Protein AF-0000000071171095 (afdb_homodimer)

Organism: Bemisia tabaci (NCBI:txid7038)

Radius of gyration: 28.78 Å; Cα contacts (8 Å, |Δi|>4): 646; chains: 2; bounding box: 44×86×95 Å

Secondary structure (DSSP, 8-state):
-------------------SS-TTPEE--TTTHHHHHTT-SEEEEEEEESS--SHHHHHHHHHHHHHTT-TTEEEEEEEEB-STT-BSHHHHHHTT--GGG-SEEEEEETT-SSPEEP--SSGGG--HHHHHHHHHHTT-------TT--HHHHHHHHHHHH---HHHHHHHHHHHHHHHHT---HHHHHHHHHHHHHHHHHHHH-TTHHHHHHHHHHHHTTS---HHHHHHHHHHHHHHHTTS------/-------------------SS-TTPEE--TTTHHHHHTT-SEEEEEEEESS--SHHHHHHHHHHHHHTT-TTEEEEEEEEB-STT-BSHHHHHHTT--GGG-SEEEEEETT-SSPEEP--SSGGG--HHHHHHHHHHTT-------TT--HHHHHHHHHHHH---HHHHHHHHHHHHHHHHT---HHHHHHHHHHHHHHHHHHHH-TTHHHHHHHHHHHHTTS---HHHHHHHHHHHHHHHTTS------

Nearest PDB structures (foldseek):
  1ovn-assembly1_B  TM=6.958E-01  e=5.651E-19  Drosophila melanogaster
  2c0g-assembly2_B  TM=6.775E-01  e=1.044E-18  Drosophila melanogaster
  2qc7-assembly1_A  TM=6.649E-01  e=3.500E-17  Homo sapiens
  2c1y-assembly1_A  TM=5.689E-01  e=5.878E-18  Drosophila melanogaster
  2c1y-assembly2_B  TM=9.053E-01  e=3.544E-11  Drosophila melanogaster

Structure (mmCIF, N/CA/C/O backbone):
data_AF-0000000071171095-model_v1
#
loop_
_entity.id
_entity.type
_entity.pdbx_description
1 polymer 'Endoplasmic reticulum resident protein 29'
#
loop_
_atom_site.group_PDB
_atom_site.id
_atom_site.type_symbol
_atom_site.label_atom_id
_atom_site.label_alt_id
_atom_site.label_comp_id
_atom_site.label_asym_id
_atom_site.label_entity_id
_atom_site.label_seq_id
_atom_site.pdbx_PDB_ins_code
_atom_site.Cartn_x
_atom_site.Cartn_y
_atom_site.Cartn_z
_atom_site.occupancy
_atom_site.B_iso_or_equiv
_atom_site.auth_seq_id
_atom_site.auth_comp_id
_atom_site.auth_asym_id
_atom_site.auth_atom_id
_atom_site.pdbx_PDB_model_num
ATOM 1 N N . MET A 1 1 ? 1.053 -30.516 57.281 1 26.12 1 MET A N 1
ATOM 2 C CA . MET A 1 1 ? 0.253 -29.547 56.531 1 26.12 1 MET A CA 1
ATOM 3 C C . MET A 1 1 ? 0.954 -29.141 55.219 1 26.12 1 MET A C 1
ATOM 5 O O . MET A 1 1 ? 1.999 -28.484 55.281 1 26.12 1 MET A O 1
ATOM 9 N N . LYS A 1 2 ? 0.819 -30.109 54.156 1 30.72 2 LYS A N 1
ATOM 10 C CA . LYS A 1 2 ? 1.354 -30.188 52.812 1 30.72 2 LYS A CA 1
ATOM 11 C C . LYS A 1 2 ? 0.912 -28.984 51.969 1 30.72 2 LYS A C 1
ATOM 13 O O . LYS A 1 2 ? -0.28 -28.812 51.719 1 30.72 2 LYS A O 1
ATOM 18 N N . SER A 1 3 ? 1.479 -27.766 52.219 1 33.88 3 SER A N 1
ATOM 19 C CA . SER A 1 3 ? 1.229 -26.578 51.375 1 33.88 3 SER A CA 1
ATOM 20 C C . SER A 1 3 ? 1.391 -26.906 49.906 1 33.88 3 SER A C 1
ATOM 22 O O . SER A 1 3 ? 2.451 -27.359 49.469 1 33.88 3 SER A O 1
ATOM 24 N N . SER A 1 4 ? 0.328 -27.375 49.25 1 37 4 SER A N 1
ATOM 25 C CA . SER A 1 4 ? 0.207 -27.562 47.812 1 37 4 SER A CA 1
ATOM 26 C C . SER A 1 4 ? 0.578 -26.297 47.062 1 37 4 SER A C 1
ATOM 28 O O . SER A 1 4 ? -0.013 -25.234 47.281 1 37 4 SER A O 1
ATOM 30 N N . ALA A 1 5 ? 1.805 -26.156 46.562 1 35.09 5 ALA A N 1
ATOM 31 C CA . ALA A 1 5 ? 2.379 -25.156 45.656 1 35.09 5 ALA A CA 1
ATOM 32 C C . ALA A 1 5 ? 1.536 -25.016 44.375 1 35.09 5 ALA A C 1
ATOM 34 O O . ALA A 1 5 ? 1.436 -25.938 43.594 1 35.09 5 ALA A O 1
ATOM 35 N N . VAL A 1 6 ? 0.393 -24.359 44.406 1 34.59 6 VAL A N 1
ATOM 36 C CA . VAL A 1 6 ? -0.332 -23.953 43.188 1 34.59 6 VAL A CA 1
ATOM 37 C C . VAL A 1 6 ? 0.604 -23.188 42.25 1 34.59 6 VAL A C 1
ATOM 39 O O . VAL A 1 6 ? 1.108 -22.125 42.625 1 34.59 6 VAL A O 1
ATOM 42 N N . PHE A 1 7 ? 1.472 -23.875 41.531 1 36.19 7 PHE A N 1
ATOM 43 C CA . PHE A 1 7 ? 2.18 -23.281 40.375 1 36.19 7 PHE A CA 1
ATOM 44 C C . PHE A 1 7 ? 1.203 -22.641 39.406 1 36.19 7 PHE A C 1
ATOM 46 O O . PHE A 1 7 ? 0.376 -23.312 38.812 1 36.19 7 PHE A O 1
ATOM 53 N N . LEU A 1 8 ? 0.775 -21.422 39.688 1 33.34 8 LEU A N 1
ATOM 54 C CA . LEU A 1 8 ? 0.096 -20.609 38.688 1 33.34 8 LEU A CA 1
ATOM 55 C C . LEU A 1 8 ? 0.875 -20.578 37.375 1 33.34 8 LEU A C 1
ATOM 57 O O . LEU A 1 8 ? 1.982 -20.031 37.312 1 33.34 8 LEU A O 1
ATOM 61 N N . LEU A 1 9 ? 0.803 -21.625 36.562 1 34.25 9 LEU A N 1
ATOM 62 C CA . LEU A 1 9 ? 1.209 -21.562 35.188 1 34.25 9 LEU A CA 1
ATOM 63 C C . LEU A 1 9 ? 0.686 -20.297 34.5 1 34.25 9 LEU A C 1
ATOM 65 O O . LEU A 1 9 ? -0.521 -20.156 34.312 1 34.25 9 LEU A O 1
ATOM 69 N N . VAL A 1 10 ? 1.272 -19.188 34.781 1 36.31 10 VAL A N 1
ATOM 70 C CA . VAL A 1 10 ? 1.087 -18 33.938 1 36.31 10 VAL A CA 1
ATOM 71 C C . VAL A 1 10 ? 1.231 -18.391 32.469 1 36.31 10 VAL A C 1
ATOM 73 O O . VAL A 1 10 ? 2.314 -18.781 32.031 1 36.31 10 VAL A O 1
ATOM 76 N N . LEU A 1 11 ? 0.263 -19.078 31.859 1 36.22 11 LEU A N 1
ATOM 77 C CA . LEU A 1 11 ? 0.165 -19.188 30.422 1 36.22 11 LEU A CA 1
ATOM 78 C C . LEU A 1 11 ? 0.535 -17.859 29.75 1 36.22 11 LEU A C 1
ATOM 80 O O . LEU A 1 11 ? -0.168 -16.859 29.906 1 36.22 11 LEU A O 1
ATOM 84 N N . SER A 1 12 ? 1.832 -17.578 29.625 1 37.34 12 SER A N 1
ATOM 85 C CA . SER A 1 12 ? 2.334 -16.562 28.703 1 37.34 12 SER A CA 1
ATOM 86 C C . SER A 1 12 ? 1.633 -16.641 27.344 1 37.34 12 SER A C 1
ATOM 88 O O . SER A 1 12 ? 1.805 -17.609 26.609 1 37.34 12 SER A O 1
ATOM 90 N N . LEU A 1 13 ? 0.355 -16.344 27.359 1 35.69 13 LEU A N 1
ATOM 91 C CA . LEU A 1 13 ? -0.243 -16.078 26.062 1 35.69 13 LEU A CA 1
ATOM 92 C C . LEU A 1 13 ? 0.69 -15.234 25.203 1 35.69 13 LEU A C 1
ATOM 94 O O . LEU A 1 13 ? 0.821 -14.023 25.422 1 35.69 13 LEU A O 1
ATOM 98 N N . VAL A 1 14 ? 1.831 -15.789 24.906 1 35.06 14 VAL A N 1
ATOM 99 C CA . VAL A 1 14 ? 2.559 -15.219 23.766 1 35.06 14 VAL A CA 1
ATOM 100 C C . VAL A 1 14 ? 1.593 -14.938 22.625 1 35.06 14 VAL A C 1
ATOM 102 O O . VAL A 1 14 ? 1.049 -15.867 22.016 1 35.06 14 VAL A O 1
ATOM 105 N N . LEU A 1 15 ? 0.721 -14.008 22.812 1 35.56 15 LEU A N 1
ATOM 106 C CA . LEU A 1 15 ? 0.062 -13.445 21.641 1 35.56 15 LEU A CA 1
ATOM 107 C C . LEU A 1 15 ? 1.038 -13.336 20.469 1 35.56 15 LEU A C 1
ATOM 109 O O . LEU A 1 15 ? 1.968 -12.523 20.516 1 35.56 15 LEU A O 1
ATOM 113 N N . LEU A 1 16 ? 1.526 -14.453 19.984 1 36.88 16 LEU A N 1
ATOM 114 C CA . LEU A 1 16 ? 2.164 -14.445 18.672 1 36.88 16 LEU A CA 1
ATOM 115 C C . LEU A 1 16 ? 1.439 -13.5 17.719 1 36.88 16 LEU A C 1
ATOM 117 O O . LEU A 1 16 ? 0.438 -13.875 17.094 1 36.88 16 LEU A O 1
ATOM 121 N N . LEU A 1 17 ? 1.248 -12.336 18.156 1 39.53 17 LEU A N 1
ATOM 122 C CA . LEU A 1 17 ? 0.83 -11.383 17.125 1 39.53 17 LEU A CA 1
ATOM 123 C C . LEU A 1 17 ? 1.71 -11.5 15.883 1 39.53 17 LEU A C 1
ATOM 125 O O . LEU A 1 17 ? 2.812 -10.953 15.844 1 39.53 17 LEU A O 1
ATOM 129 N N . GLY A 1 18 ? 1.933 -12.727 15.359 1 42.03 18 GLY A N 1
ATOM 130 C CA . GLY A 1 18 ? 2.555 -12.922 14.062 1 42.03 18 GLY A CA 1
ATOM 131 C C . GLY A 1 18 ? 2.279 -11.797 13.086 1 42.03 18 GLY A C 1
ATOM 132 O O . GLY A 1 18 ? 1.357 -11 13.297 1 42.03 18 GLY A O 1
ATOM 133 N N . ASP A 1 19 ? 3.248 -11.547 12.234 1 50.47 19 ASP A N 1
ATOM 134 C CA . ASP A 1 19 ? 3.193 -10.594 11.133 1 50.47 19 ASP A CA 1
ATOM 135 C C . ASP A 1 19 ? 1.829 -10.625 10.445 1 50.47 19 ASP A C 1
ATOM 137 O O . ASP A 1 19 ? 1.441 -11.641 9.867 1 50.47 19 ASP A O 1
ATOM 141 N N . ALA A 1 20 ? 0.753 -9.969 11 1 55.09 20 ALA A N 1
ATOM 142 C CA . ALA A 1 20 ? -0.689 -10.031 10.781 1 55.09 20 ALA A CA 1
ATOM 143 C C . ALA A 1 20 ? -1.02 -9.969 9.289 1 55.09 20 ALA A C 1
ATOM 145 O O . ALA A 1 20 ? -2.025 -10.531 8.852 1 55.09 20 ALA A O 1
ATOM 146 N N . TYR A 1 21 ? 0.044 -9.453 8.414 1 69.62 21 TYR A N 1
ATOM 147 C CA . TYR A 1 21 ? -0.444 -9.398 7.043 1 69.62 21 TYR A CA 1
ATOM 148 C C . TYR A 1 21 ? 0.453 -10.211 6.113 1 69.62 21 TYR A C 1
ATOM 150 O O . TYR A 1 21 ? 1.634 -10.414 6.406 1 69.62 21 TYR A O 1
ATOM 158 N N . GLY A 1 22 ? -0.05 -10.914 5.168 1 85 22 GLY A N 1
ATOM 159 C CA . GLY A 1 22 ? 0.668 -11.727 4.199 1 85 22 GLY A CA 1
ATOM 160 C C . GLY A 1 22 ? 1.68 -10.938 3.389 1 85 22 GLY A C 1
ATOM 161 O O . GLY A 1 22 ? 1.423 -9.789 3.014 1 85 22 GLY A O 1
ATOM 162 N N . LYS A 1 23 ? 2.875 -11.539 3.24 1 89.44 23 LYS A N 1
ATOM 163 C CA . LYS A 1 23 ? 3.906 -10.922 2.412 1 89.44 23 LYS A CA 1
ATOM 164 C C . LYS A 1 23 ? 3.393 -10.656 1.001 1 89.44 23 LYS A C 1
ATOM 166 O O . LYS A 1 23 ? 2.719 -11.5 0.408 1 89.44 23 LYS A O 1
ATOM 171 N N . GLY A 1 24 ? 3.631 -9.43 0.526 1 93.88 24 GLY A N 1
ATOM 172 C CA . GLY A 1 24 ? 3.232 -9.102 -0.833 1 93.88 24 GLY A CA 1
ATOM 173 C C . GLY A 1 24 ? 1.842 -8.5 -0.917 1 93.88 24 GLY A C 1
ATOM 174 O O . GLY A 1 24 ? 1.408 -8.07 -1.988 1 93.88 24 GLY A O 1
ATOM 175 N N . ILE A 1 25 ? 1.179 -8.477 0.214 1 96.31 25 ILE A N 1
ATOM 176 C CA . ILE A 1 25 ? -0.176 -7.938 0.255 1 96.31 25 ILE A CA 1
ATOM 177 C C . ILE A 1 25 ? -0.144 -6.504 0.779 1 96.31 25 ILE A C 1
ATOM 179 O O . ILE A 1 25 ? 0.458 -6.23 1.821 1 96.31 25 ILE A O 1
ATOM 183 N N . THR A 1 26 ? -0.717 -5.605 0.061 1 96.62 26 THR A N 1
ATOM 184 C CA . THR A 1 26 ? -0.828 -4.219 0.501 1 96.62 26 THR A CA 1
ATOM 185 C C . THR A 1 26 ? -2.129 -3.998 1.268 1 96.62 26 THR A C 1
ATOM 187 O O . THR A 1 26 ? -3.215 -4.262 0.746 1 96.62 26 THR A O 1
ATOM 190 N N . GLN A 1 27 ? -1.993 -3.529 2.467 1 94.44 27 GLN A N 1
ATOM 191 C CA . GLN A 1 27 ? -3.188 -3.195 3.236 1 94.44 27 GLN A CA 1
ATOM 192 C C . GLN A 1 27 ? -3.742 -1.834 2.828 1 94.44 27 GLN A C 1
ATOM 194 O O . GLN A 1 27 ? -3.012 -0.842 2.803 1 94.44 27 GLN A O 1
ATOM 199 N N . LEU A 1 28 ? -4.988 -1.828 2.518 1 96.5 28 LEU A N 1
ATOM 200 C CA . LEU A 1 28 ? -5.648 -0.583 2.139 1 96.5 28 LEU A CA 1
ATOM 201 C C . LEU A 1 28 ? -6.629 -0.137 3.215 1 96.5 28 LEU A C 1
ATOM 203 O O . LEU A 1 28 ? -7.156 -0.965 3.963 1 96.5 28 LEU A O 1
ATOM 207 N N . ASP A 1 29 ? -6.809 1.099 3.273 1 94.69 29 ASP A N 1
ATOM 208 C CA . ASP A 1 29 ? -7.852 1.672 4.117 1 94.69 29 ASP A CA 1
ATOM 209 C C . ASP A 1 29 ? -8.625 2.762 3.377 1 94.69 29 ASP A C 1
ATOM 211 O O . ASP A 1 29 ? -8.422 2.963 2.176 1 94.69 29 ASP A O 1
ATOM 215 N N . THR A 1 30 ? -9.516 3.4 4.039 1 93.62 30 THR A N 1
ATOM 216 C CA . THR A 1 30 ? -10.438 4.348 3.416 1 93.62 30 THR A CA 1
ATOM 217 C C . THR A 1 30 ? -9.672 5.512 2.795 1 93.62 30 THR A C 1
ATOM 219 O O . THR A 1 30 ? -10.117 6.098 1.807 1 93.62 30 THR A O 1
ATOM 222 N N . LEU A 1 31 ? -8.5 5.875 3.287 1 91.94 31 LEU A N 1
ATOM 223 C CA . LEU A 1 31 ? -7.754 7.031 2.801 1 91.94 31 LEU A CA 1
ATOM 224 C C . LEU A 1 31 ? -6.855 6.645 1.63 1 91.94 31 LEU A C 1
ATOM 226 O O . LEU A 1 31 ? -6.637 7.445 0.718 1 91.94 31 LEU A O 1
ATOM 230 N N . THR A 1 32 ? -6.395 5.379 1.607 1 96.25 32 THR A N 1
ATOM 231 C CA . THR A 1 32 ? -5.395 4.992 0.618 1 96.25 32 THR A CA 1
ATOM 232 C C . THR A 1 32 ? -6.039 4.23 -0.536 1 96.25 32 THR A C 1
ATOM 234 O O . THR A 1 32 ? -5.445 4.094 -1.606 1 96.25 32 THR A O 1
ATOM 237 N N . PHE A 1 33 ? -7.285 3.781 -0.409 1 97.19 33 PHE A N 1
ATOM 238 C CA . PHE A 1 33 ? -7.93 2.852 -1.327 1 97.19 33 PHE A CA 1
ATOM 239 C C . PHE A 1 33 ? -7.938 3.406 -2.746 1 97.19 33 PHE A C 1
ATOM 241 O O . PHE A 1 33 ? -7.316 2.836 -3.645 1 97.19 33 PHE A O 1
ATOM 248 N N . ASP A 1 34 ? -8.469 4.527 -2.939 1 95.69 34 ASP A N 1
ATOM 249 C CA . ASP A 1 34 ? -8.633 5.074 -4.281 1 95.69 34 ASP A CA 1
ATOM 250 C C . ASP A 1 34 ? -7.297 5.523 -4.863 1 95.69 34 ASP A C 1
ATOM 252 O O . ASP A 1 34 ? -7.039 5.336 -6.055 1 95.69 34 ASP A O 1
ATOM 256 N N . LYS A 1 35 ? -6.504 6.09 -4.035 1 93.81 35 LYS A N 1
ATOM 257 C CA . LYS A 1 35 ? -5.195 6.559 -4.48 1 93.81 35 LYS A CA 1
ATOM 258 C C . LYS A 1 35 ? -4.359 5.406 -5.027 1 93.81 35 LYS A C 1
ATOM 260 O O . LYS A 1 35 ? -3.809 5.5 -6.129 1 93.81 35 LYS A O 1
ATOM 265 N N . LEU A 1 36 ? -4.305 4.312 -4.297 1 97.62 36 LEU A N 1
ATOM 266 C CA . LEU A 1 36 ? -3.488 3.184 -4.73 1 97.62 36 LEU A CA 1
ATOM 267 C C . LEU A 1 36 ? -4.113 2.494 -5.938 1 97.62 36 LEU A C 1
ATOM 269 O O . LEU A 1 36 ? -3.402 2.102 -6.867 1 97.62 36 LEU A O 1
ATOM 273 N N . LEU A 1 37 ? -5.422 2.389 -5.961 1 96.69 37 LEU A N 1
ATOM 274 C CA . LEU A 1 37 ? -6.082 1.762 -7.102 1 96.69 37 LEU A CA 1
ATOM 275 C C . LEU A 1 37 ? -5.781 2.52 -8.391 1 96.69 37 LEU A C 1
ATOM 277 O O . LEU A 1 37 ? -5.598 1.909 -9.445 1 96.69 37 LEU A O 1
ATOM 281 N N . SER A 1 38 ? -5.645 3.766 -8.266 1 95.69 38 SER A N 1
ATOM 282 C CA . SER A 1 38 ? -5.484 4.602 -9.445 1 95.69 38 SER A CA 1
ATOM 283 C C . SER A 1 38 ? -4.094 4.438 -10.055 1 95.69 38 SER A C 1
ATOM 285 O O . SER A 1 38 ? -3.852 4.863 -11.188 1 95.69 38 SER A O 1
ATOM 287 N N . LYS A 1 39 ? -3.221 3.816 -9.352 1 97.06 39 LYS A N 1
ATOM 288 C CA . LYS A 1 39 ? -1.836 3.699 -9.805 1 97.06 39 LYS A CA 1
ATOM 289 C C . LYS A 1 39 ? -1.607 2.383 -10.539 1 97.06 39 LYS A C 1
ATOM 291 O O . LYS A 1 39 ? -0.541 2.164 -11.117 1 97.06 39 LYS A O 1
ATOM 296 N N . PHE A 1 40 ? -2.621 1.508 -10.531 1 96.75 40 PHE A N 1
ATOM 297 C CA . PHE A 1 40 ? -2.463 0.185 -11.125 1 96.75 40 PHE A CA 1
ATOM 298 C C . PHE A 1 40 ? -3.551 -0.078 -12.156 1 96.75 40 PHE A C 1
ATOM 300 O O . PHE A 1 40 ? -4.691 0.359 -11.992 1 96.75 40 PHE A O 1
ATOM 307 N N . LYS A 1 41 ? -3.219 -0.827 -13.133 1 94.88 41 LYS A N 1
ATOM 308 C CA . LYS A 1 41 ? -4.191 -1.236 -14.141 1 94.88 41 LYS A CA 1
ATOM 309 C C . LYS A 1 41 ? -5.203 -2.219 -13.562 1 94.88 41 LYS A C 1
ATOM 311 O O . LYS A 1 41 ? -6.391 -2.162 -13.891 1 94.88 41 LYS A O 1
ATOM 316 N N . VAL A 1 42 ? -4.723 -3.102 -12.797 1 96.31 42 VAL A N 1
ATOM 317 C CA . VAL A 1 42 ? -5.555 -4.133 -12.188 1 96.31 42 VAL A CA 1
ATOM 318 C C . VAL A 1 42 ? -5.246 -4.227 -10.695 1 96.31 42 VAL A C 1
ATOM 320 O O . VAL A 1 42 ? -4.082 -4.207 -10.289 1 96.31 42 VAL A O 1
ATOM 323 N N . THR A 1 43 ? -6.254 -4.223 -9.875 1 98.06 43 THR A N 1
ATOM 324 C CA . THR A 1 43 ? -6.121 -4.441 -8.438 1 98.06 43 THR A CA 1
ATOM 325 C C . THR A 1 43 ? -7.086 -5.523 -7.961 1 98.06 43 THR A C 1
ATOM 327 O O . THR A 1 43 ? -8.289 -5.449 -8.227 1 98.06 43 THR A O 1
ATOM 330 N N . ILE A 1 44 ? -6.527 -6.578 -7.383 1 97.94 44 ILE A N 1
ATOM 331 C CA . ILE A 1 44 ? -7.355 -7.57 -6.703 1 97.94 44 ILE A CA 1
ATOM 332 C C . ILE A 1 44 ? -7.363 -7.297 -5.203 1 97.94 44 ILE A C 1
ATOM 334 O O . ILE A 1 44 ? -6.305 -7.105 -4.594 1 97.94 44 ILE A O 1
ATOM 338 N N . VAL A 1 45 ? -8.594 -7.172 -4.621 1 98.38 45 VAL A N 1
ATOM 339 C CA . VAL A 1 45 ? -8.727 -6.797 -3.219 1 98.38 45 VAL A CA 1
ATOM 340 C C . VAL A 1 45 ? -9.523 -7.867 -2.473 1 98.38 45 VAL A C 1
ATOM 342 O O . VAL A 1 45 ? -10.625 -8.234 -2.891 1 98.38 45 VAL A O 1
ATOM 345 N N . LYS A 1 46 ? -8.953 -8.352 -1.439 1 97.44 46 LYS A N 1
ATOM 346 C CA . LYS A 1 46 ? -9.664 -9.227 -0.515 1 97.44 46 LYS A CA 1
ATOM 347 C C . LYS A 1 46 ? -10.188 -8.445 0.691 1 97.44 46 LYS A C 1
ATOM 349 O O . LYS A 1 46 ? -9.406 -7.848 1.431 1 97.44 46 LYS A O 1
ATOM 354 N N . PHE A 1 47 ? -11.492 -8.391 0.849 1 97 47 PHE A N 1
ATOM 355 C CA . PHE A 1 47 ? -12.133 -7.805 2.023 1 97 47 PHE A CA 1
ATOM 356 C C . PHE A 1 47 ? -12.359 -8.867 3.096 1 97 47 PHE A C 1
ATOM 358 O O . PHE A 1 47 ? -12.914 -9.93 2.816 1 97 47 PHE A O 1
ATOM 365 N N . ASN A 1 48 ? -11.922 -8.602 4.281 1 94.44 48 ASN A N 1
ATOM 366 C CA . ASN A 1 48 ? -12.023 -9.578 5.355 1 94.44 48 ASN A CA 1
ATOM 367 C C . ASN A 1 48 ? -12.078 -8.906 6.723 1 94.44 48 ASN A C 1
ATOM 369 O O . ASN A 1 48 ? -11.852 -7.703 6.84 1 94.44 48 ASN A O 1
ATOM 373 N N . ALA A 1 49 ? -12.359 -9.734 7.648 1 91 49 ALA A N 1
ATOM 374 C CA . ALA A 1 49 ? -12.305 -9.258 9.023 1 91 49 ALA A CA 1
ATOM 375 C C . ALA A 1 49 ? -10.867 -8.992 9.461 1 91 49 ALA A C 1
ATOM 377 O O . ALA A 1 49 ? -9.922 -9.438 8.812 1 91 49 ALA A O 1
ATOM 378 N N . ALA A 1 50 ? -10.773 -8.281 10.492 1 86.62 50 ALA A N 1
ATOM 379 C CA . ALA A 1 50 ? -9.445 -8 11.031 1 86.62 50 ALA A CA 1
ATOM 380 C C . ALA A 1 50 ? -8.719 -9.289 11.406 1 86.62 50 ALA A C 1
ATOM 382 O O . ALA A 1 50 ? -9.344 -10.25 11.867 1 86.62 50 ALA A O 1
ATOM 383 N N . TYR A 1 51 ? -7.457 -9.414 11.164 1 81.81 51 TYR A N 1
ATOM 384 C CA . TYR A 1 51 ? -6.562 -10.523 11.492 1 81.81 51 TYR A CA 1
ATOM 385 C C . TYR A 1 51 ? -6.973 -11.789 10.75 1 81.81 51 TYR A C 1
ATOM 387 O O . TYR A 1 51 ? -7.289 -12.805 11.383 1 81.81 51 TYR A O 1
ATOM 395 N N . PRO A 1 52 ? -6.973 -11.688 9.477 1 84.94 52 PRO A N 1
ATOM 396 C CA . PRO A 1 52 ? -7.383 -12.852 8.695 1 84.94 52 PRO A CA 1
ATOM 397 C C . PRO A 1 52 ? -6.438 -14.039 8.867 1 84.94 52 PRO A C 1
ATOM 399 O O . PRO A 1 52 ? -5.227 -13.852 9.016 1 84.94 52 PRO A O 1
ATOM 402 N N . TYR A 1 53 ? -7.031 -15.25 8.836 1 83.62 53 TYR A N 1
ATOM 403 C CA . TYR A 1 53 ? -6.281 -16.5 8.969 1 83.62 53 TYR A CA 1
ATOM 404 C C . TYR A 1 53 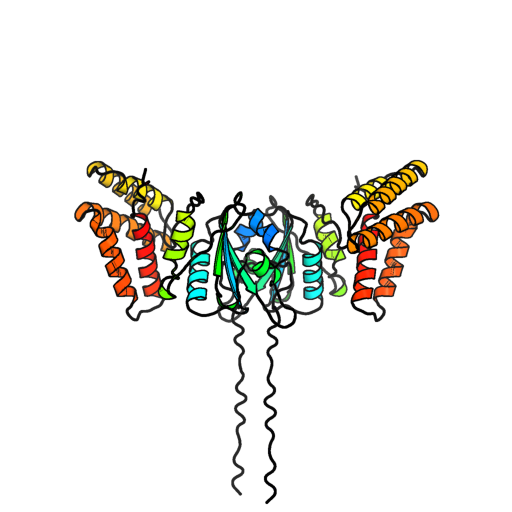? -6.977 -17.625 8.227 1 83.62 53 TYR A C 1
ATOM 406 O O . TYR A 1 53 ? -8.023 -17.422 7.613 1 83.62 53 TYR A O 1
ATOM 414 N N . GLY A 1 54 ? -6.207 -18.766 8.188 1 86.44 54 GLY A N 1
ATOM 415 C CA . GLY A 1 54 ? -6.812 -19.938 7.586 1 86.44 54 GLY A CA 1
ATOM 416 C C . GLY A 1 54 ? -6.414 -20.141 6.137 1 86.44 54 GLY A C 1
ATOM 417 O O . GLY A 1 54 ? -5.531 -19.453 5.625 1 86.44 54 GLY A O 1
ATOM 418 N N . HIS A 1 55 ? -7.074 -21.062 5.578 1 83.69 55 HIS A N 1
ATOM 419 C CA . HIS A 1 55 ? -6.719 -21.547 4.25 1 83.69 55 HIS A CA 1
ATOM 420 C C . HIS A 1 55 ? -6.836 -20.438 3.211 1 83.69 55 HIS A C 1
ATOM 422 O O . HIS A 1 55 ? -5.945 -20.266 2.377 1 83.69 55 HIS A O 1
ATOM 428 N N . LYS A 1 56 ? -7.84 -19.688 3.223 1 89.94 56 LYS A N 1
ATOM 429 C CA . LYS A 1 56 ? -8.062 -18.656 2.215 1 89.94 56 LYS A CA 1
ATOM 430 C C . LYS A 1 56 ? -7 -17.562 2.303 1 89.94 56 LYS A C 1
ATOM 432 O O . LYS A 1 56 ? -6.559 -17.031 1.278 1 89.94 56 LYS A O 1
ATOM 437 N N . GLN A 1 57 ? -6.637 -17.25 3.527 1 91.69 57 GLN A N 1
ATOM 438 C CA . GLN A 1 57 ? -5.562 -16.266 3.713 1 91.69 57 GLN A CA 1
ATOM 439 C C . GLN A 1 57 ? -4.238 -16.812 3.182 1 91.69 57 GLN A C 1
ATOM 441 O O . GLN A 1 57 ? -3.463 -16.062 2.57 1 91.69 57 GLN A O 1
ATOM 446 N N . GLU A 1 58 ? -4.012 -18.031 3.453 1 86.25 58 GLU A N 1
ATOM 447 C CA . GLU A 1 58 ? -2.785 -18.656 2.979 1 86.25 58 GLU A CA 1
ATOM 448 C C . GLU A 1 58 ? -2.709 -18.641 1.454 1 86.25 58 GLU A C 1
ATOM 450 O O . GLU A 1 58 ? -1.67 -18.297 0.882 1 86.25 58 GLU A O 1
ATOM 455 N N . VAL A 1 59 ? -3.787 -18.984 0.854 1 85.12 59 VAL A N 1
ATOM 456 C CA . VAL A 1 59 ? -3.859 -19 -0.603 1 85.12 59 VAL A CA 1
ATOM 457 C C . VAL A 1 59 ? -3.646 -17.594 -1.152 1 85.12 59 VAL A C 1
ATOM 459 O O . VAL A 1 59 ? -2.879 -17.391 -2.098 1 85.12 59 VAL A O 1
ATOM 462 N N . TYR A 1 60 ? -4.254 -16.641 -0.573 1 93.06 60 TYR A N 1
ATOM 463 C CA . TYR A 1 60 ? -4.156 -15.266 -1.029 1 93.06 60 TYR A CA 1
ATOM 464 C C . TYR A 1 60 ? -2.734 -14.734 -0.875 1 93.06 60 TYR A C 1
ATOM 466 O O . TYR A 1 60 ? -2.229 -14.031 -1.752 1 93.06 60 TYR A O 1
ATOM 474 N N . THR A 1 61 ? -2.137 -15.094 0.223 1 91.38 61 THR A N 1
ATOM 475 C CA . THR A 1 61 ? -0.751 -14.703 0.463 1 91.38 61 THR A CA 1
ATOM 476 C C . THR A 1 61 ? 0.171 -15.312 -0.588 1 91.38 61 THR A C 1
ATOM 478 O O . THR A 1 61 ? 1.032 -14.625 -1.141 1 91.38 61 THR A O 1
ATOM 481 N N . LYS A 1 62 ? -0.032 -16.531 -0.838 1 84 62 LYS A N 1
ATOM 482 C CA . LYS A 1 62 ? 0.769 -17.203 -1.857 1 84 62 LYS A CA 1
ATOM 483 C C . LYS A 1 62 ? 0.565 -16.562 -3.227 1 84 62 LYS A C 1
ATOM 485 O O . LYS A 1 62 ? 1.512 -16.453 -4.008 1 84 62 LYS A O 1
ATOM 490 N N . PHE A 1 63 ? -0.625 -16.25 -3.541 1 88.75 63 PHE A N 1
ATOM 491 C CA . PHE A 1 63 ? -0.936 -15.562 -4.789 1 88.75 63 PHE A CA 1
ATOM 492 C C . PHE A 1 63 ? -0.166 -14.25 -4.895 1 88.75 63 PHE A C 1
ATOM 494 O O . PHE A 1 63 ? 0.452 -13.969 -5.922 1 88.75 63 PHE A O 1
ATOM 501 N N . ALA A 1 64 ? -0.167 -13.5 -3.799 1 92.06 64 ALA A N 1
ATOM 502 C CA . ALA A 1 64 ? 0.552 -12.227 -3.762 1 92.06 64 ALA A CA 1
ATOM 503 C C . ALA A 1 64 ? 2.049 -12.438 -3.977 1 92.06 64 ALA A C 1
ATOM 505 O O . ALA A 1 64 ? 2.676 -11.719 -4.762 1 92.06 64 ALA A O 1
ATOM 506 N N . GLU A 1 65 ? 2.557 -13.422 -3.346 1 85.69 65 GLU A N 1
ATOM 507 C CA . GLU A 1 65 ? 3.984 -13.719 -3.432 1 85.69 65 GLU A CA 1
ATOM 508 C C . GLU A 1 65 ? 4.379 -14.141 -4.844 1 85.69 65 GLU A C 1
ATOM 510 O O . GLU A 1 65 ? 5.484 -13.844 -5.301 1 85.69 65 GLU A O 1
ATOM 515 N N . SER A 1 66 ? 3.439 -14.719 -5.5 1 79.5 66 SER A N 1
ATOM 516 C CA . SER A 1 66 ? 3.752 -15.273 -6.812 1 79.5 66 SER A CA 1
ATOM 517 C C . SER A 1 66 ? 3.561 -14.227 -7.91 1 79.5 66 SER A C 1
ATOM 519 O O . SER A 1 66 ? 4.074 -14.383 -9.023 1 79.5 66 SER A O 1
ATOM 521 N N . THR A 1 67 ? 2.865 -13.188 -7.566 1 86.31 67 THR A N 1
ATOM 522 C CA . THR A 1 67 ? 2.525 -12.234 -8.617 1 86.31 67 THR A CA 1
ATOM 523 C C . THR A 1 67 ? 3.162 -10.875 -8.344 1 86.31 67 THR A C 1
ATOM 525 O O . THR A 1 67 ? 2.873 -9.898 -9.039 1 86.31 67 THR A O 1
ATOM 528 N N . TYR A 1 68 ? 4.059 -10.766 -7.359 1 86.25 68 TYR A N 1
ATOM 529 C CA . TYR A 1 68 ? 4.586 -9.477 -6.91 1 86.25 68 TYR A CA 1
ATOM 530 C C . TYR A 1 68 ? 5.402 -8.812 -8.008 1 86.25 68 TYR A C 1
ATOM 532 O O . TYR A 1 68 ? 5.559 -7.586 -8.016 1 86.25 68 TYR A O 1
ATOM 540 N N . THR A 1 69 ? 5.855 -9.539 -9.008 1 81.06 69 THR A N 1
ATOM 541 C CA . THR A 1 69 ? 6.707 -9 -10.055 1 81.06 69 THR A CA 1
ATOM 542 C C . THR A 1 69 ? 5.871 -8.391 -11.18 1 81.06 69 THR A C 1
ATOM 544 O O . THR A 1 69 ? 6.402 -7.719 -12.062 1 81.06 69 THR A O 1
ATOM 547 N N . VAL A 1 70 ? 4.578 -8.688 -11.164 1 83 70 VAL A N 1
ATOM 548 C CA . VAL A 1 70 ? 3.695 -8.078 -12.156 1 83 70 VAL A CA 1
ATOM 549 C C . VAL A 1 70 ? 3.443 -6.613 -11.797 1 83 70 VAL A C 1
ATOM 551 O O . VAL A 1 70 ? 2.65 -6.316 -10.898 1 83 70 VAL A O 1
ATOM 554 N N . ASN A 1 71 ? 3.998 -5.719 -12.484 1 87.62 71 ASN A N 1
ATOM 555 C CA . ASN A 1 71 ? 4.078 -4.312 -12.102 1 87.62 71 ASN A CA 1
ATOM 556 C C . ASN A 1 71 ? 2.705 -3.648 -12.117 1 87.62 71 ASN A C 1
ATOM 558 O O . ASN A 1 71 ? 2.434 -2.756 -11.312 1 87.62 71 ASN A O 1
ATOM 562 N N . ASP A 1 72 ? 1.829 -4.086 -12.992 1 91.75 72 ASP A N 1
ATOM 563 C CA . ASP A 1 72 ? 0.552 -3.396 -13.156 1 91.75 72 ASP A CA 1
ATOM 564 C C . ASP A 1 72 ? -0.544 -4.07 -12.336 1 91.75 72 ASP A C 1
ATOM 566 O O . ASP A 1 72 ? -1.727 -3.76 -12.492 1 91.75 72 ASP A O 1
ATOM 570 N N . LEU A 1 73 ? -0.131 -5.016 -11.445 1 94.69 73 LEU A N 1
ATOM 571 C CA . LEU A 1 73 ? -1.08 -5.699 -10.57 1 94.69 73 LEU A CA 1
ATOM 572 C C . LEU A 1 73 ? -0.826 -5.352 -9.109 1 94.69 73 LEU A C 1
ATOM 574 O O . LEU A 1 73 ? 0.296 -5.496 -8.617 1 94.69 73 LEU A O 1
ATOM 578 N N . LEU A 1 74 ? -1.827 -4.852 -8.477 1 97.75 74 LEU A N 1
ATOM 579 C CA . LEU A 1 74 ? -1.793 -4.672 -7.027 1 97.75 74 LEU A CA 1
ATOM 580 C C . LEU A 1 74 ? -2.613 -5.75 -6.328 1 97.75 74 LEU A C 1
ATOM 582 O O . LEU A 1 74 ? -3.781 -5.961 -6.66 1 97.75 74 LEU A O 1
ATOM 586 N N . VAL A 1 75 ? -2.023 -6.512 -5.488 1 97.19 75 VAL A N 1
ATOM 587 C CA . VAL A 1 75 ? -2.721 -7.441 -4.609 1 97.19 75 VAL A CA 1
ATOM 588 C C . VAL A 1 75 ? -2.902 -6.816 -3.229 1 97.19 75 VAL A C 1
ATOM 590 O O . VAL A 1 75 ? -1.925 -6.547 -2.527 1 97.19 75 VAL A O 1
ATOM 593 N N . ALA A 1 76 ? -4.164 -6.598 -2.838 1 98.25 76 ALA A N 1
ATOM 594 C CA . ALA A 1 76 ? -4.422 -5.812 -1.633 1 98.25 76 ALA A CA 1
ATOM 595 C C . ALA A 1 76 ? -5.469 -6.484 -0.752 1 98.25 76 ALA A C 1
ATOM 597 O O . ALA A 1 76 ? -6.121 -7.441 -1.176 1 98.25 76 ALA A O 1
ATOM 598 N N . GLU A 1 77 ? -5.52 -6.004 0.436 1 96.94 77 GLU A N 1
ATOM 599 C CA . GLU A 1 77 ? -6.496 -6.445 1.425 1 96.94 77 GLU A CA 1
ATOM 600 C C . GLU A 1 77 ? -7.098 -5.262 2.176 1 96.94 77 GLU A C 1
ATOM 602 O O . GLU A 1 77 ? -6.422 -4.254 2.396 1 96.94 77 GLU A O 1
ATOM 607 N N . VAL A 1 78 ? -8.281 -5.379 2.49 1 96.25 78 VAL A N 1
ATOM 608 C CA . VAL A 1 78 ? -8.969 -4.438 3.371 1 96.25 78 VAL A CA 1
ATOM 609 C C . VAL A 1 78 ? -9.508 -5.176 4.594 1 96.25 78 VAL A C 1
ATOM 611 O O . VAL A 1 78 ? -10.383 -6.039 4.469 1 96.25 78 VAL A O 1
ATOM 614 N N . ALA A 1 79 ? -8.961 -4.887 5.672 1 92.94 79 ALA A N 1
ATOM 615 C CA . ALA A 1 79 ? -9.469 -5.414 6.934 1 92.94 79 ALA A CA 1
ATOM 616 C C . ALA A 1 79 ? -10.586 -4.531 7.488 1 92.94 79 ALA A C 1
ATOM 618 O O . ALA A 1 79 ? -10.422 -3.314 7.605 1 92.94 79 ALA A O 1
ATOM 619 N N . VAL A 1 80 ? -11.648 -5.164 7.848 1 93.44 80 VAL A N 1
ATOM 620 C CA . VAL A 1 80 ? -12.82 -4.414 8.289 1 93.44 80 VAL A CA 1
ATOM 621 C C . VAL A 1 80 ? -13.117 -4.746 9.75 1 93.44 80 VAL A C 1
ATOM 623 O O . VAL A 1 80 ? -13.055 -5.906 10.156 1 93.44 80 VAL A O 1
ATOM 626 N N . LYS A 1 81 ? -13.242 -3.723 10.461 1 87.44 81 LYS A N 1
ATOM 627 C CA . LYS A 1 81 ? -13.75 -3.848 11.828 1 87.44 81 LYS A CA 1
ATOM 628 C C . LYS A 1 81 ? -15.148 -3.256 11.953 1 87.44 81 LYS A C 1
ATOM 630 O O . LYS A 1 81 ? -15.352 -2.066 11.688 1 87.44 81 LYS A O 1
ATOM 635 N N . ASP A 1 82 ? -16.062 -4.105 12.312 1 79.56 82 ASP A N 1
ATOM 636 C CA . ASP A 1 82 ? -17.438 -3.635 12.414 1 79.56 82 ASP A CA 1
ATOM 637 C C . ASP A 1 82 ? -17.828 -3.354 13.867 1 79.56 82 ASP A C 1
ATOM 639 O O . ASP A 1 82 ? -19 -3.23 14.188 1 79.56 82 ASP A O 1
ATOM 643 N N . TYR A 1 83 ? -16.859 -3.312 14.703 1 79.25 83 TYR A N 1
ATOM 644 C CA . TYR A 1 83 ? -17.078 -2.982 16.109 1 79.25 83 TYR A CA 1
ATOM 645 C C . TYR A 1 83 ? -16.062 -1.96 16.594 1 79.25 83 TYR A C 1
ATOM 647 O O . TYR A 1 83 ? -15.07 -1.685 15.914 1 79.25 83 TYR A O 1
ATOM 655 N N . GLY A 1 84 ? -16.406 -1.325 17.703 1 76.06 84 GLY A N 1
ATOM 656 C CA . GLY A 1 84 ? -15.516 -0.297 18.219 1 76.06 84 GLY A CA 1
ATOM 657 C C . GLY A 1 84 ? -15.445 0.936 17.344 1 76.06 84 GLY A C 1
ATOM 658 O O . GLY A 1 84 ? -16.484 1.529 17.016 1 76.06 84 GLY A O 1
ATOM 659 N N . ASP A 1 85 ? -14.156 1.34 16.953 1 70.88 85 ASP A N 1
ATOM 660 C CA . ASP A 1 85 ? -13.953 2.533 16.141 1 70.88 85 ASP A CA 1
ATOM 661 C C . ASP A 1 85 ? -14.297 2.262 14.68 1 70.88 85 ASP A C 1
ATOM 663 O O . ASP A 1 85 ? -14.352 3.188 13.867 1 70.88 85 ASP A O 1
ATOM 667 N N . LYS A 1 86 ? -14.828 1.011 14.445 1 80.12 86 LYS A N 1
ATOM 668 C CA . LYS A 1 86 ? -15.211 0.603 13.094 1 80.12 86 LYS A CA 1
ATOM 669 C C . LYS A 1 86 ? -14.172 1.029 12.07 1 80.12 86 LYS A C 1
ATOM 671 O O . LYS A 1 86 ? -13.773 2.195 12.023 1 80.12 86 LYS A O 1
ATOM 676 N N . GLU A 1 87 ? -13.469 0.238 11.492 1 87.19 87 GLU A N 1
ATOM 677 C CA . GLU A 1 87 ? -12.453 0.524 10.492 1 87.19 87 GLU A CA 1
ATOM 678 C C . GLU A 1 87 ? -12.883 0.024 9.109 1 87.19 87 GLU A C 1
ATOM 680 O O . GLU A 1 87 ? -13.32 -1.117 8.969 1 87.19 87 GLU A O 1
ATOM 685 N N . ASN A 1 88 ? -12.906 0.855 8.102 1 92.25 88 ASN A N 1
ATOM 686 C CA . ASN A 1 88 ? -13.07 0.552 6.684 1 92.25 88 ASN A CA 1
ATOM 687 C C . ASN A 1 88 ? -14.484 0.063 6.371 1 92.25 88 ASN A C 1
ATOM 689 O O . ASN A 1 88 ? -14.711 -0.58 5.348 1 92.25 88 ASN A O 1
ATOM 693 N N . GLU A 1 89 ? -15.445 0.336 7.254 1 91.75 89 GLU A N 1
ATOM 694 C CA . GLU A 1 89 ? -16.828 -0.03 7.004 1 91.75 89 GLU A CA 1
ATOM 695 C C . GLU A 1 89 ? -17.375 0.669 5.758 1 91.75 89 GLU A C 1
ATOM 697 O O . GLU A 1 89 ? -18.188 0.107 5.027 1 91.75 89 GLU A O 1
ATOM 702 N N . GLU A 1 90 ? -16.906 1.836 5.613 1 92.06 90 GLU A N 1
ATOM 703 C CA . GLU A 1 90 ? -17.359 2.619 4.469 1 92.06 90 GLU A CA 1
ATOM 704 C C . GLU A 1 90 ? -17.031 1.915 3.154 1 92.06 90 GLU A C 1
ATOM 706 O O . GLU A 1 90 ? -17.781 2.021 2.182 1 92.06 90 GLU A O 1
ATOM 711 N N . LEU A 1 91 ? -15.953 1.21 3.152 1 94.81 91 LEU A N 1
ATOM 712 C CA . LEU A 1 91 ? -15.516 0.55 1.926 1 94.81 91 LEU A CA 1
ATOM 713 C C . LEU A 1 91 ? -16.422 -0.638 1.602 1 94.81 91 LEU A C 1
ATOM 715 O O . LEU A 1 91 ? -16.734 -0.888 0.435 1 94.81 91 LEU A O 1
ATOM 719 N N . ILE A 1 92 ? -16.812 -1.386 2.594 1 94.5 92 ILE A N 1
ATOM 720 C CA . ILE A 1 92 ? -17.672 -2.533 2.287 1 94.5 92 ILE A CA 1
ATOM 721 C C . ILE A 1 92 ? -19.062 -2.057 1.918 1 94.5 92 ILE A C 1
ATOM 723 O O . ILE A 1 92 ? -19.75 -2.682 1.102 1 94.5 92 ILE A O 1
ATOM 727 N N . LYS A 1 93 ? -19.531 -0.947 2.48 1 94.44 93 LYS A N 1
ATOM 728 C CA . LYS A 1 93 ? -20.797 -0.345 2.061 1 94.44 93 LYS A CA 1
ATOM 729 C C . LYS A 1 93 ? -20.719 0.126 0.61 1 94.44 93 LYS A C 1
ATOM 731 O O . LYS A 1 93 ? -21.641 -0.122 -0.174 1 94.44 93 LYS A O 1
ATOM 736 N N . ARG A 1 94 ? -19.672 0.729 0.294 1 95.75 94 ARG A N 1
ATOM 737 C CA . ARG A 1 94 ? -19.469 1.262 -1.049 1 95.75 94 ARG A CA 1
ATOM 738 C C . ARG A 1 94 ? -19.578 0.159 -2.098 1 95.75 94 ARG A C 1
ATOM 740 O O . ARG A 1 94 ? -20.078 0.389 -3.199 1 95.75 94 ARG A O 1
ATOM 747 N N . PHE A 1 95 ? -19.172 -1.019 -1.772 1 96.69 95 PHE A N 1
ATOM 748 C CA . PHE A 1 95 ? -19.109 -2.086 -2.764 1 96.69 95 PHE A CA 1
ATOM 749 C C . PHE A 1 95 ? -20.141 -3.16 -2.467 1 96.69 95 PHE A C 1
ATOM 751 O O . PHE A 1 95 ? -20.047 -4.281 -2.967 1 96.69 95 PHE A O 1
ATOM 758 N N . ASN A 1 96 ? -21.016 -2.918 -1.533 1 96 96 ASN A N 1
ATOM 759 C CA . ASN A 1 96 ? -22.156 -3.771 -1.21 1 96 96 ASN A CA 1
ATOM 760 C C . ASN A 1 96 ? -21.703 -5.148 -0.736 1 96 96 ASN A C 1
ATOM 762 O O . ASN A 1 96 ? -22.203 -6.168 -1.218 1 96 96 ASN A O 1
ATOM 766 N N . ILE A 1 97 ? -20.781 -5.133 0.153 1 96 97 ILE A N 1
ATOM 767 C CA . ILE A 1 97 ? -20.266 -6.367 0.735 1 96 97 ILE A CA 1
ATOM 768 C C . ILE A 1 97 ? -20.859 -6.566 2.129 1 96 97 ILE A C 1
ATOM 770 O O . ILE A 1 97 ? -20.844 -5.648 2.951 1 96 97 ILE A O 1
ATOM 774 N N . LYS A 1 98 ? -21.328 -7.773 2.346 1 94.25 98 LYS A N 1
ATOM 775 C CA . LYS A 1 98 ? -21.828 -8.125 3.672 1 94.25 98 LYS A CA 1
ATOM 776 C C . LYS A 1 98 ? -20.75 -8.828 4.496 1 94.25 98 LYS A C 1
ATOM 778 O O . LYS A 1 98 ? -20.016 -9.672 3.975 1 94.25 98 LYS A O 1
ATOM 783 N N . THR A 1 99 ? -20.688 -8.484 5.762 1 92.81 99 THR A N 1
ATOM 784 C CA . THR A 1 99 ? -19.656 -9.031 6.633 1 92.81 99 THR A CA 1
ATOM 785 C C . THR A 1 99 ? -19.797 -10.547 6.754 1 92.81 99 THR A C 1
ATOM 787 O O . THR A 1 99 ? -18.797 -11.25 6.977 1 92.81 99 THR A O 1
ATOM 790 N N . GLU A 1 100 ? -20.984 -11.141 6.59 1 92.38 100 GLU A N 1
ATOM 791 C CA . GLU A 1 100 ? -21.234 -12.578 6.684 1 92.38 100 GLU A CA 1
ATOM 792 C C . GLU A 1 100 ? -20.594 -13.328 5.516 1 92.38 100 GLU A C 1
ATOM 794 O O . GLU A 1 100 ? -20.406 -14.547 5.59 1 92.38 100 GLU A O 1
ATOM 799 N N . ASP A 1 101 ? -20.25 -12.562 4.52 1 92.75 101 ASP A N 1
ATOM 800 C CA . ASP A 1 101 ? -19.719 -13.188 3.309 1 92.75 101 ASP A CA 1
ATOM 801 C C . ASP A 1 101 ? -18.188 -13.156 3.293 1 92.75 101 ASP A C 1
ATOM 803 O O . ASP A 1 101 ? -17.562 -13.625 2.338 1 92.75 101 ASP A O 1
ATOM 807 N N . PHE A 1 102 ? -17.578 -12.734 4.344 1 92.94 102 PHE A N 1
ATOM 808 C CA . PHE A 1 102 ? -16.125 -12.641 4.375 1 92.94 102 PHE A CA 1
ATOM 809 C C . PHE A 1 102 ? -15.484 -14.023 4.305 1 92.94 102 PHE A C 1
ATOM 811 O O . PHE A 1 102 ? -16.016 -14.984 4.859 1 92.94 102 PHE A O 1
ATOM 818 N N . PRO A 1 103 ? -14.375 -14.023 3.613 1 95.19 103 PRO A N 1
ATOM 819 C CA . PRO A 1 103 ? -13.742 -12.977 2.812 1 95.19 103 PRO A CA 1
ATOM 820 C C . PRO A 1 103 ? -14.359 -12.844 1.421 1 95.19 103 PRO A C 1
ATOM 822 O O . PRO A 1 103 ? -14.836 -13.828 0.857 1 95.19 103 PRO A O 1
ATOM 825 N N . VAL A 1 104 ? -14.398 -11.648 0.903 1 96.44 104 VAL A N 1
ATOM 826 C CA . VAL A 1 104 ? -14.859 -11.367 -0.45 1 96.44 104 VAL A CA 1
ATOM 827 C C . VAL A 1 104 ? -13.719 -10.789 -1.281 1 96.44 104 VAL A C 1
ATOM 829 O O . VAL A 1 104 ? -13.008 -9.883 -0.834 1 96.44 104 VAL A O 1
ATOM 832 N N . VAL A 1 105 ? -13.516 -11.383 -2.438 1 97.94 105 VAL A N 1
ATOM 833 C CA . VAL A 1 105 ? -12.461 -10.906 -3.326 1 97.94 105 VAL A CA 1
ATOM 834 C C . VAL A 1 105 ? -13.078 -10.18 -4.52 1 97.94 105 VAL A C 1
ATOM 836 O O . VAL A 1 105 ? -14 -10.695 -5.16 1 97.94 105 VAL A O 1
ATOM 839 N N . LYS A 1 106 ? -12.625 -8.969 -4.77 1 97.88 106 LYS A N 1
ATOM 840 C CA . LYS A 1 106 ? -13.078 -8.18 -5.91 1 97.88 106 LYS A CA 1
ATOM 841 C C . LYS A 1 106 ? -11.914 -7.785 -6.809 1 97.88 106 LYS A C 1
ATOM 843 O O . LYS A 1 106 ? -10.797 -7.586 -6.328 1 97.88 106 LYS A O 1
ATOM 848 N N . LEU A 1 107 ? -12.188 -7.699 -8.07 1 97.44 107 LEU A N 1
ATOM 849 C CA . LEU A 1 107 ? -11.211 -7.316 -9.078 1 97.44 107 LEU A CA 1
ATOM 850 C C . LEU A 1 107 ? -11.547 -5.949 -9.664 1 97.44 107 LEU A C 1
ATOM 852 O O . LEU A 1 107 ? -12.633 -5.75 -10.211 1 97.44 107 LEU A O 1
ATOM 856 N N . PHE A 1 108 ? -10.648 -5.004 -9.492 1 97.56 108 PHE A N 1
ATOM 857 C CA . PHE A 1 108 ? -10.773 -3.652 -10.023 1 97.56 108 PHE A CA 1
ATOM 858 C C . PHE A 1 108 ? -9.898 -3.469 -11.25 1 97.56 108 PHE A C 1
ATOM 860 O O . PHE A 1 108 ? -8.695 -3.727 -11.211 1 97.56 108 PHE A O 1
ATOM 867 N N . ILE A 1 109 ? -10.492 -3.113 -12.312 1 94.75 109 ILE A N 1
ATOM 868 C CA . ILE A 1 109 ? -9.781 -2.857 -13.562 1 94.75 109 ILE A CA 1
ATOM 869 C C . ILE A 1 109 ? -9.906 -1.381 -13.93 1 94.75 109 ILE A C 1
ATOM 871 O O . ILE A 1 109 ? -11.008 -0.829 -13.953 1 94.75 109 ILE A O 1
ATOM 875 N N . ASP A 1 110 ? -8.766 -0.772 -14.094 1 92.69 110 ASP A N 1
ATOM 876 C CA . ASP A 1 110 ? -8.75 0.641 -14.461 1 92.69 110 ASP A CA 1
ATOM 877 C C . ASP A 1 110 ? -9.664 0.905 -15.664 1 92.69 110 ASP A C 1
ATOM 879 O O . ASP A 1 110 ? -9.633 0.16 -16.641 1 92.69 110 ASP A O 1
ATOM 883 N N . GLY A 1 111 ? -10.523 1.924 -15.539 1 88.06 111 GLY A N 1
ATOM 884 C CA . GLY A 1 111 ? -11.414 2.273 -16.641 1 88.06 111 GLY A CA 1
ATOM 885 C C . GLY A 1 111 ? -12.773 1.611 -16.531 1 88.06 111 GLY A C 1
ATOM 886 O O . GLY A 1 111 ? -13.68 1.901 -17.312 1 88.06 111 GLY A O 1
ATOM 887 N N . THR A 1 112 ? -12.898 0.663 -15.609 1 89.12 112 THR A N 1
ATOM 888 C CA . THR A 1 112 ? -14.188 0.017 -15.375 1 89.12 112 THR A CA 1
ATOM 889 C C . THR A 1 112 ? -14.883 0.628 -14.172 1 89.12 112 THR A C 1
ATOM 891 O O . THR A 1 112 ? -14.266 0.834 -13.125 1 89.12 112 THR A O 1
ATOM 894 N N . PRO A 1 113 ? -16.062 0.857 -14.289 1 86.75 113 PRO A N 1
ATOM 895 C CA . PRO A 1 113 ? -16.766 1.567 -13.219 1 86.75 113 PRO A CA 1
ATOM 896 C C . PRO A 1 113 ? -17 0.698 -11.984 1 86.75 113 PRO A C 1
ATOM 898 O O . PRO A 1 113 ? -17 1.202 -10.859 1 86.75 113 PRO A O 1
ATOM 901 N N . GLU A 1 114 ? -17.281 -0.588 -12.25 1 93.25 114 GLU A N 1
ATOM 902 C CA . GLU A 1 114 ? -17.578 -1.487 -11.141 1 93.25 114 GLU A CA 1
ATOM 903 C C . GLU A 1 114 ? -16.609 -2.664 -11.117 1 93.25 114 GLU A C 1
ATOM 905 O O . GLU A 1 114 ? -16.203 -3.17 -12.164 1 93.25 114 GLU A O 1
ATOM 910 N N . PRO A 1 115 ? -16.297 -3.072 -9.891 1 96.94 115 PRO A N 1
ATOM 911 C CA . PRO A 1 115 ? -15.422 -4.238 -9.797 1 96.94 115 PRO A CA 1
ATOM 912 C C . PRO A 1 115 ? -16.156 -5.555 -10.031 1 96.94 115 PRO A C 1
ATOM 914 O O . PRO A 1 115 ? -17.391 -5.605 -9.93 1 96.94 115 PRO A O 1
ATOM 917 N N . TYR A 1 116 ? -15.414 -6.617 -10.359 1 95.94 116 TYR A N 1
ATOM 918 C CA . TYR A 1 116 ? -15.922 -7.98 -10.461 1 95.94 116 TYR A CA 1
ATOM 919 C C . TYR A 1 116 ? -15.75 -8.727 -9.148 1 95.94 116 TYR A C 1
ATOM 921 O O . TYR A 1 116 ? -14.742 -8.555 -8.453 1 95.94 116 TYR A O 1
ATOM 929 N N . THR A 1 117 ? -16.703 -9.523 -8.852 1 96.19 117 THR A N 1
ATOM 930 C CA . THR A 1 117 ? -16.641 -10.289 -7.617 1 96.19 117 THR A CA 1
ATOM 931 C C . THR A 1 117 ? -16.219 -11.734 -7.898 1 96.19 117 THR A C 1
ATOM 933 O O . THR A 1 117 ? -16.734 -12.359 -8.828 1 96.19 117 THR A O 1
ATOM 936 N N . PHE A 1 118 ? -15.227 -12.164 -7.133 1 94.56 118 PHE A N 1
ATOM 937 C CA . PHE A 1 118 ? -14.82 -13.562 -7.195 1 94.56 118 PHE A CA 1
ATOM 938 C C . PHE A 1 118 ? -15.836 -14.453 -6.484 1 94.56 118 PHE A C 1
ATOM 940 O O . PHE A 1 118 ? -16.172 -14.211 -5.324 1 94.56 118 PHE A O 1
ATOM 947 N N . VAL A 1 119 ? -16.312 -15.352 -7.07 1 83.06 119 VAL A N 1
ATOM 948 C CA . VAL A 1 119 ? -17.328 -16.25 -6.523 1 83.06 119 VAL A CA 1
ATOM 949 C C . VAL A 1 119 ? -16.766 -17.656 -6.391 1 83.06 119 VAL A C 1
ATOM 951 O O . VAL A 1 119 ? -16.344 -18.266 -7.383 1 83.06 119 VAL A O 1
ATOM 954 N N . ALA A 1 120 ? -16.578 -18.047 -5.145 1 80.69 120 ALA A N 1
ATOM 955 C CA . ALA A 1 120 ? -16.266 -19.438 -4.875 1 80.69 120 ALA A CA 1
ATOM 956 C C . ALA A 1 120 ? -17.453 -20.156 -4.242 1 80.69 120 ALA A C 1
ATOM 958 O O . ALA A 1 120 ? -17.969 -19.734 -3.203 1 80.69 120 ALA A O 1
ATOM 959 N N . LYS A 1 121 ? -17.938 -21.188 -4.879 1 75.31 121 LYS A N 1
ATOM 960 C CA . LYS A 1 121 ? -19.094 -21.922 -4.367 1 75.31 121 LYS A CA 1
ATOM 961 C C . LYS A 1 121 ? -18.75 -22.703 -3.105 1 75.31 121 LYS A C 1
ATOM 963 O O . LYS A 1 121 ? -19.562 -22.812 -2.186 1 75.31 121 LYS A O 1
ATOM 968 N N . GLU A 1 122 ? -17.578 -23.234 -3.082 1 77.44 122 GLU A N 1
ATOM 969 C CA . GLU A 1 122 ? -17.062 -23.969 -1.918 1 77.44 122 GLU A CA 1
ATOM 970 C C . GLU A 1 122 ? -15.664 -23.484 -1.539 1 77.44 122 GLU A C 1
ATOM 972 O O . GLU A 1 122 ? -14.969 -22.891 -2.359 1 77.44 122 GLU A O 1
ATOM 977 N N . ASP A 1 123 ? -15.305 -23.672 -0.292 1 76.88 123 ASP A N 1
ATOM 978 C CA . ASP A 1 123 ? -14 -23.266 0.227 1 76.88 123 ASP A CA 1
ATOM 979 C C . ASP A 1 123 ? -12.867 -23.844 -0.602 1 76.88 123 ASP A C 1
ATOM 981 O O . ASP A 1 123 ? -11.836 -23.203 -0.797 1 76.88 123 ASP A O 1
ATOM 985 N N . SER A 1 124 ? -13.172 -24.984 -1.103 1 74.88 124 SER A N 1
ATOM 986 C CA . SER A 1 124 ? -12.141 -25.688 -1.852 1 74.88 124 SER A CA 1
ATOM 987 C C . SER A 1 124 ? -11.867 -25.016 -3.195 1 74.88 124 SER A C 1
ATOM 989 O O . SER A 1 124 ? -10.836 -25.266 -3.822 1 74.88 124 SER A O 1
ATOM 991 N N . GLU A 1 125 ? -12.766 -24.156 -3.539 1 81.25 125 GLU A N 1
ATOM 992 C CA . GLU A 1 125 ? -12.625 -23.484 -4.832 1 81.25 125 GLU A CA 1
ATOM 993 C C . GLU A 1 125 ? -11.766 -22.234 -4.715 1 81.25 125 GLU A C 1
ATOM 995 O O . GLU A 1 125 ? -11.328 -21.672 -5.727 1 81.25 125 GLU A O 1
ATOM 1000 N N . PHE A 1 126 ? -11.477 -21.859 -3.523 1 87.38 126 PHE A N 1
ATOM 1001 C CA . PHE A 1 126 ? -10.578 -20.734 -3.312 1 87.38 126 PHE A CA 1
ATOM 1002 C C . PHE A 1 126 ? -9.125 -21.188 -3.402 1 87.38 126 PHE A C 1
ATOM 1004 O O . PHE A 1 126 ? -8.523 -21.578 -2.398 1 87.38 126 PHE A O 1
ATOM 1011 N N . THR A 1 127 ? -8.656 -21.172 -4.59 1 79.75 127 THR A N 1
ATOM 1012 C CA . THR A 1 127 ? -7.309 -21.672 -4.855 1 79.75 127 THR A CA 1
ATOM 1013 C C . THR A 1 127 ? -6.484 -20.625 -5.609 1 79.75 127 THR A C 1
ATOM 1015 O O . THR A 1 127 ? -7.039 -19.656 -6.148 1 79.75 127 THR A O 1
ATOM 1018 N N . TYR A 1 128 ? -5.258 -20.844 -5.531 1 78.69 128 TYR A N 1
ATOM 1019 C CA . TYR A 1 128 ? -4.328 -20.031 -6.301 1 78.69 128 TYR A CA 1
ATOM 1020 C C . TYR A 1 128 ? -4.742 -19.953 -7.766 1 78.69 128 TYR A C 1
ATOM 1022 O O . TYR A 1 128 ? -4.836 -18.875 -8.344 1 78.69 128 TYR A O 1
ATOM 1030 N N . GLN A 1 129 ? -5.051 -21.078 -8.32 1 73.88 129 GLN A N 1
ATOM 1031 C CA . GLN A 1 129 ? -5.406 -21.156 -9.734 1 73.88 129 GLN A CA 1
ATOM 1032 C C . GLN A 1 129 ? -6.715 -20.438 -10.016 1 73.88 129 GLN A C 1
ATOM 1034 O O . GLN A 1 129 ? -6.859 -19.781 -11.062 1 73.88 129 GLN A O 1
ATOM 1039 N N . ALA A 1 130 ? -7.621 -20.594 -9.148 1 82.44 130 ALA A N 1
ATOM 1040 C CA . ALA A 1 130 ? -8.906 -19.922 -9.336 1 82.44 130 ALA A CA 1
ATOM 1041 C C . ALA A 1 130 ? -8.734 -18.406 -9.375 1 82.44 130 ALA A C 1
ATOM 1043 O O . ALA A 1 130 ? -9.391 -17.719 -10.172 1 82.44 130 ALA A O 1
ATOM 1044 N N . LEU A 1 131 ? -7.828 -17.859 -8.539 1 89.12 131 LEU A N 1
ATOM 1045 C CA . LEU A 1 131 ? -7.562 -16.422 -8.531 1 89.12 131 LEU A CA 1
ATOM 1046 C C . LEU A 1 131 ? -6.887 -15.992 -9.828 1 89.12 131 LEU A C 1
ATOM 1048 O O . LEU A 1 131 ? -7.227 -14.945 -10.391 1 89.12 131 LEU A O 1
ATOM 1052 N N . TYR A 1 132 ? -5.992 -16.828 -10.211 1 80.12 132 TYR A N 1
ATOM 1053 C CA . TYR A 1 132 ? -5.312 -16.578 -11.484 1 80.12 132 TYR A CA 1
ATOM 1054 C C . TYR A 1 132 ? -6.305 -16.547 -12.633 1 80.12 132 TYR A C 1
ATOM 1056 O O . TYR A 1 132 ? -6.301 -15.609 -13.438 1 80.12 132 TYR A O 1
ATOM 1064 N N . ASP A 1 133 ? -7.141 -17.469 -12.703 1 80.5 133 ASP A N 1
ATOM 1065 C CA . ASP A 1 133 ? -8.141 -17.578 -13.766 1 80.5 133 ASP A CA 1
ATOM 1066 C C . ASP A 1 133 ? -9.141 -16.422 -13.695 1 80.5 133 ASP A C 1
ATOM 1068 O O . ASP A 1 133 ? -9.609 -15.945 -14.727 1 80.5 133 ASP A O 1
ATOM 1072 N N . PHE A 1 134 ? -9.469 -16.078 -12.516 1 88.75 134 PHE A N 1
ATOM 1073 C CA . PHE A 1 134 ? -10.383 -14.969 -12.305 1 88.75 134 PHE A CA 1
ATOM 1074 C C . PHE A 1 134 ? -9.852 -13.703 -12.969 1 88.75 134 PHE A C 1
ATOM 1076 O O . PHE A 1 134 ? -10.578 -13.039 -13.711 1 88.75 134 PHE A O 1
ATOM 1083 N N . ILE A 1 135 ? -8.555 -13.406 -12.828 1 88.31 135 ILE A N 1
ATOM 1084 C CA . ILE A 1 135 ? -7.945 -12.211 -13.406 1 88.31 135 ILE A CA 1
ATOM 1085 C C . ILE A 1 135 ? -7.855 -12.359 -14.922 1 88.31 135 ILE A C 1
ATOM 1087 O O . ILE A 1 135 ? -8.219 -11.445 -15.664 1 88.31 135 ILE A O 1
ATOM 1091 N N . LYS A 1 136 ? -7.484 -13.477 -15.352 1 78.69 136 LYS A N 1
ATOM 1092 C CA . LYS A 1 136 ? -7.305 -13.734 -16.781 1 78.69 136 LYS A CA 1
ATOM 1093 C C . LYS A 1 136 ? -8.633 -13.664 -17.531 1 78.69 136 LYS A C 1
ATOM 1095 O O . LYS A 1 136 ? -8.688 -13.234 -18.672 1 78.69 136 LYS A O 1
ATOM 1100 N N . SER A 1 137 ? -9.648 -14.047 -16.906 1 82.12 137 SER A N 1
ATOM 1101 C CA . SER A 1 137 ? -10.953 -14.164 -17.531 1 82.12 137 SER A CA 1
ATOM 1102 C C . SER A 1 137 ? -11.547 -12.789 -17.844 1 82.12 137 SER A C 1
ATOM 1104 O O . SER A 1 137 ? -12.461 -12.672 -18.656 1 82.12 137 SER A O 1
ATOM 1106 N N . LYS A 1 138 ? -11.07 -11.758 -17.156 1 85.44 138 LYS A N 1
ATOM 1107 C CA . LYS A 1 138 ? -11.656 -10.43 -17.328 1 85.44 138 LYS A CA 1
ATOM 1108 C C . LYS A 1 138 ? -10.867 -9.609 -18.344 1 85.44 138 LYS A C 1
ATOM 1110 O O . LYS A 1 138 ? -11.062 -8.398 -18.453 1 85.44 138 LYS A O 1
ATOM 1115 N N . LYS A 1 139 ? -10.172 -10.172 -19.188 1 75.38 139 LYS A N 1
ATOM 1116 C CA . LYS A 1 139 ? -9.414 -9.539 -20.266 1 75.38 139 LYS A CA 1
ATOM 1117 C C . LYS A 1 139 ? -8.648 -8.32 -19.75 1 75.38 139 LYS A C 1
ATOM 1119 O O . LYS A 1 139 ? -8.75 -7.234 -20.328 1 75.38 139 LYS A O 1
ATOM 1124 N N . THR A 1 140 ? -7.953 -8.406 -18.703 1 77.25 140 THR A N 1
ATOM 1125 C CA . THR A 1 140 ? -7.176 -7.355 -18.047 1 77.25 140 THR A CA 1
ATOM 1126 C C . THR A 1 140 ? -5.965 -6.969 -18.891 1 77.25 140 THR A C 1
ATOM 1128 O O . THR A 1 140 ? -5.391 -5.895 -18.703 1 77.25 140 THR A O 1
ATOM 1131 N N . GLY A 1 141 ? -5.57 -7.836 -19.797 1 70.25 141 GLY A N 1
ATOM 1132 C CA . GLY A 1 141 ? -4.344 -7.637 -20.562 1 70.25 141 GLY A CA 1
ATOM 1133 C C . GLY A 1 141 ? -3.092 -7.879 -19.734 1 70.25 141 GLY A C 1
ATOM 1134 O O . GLY A 1 141 ? -1.977 -7.715 -20.234 1 70.25 141 GLY A O 1
ATOM 1135 N N . LEU A 1 142 ? -3.246 -8.305 -18.5 1 77 142 LEU A N 1
ATOM 1136 C CA . LEU A 1 142 ? -2.107 -8.562 -17.625 1 77 142 LEU A CA 1
ATOM 1137 C C . LEU A 1 142 ? -1.537 -9.953 -17.875 1 77 142 LEU A C 1
ATOM 1139 O O . LEU A 1 142 ? -2.291 -10.914 -18.047 1 77 142 LEU A O 1
ATOM 1143 N N . TYR A 1 143 ? -0.288 -9.969 -18.125 1 66.12 143 TYR A N 1
ATOM 1144 C CA . TYR A 1 143 ? 0.399 -11.258 -18.125 1 66.12 143 TYR A CA 1
ATOM 1145 C C . TYR A 1 143 ? 0.812 -11.641 -16.703 1 66.12 143 TYR A C 1
ATOM 1147 O O . TYR A 1 143 ? 1.674 -11 -16.109 1 66.12 143 TYR A O 1
ATOM 1155 N N . LEU A 1 144 ? 0.069 -12.461 -15.977 1 70.38 144 LEU A N 1
ATOM 1156 C CA . LEU A 1 144 ? 0.353 -12.836 -14.594 1 70.38 144 LEU A CA 1
ATOM 1157 C C . LEU A 1 144 ? 1.401 -13.938 -14.531 1 70.38 144 LEU A C 1
ATOM 1159 O O . LEU A 1 144 ? 1.977 -14.195 -13.477 1 70.38 144 LEU A O 1
ATOM 1163 N N . GLY A 1 145 ? 2.039 -14.18 -15.367 1 55.66 145 GLY A N 1
ATOM 1164 C CA . GLY A 1 145 ? 2.984 -15.281 -15.25 1 55.66 145 GLY A CA 1
ATOM 1165 C C . GLY A 1 145 ? 2.684 -16.203 -14.078 1 55.66 145 GLY A C 1
ATOM 1166 O O . GLY A 1 145 ? 1.962 -15.82 -13.156 1 55.66 145 GLY A O 1
ATOM 1167 N N . CYS A 1 146 ? 2.268 -17.297 -13.969 1 56.38 146 CYS A N 1
ATOM 1168 C CA . CYS A 1 146 ? 2.031 -18.203 -12.852 1 56.38 146 CYS A CA 1
ATOM 1169 C C . CYS A 1 146 ? 3.305 -18.406 -12.039 1 56.38 146 CYS A C 1
ATOM 1171 O O . CYS A 1 146 ? 4.41 -18.219 -12.547 1 56.38 146 CYS A O 1
ATOM 1173 N N . ALA A 1 147 ? 3.174 -18.391 -10.609 1 56.31 147 ALA A N 1
ATOM 1174 C CA . ALA A 1 147 ? 4.336 -18.766 -9.812 1 56.31 147 ALA A CA 1
ATOM 1175 C C . ALA A 1 147 ? 5.113 -19.906 -10.461 1 56.31 147 ALA A C 1
ATOM 1177 O O . ALA A 1 147 ? 4.527 -20.922 -10.852 1 56.31 147 ALA A O 1
ATOM 1178 N N . GLY A 1 148 ? 6.375 -19.828 -10.664 1 60.53 148 GLY A N 1
ATOM 1179 C CA . GLY A 1 148 ? 7.219 -20.797 -11.344 1 60.53 148 GLY A CA 1
ATOM 1180 C C . GLY A 1 148 ? 7.266 -20.594 -12.844 1 60.53 148 GLY A C 1
ATOM 1181 O O . GLY A 1 148 ? 8.086 -21.203 -13.531 1 60.53 148 GLY A O 1
ATOM 1182 N N . CYS A 1 149 ? 6.344 -19.656 -13.203 1 66.62 149 CYS A N 1
ATOM 1183 C CA . CYS A 1 149 ? 6.254 -19.469 -14.648 1 66.62 149 CYS A CA 1
ATOM 1184 C C . CYS A 1 149 ? 7.277 -18.438 -15.125 1 66.62 149 CYS A C 1
ATOM 1186 O O . CYS A 1 149 ? 7.641 -17.531 -14.383 1 66.62 149 CYS A O 1
ATOM 1188 N N . LEU A 1 150 ? 7.953 -18.828 -16.172 1 75.19 150 LEU A N 1
ATOM 1189 C CA . LEU A 1 150 ? 8.914 -17.969 -16.875 1 75.19 150 LEU A CA 1
ATOM 1190 C C . LEU A 1 150 ? 8.289 -17.359 -18.109 1 75.19 150 LEU A C 1
ATOM 1192 O O . LEU A 1 150 ? 7.836 -18.078 -19 1 75.19 150 LEU A O 1
ATOM 1196 N N . GLU A 1 151 ? 8.242 -16.094 -18.156 1 73.44 151 GLU A N 1
ATOM 1197 C CA . GLU A 1 151 ? 7.527 -15.352 -19.203 1 73.44 151 GLU A CA 1
ATOM 1198 C C . GLU A 1 151 ? 7.938 -15.82 -20.594 1 73.44 151 GLU A C 1
ATOM 1200 O O . GLU A 1 151 ? 7.082 -16.094 -21.438 1 73.44 151 GLU A O 1
ATOM 1205 N N . LYS A 1 152 ? 9.234 -15.898 -20.891 1 80 152 LYS A N 1
ATOM 1206 C CA . LYS A 1 152 ? 9.719 -16.297 -22.203 1 80 152 LYS A CA 1
ATOM 1207 C C . LYS A 1 152 ? 9.242 -17.703 -22.562 1 80 152 LYS A C 1
ATOM 1209 O O . LYS A 1 152 ? 8.914 -17.984 -23.719 1 80 152 LYS A O 1
ATOM 1214 N N . PHE A 1 153 ? 9.18 -18.531 -21.594 1 89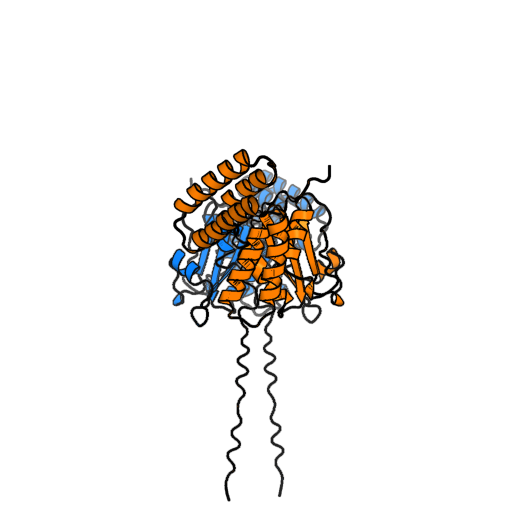.31 153 PHE A N 1
ATOM 1215 C CA . PHE A 1 153 ? 8.719 -19.906 -21.828 1 89.31 153 PHE A CA 1
ATOM 1216 C C . PHE A 1 153 ? 7.211 -19.922 -22.047 1 89.31 153 PHE A C 1
ATOM 1218 O O . PHE A 1 153 ? 6.711 -20.688 -22.875 1 89.31 153 PHE A O 1
ATOM 1225 N N . ASP A 1 154 ? 6.539 -19.094 -21.312 1 81.12 154 ASP A N 1
ATOM 1226 C CA . ASP A 1 154 ? 5.09 -19.031 -21.484 1 81.12 154 ASP A CA 1
ATOM 1227 C C . ASP A 1 154 ? 4.723 -18.625 -22.906 1 81.12 154 ASP A C 1
ATOM 1229 O O . ASP A 1 154 ? 3.818 -19.203 -23.516 1 81.12 154 ASP A O 1
ATOM 1233 N N . LYS A 1 155 ? 5.367 -17.641 -23.375 1 79 155 LYS A N 1
ATOM 1234 C CA . LYS A 1 155 ? 5.121 -17.203 -24.75 1 79 155 LYS A CA 1
ATOM 1235 C C . LYS A 1 155 ? 5.441 -18.312 -25.75 1 79 155 LYS A C 1
ATOM 1237 O O . LYS A 1 155 ? 4.691 -18.531 -26.703 1 79 155 LYS A O 1
ATOM 1242 N N . LEU A 1 156 ? 6.543 -18.969 -25.547 1 89 156 LEU A N 1
ATOM 1243 C CA . LEU A 1 156 ? 6.965 -20.062 -26.406 1 89 156 LEU A CA 1
ATOM 1244 C C . LEU A 1 156 ? 5.949 -21.203 -26.391 1 89 156 LEU A C 1
ATOM 1246 O O . LEU A 1 156 ? 5.652 -21.797 -27.422 1 89 156 LEU A O 1
ATOM 1250 N N . VAL A 1 157 ? 5.43 -21.438 -25.203 1 90.12 157 VAL A N 1
ATOM 1251 C CA . VAL A 1 157 ? 4.457 -22.516 -25.047 1 90.12 157 VAL A CA 1
ATOM 1252 C C . VAL A 1 157 ? 3.166 -22.156 -25.781 1 90.12 157 VAL A C 1
ATOM 1254 O O . VAL A 1 157 ? 2.527 -23.031 -26.391 1 90.12 157 VAL A O 1
ATOM 1257 N N . GLU A 1 158 ? 2.807 -20.938 -25.688 1 82.81 158 GLU A N 1
ATOM 1258 C CA . GLU A 1 158 ? 1.628 -20.5 -26.422 1 82.81 158 GLU A CA 1
ATOM 1259 C C . GLU A 1 158 ? 1.769 -20.781 -27.922 1 82.81 158 GLU A C 1
ATOM 1261 O O . GLU A 1 158 ? 0.858 -21.344 -28.531 1 82.81 158 GLU A O 1
ATOM 1266 N N . GLU A 1 159 ? 2.838 -20.391 -28.469 1 86.75 159 GLU A N 1
ATOM 1267 C CA . GLU A 1 159 ? 3.109 -20.656 -29.891 1 86.75 159 GLU A CA 1
ATOM 1268 C C . GLU A 1 159 ? 3.189 -22.156 -30.156 1 86.75 159 GLU A C 1
ATOM 1270 O O . GLU A 1 159 ? 2.721 -22.641 -31.203 1 86.75 159 GLU A O 1
ATOM 1275 N N . PHE A 1 160 ? 3.789 -22.844 -29.266 1 92.94 160 PHE A N 1
ATOM 1276 C CA . PHE A 1 160 ? 3.959 -24.297 -29.328 1 92.94 160 PHE A CA 1
ATOM 1277 C C . PHE A 1 160 ? 2.607 -25 -29.391 1 92.94 160 PHE A C 1
ATOM 1279 O O . PHE A 1 160 ? 2.404 -25.906 -30.203 1 92.94 160 PHE A O 1
ATOM 1286 N N . MET A 1 161 ? 1.712 -24.469 -28.625 1 89.88 161 MET A N 1
ATOM 1287 C CA . MET A 1 161 ? 0.419 -25.141 -28.531 1 89.88 161 MET A CA 1
ATOM 1288 C C . MET A 1 161 ? -0.505 -24.719 -29.672 1 89.88 161 MET A C 1
ATOM 1290 O O . MET A 1 161 ? -1.418 -25.453 -30.031 1 89.88 161 MET A O 1
ATOM 1294 N N . LEU A 1 162 ? -0.271 -23.594 -30.203 1 85.56 162 LEU A N 1
ATOM 1295 C CA . LEU A 1 162 ? -1.084 -23.109 -31.312 1 85.56 162 LEU A CA 1
ATOM 1296 C C . LEU A 1 162 ? -0.735 -23.844 -32.594 1 85.56 162 LEU A C 1
ATOM 1298 O O . LEU A 1 162 ? -1.574 -23.969 -33.5 1 85.56 162 LEU A O 1
ATOM 1302 N N . SER A 1 163 ? 0.438 -24.297 -32.688 1 83.75 163 SER A N 1
ATOM 1303 C CA . SER A 1 163 ? 0.871 -25.016 -33.875 1 83.75 163 SER A CA 1
ATOM 1304 C C . SER A 1 163 ? 0.52 -26.5 -33.781 1 83.75 163 SER A C 1
ATOM 1306 O O . SER A 1 163 ? 0.667 -27.109 -32.719 1 83.75 163 SER A O 1
ATOM 1308 N N . SER A 1 164 ? -0.124 -26.969 -34.781 1 79.31 164 SER A N 1
ATOM 1309 C CA . SER A 1 164 ? -0.398 -28.406 -34.844 1 79.31 164 SER A CA 1
ATOM 1310 C C . SER A 1 164 ? 0.698 -29.156 -35.594 1 79.31 164 SER A C 1
ATOM 1312 O O . SER A 1 164 ? 0.711 -30.391 -35.594 1 79.31 164 SER A O 1
ATOM 1314 N N . ASP A 1 165 ? 1.644 -28.469 -36.125 1 87.81 165 ASP A N 1
ATOM 1315 C CA . ASP A 1 165 ? 2.721 -29.062 -36.906 1 87.81 165 ASP A CA 1
ATOM 1316 C C . ASP A 1 165 ? 3.844 -29.562 -36 1 87.81 165 ASP A C 1
ATOM 1318 O O . ASP A 1 165 ? 4.414 -28.797 -35.219 1 87.81 165 ASP A O 1
ATOM 1322 N N . ALA A 1 166 ? 4.16 -30.844 -36.156 1 87.69 166 ALA A N 1
ATOM 1323 C CA . ALA A 1 166 ? 5.172 -31.484 -35.312 1 87.69 166 ALA A CA 1
ATOM 1324 C C . ALA A 1 166 ? 6.539 -30.828 -35.531 1 87.69 166 ALA A C 1
ATOM 1326 O O . ALA A 1 166 ? 7.305 -30.688 -34.562 1 87.69 166 ALA A O 1
ATOM 1327 N N . LYS A 1 167 ? 6.801 -30.5 -36.75 1 92.12 167 LYS A N 1
ATOM 1328 C CA . LYS A 1 167 ? 8.086 -29.875 -37.031 1 92.12 167 LYS A CA 1
ATOM 1329 C C . LYS A 1 167 ? 8.211 -28.516 -36.344 1 92.12 167 LYS A C 1
ATOM 1331 O O . LYS A 1 167 ? 9.258 -28.188 -35.781 1 92.12 167 LYS A O 1
ATOM 1336 N N . GLU A 1 168 ? 7.164 -27.828 -36.438 1 93.31 168 GLU A N 1
ATOM 1337 C CA . GLU A 1 168 ? 7.145 -26.516 -35.781 1 93.31 168 GLU A CA 1
ATOM 1338 C C . GLU A 1 168 ? 7.25 -26.656 -34.281 1 93.31 168 GLU A C 1
ATOM 1340 O O . GLU A 1 168 ? 7.922 -25.844 -33.625 1 93.31 168 GLU A O 1
ATOM 1345 N N . ARG A 1 169 ? 6.605 -27.578 -33.688 1 94.94 169 ARG A N 1
ATOM 1346 C CA . ARG A 1 169 ? 6.664 -27.797 -32.25 1 94.94 169 ARG A CA 1
ATOM 1347 C C . ARG A 1 169 ? 8.078 -28.172 -31.812 1 94.94 169 ARG A C 1
ATOM 1349 O O . ARG A 1 169 ? 8.547 -27.719 -30.766 1 94.94 169 ARG A O 1
ATOM 1356 N N . LYS A 1 170 ? 8.758 -28.969 -32.625 1 95.5 170 LYS A N 1
ATOM 1357 C CA . LYS A 1 170 ? 10.125 -29.359 -32.312 1 95.5 170 LYS A CA 1
ATOM 1358 C C . LYS A 1 170 ? 11.062 -28.156 -32.375 1 95.5 170 LYS A C 1
ATOM 1360 O O . LYS A 1 170 ? 12 -28.062 -31.562 1 95.5 170 LYS A O 1
ATOM 1365 N N . LYS A 1 171 ? 10.797 -27.312 -33.281 1 95.5 171 LYS A N 1
ATOM 1366 C CA . LYS A 1 171 ? 11.586 -26.094 -33.375 1 95.5 171 LYS A CA 1
ATOM 1367 C C . LYS A 1 171 ? 11.422 -25.25 -32.094 1 95.5 171 LYS A C 1
ATOM 1369 O O . LYS A 1 171 ? 12.398 -24.734 -31.562 1 95.5 171 LYS A O 1
ATOM 1374 N N . LYS A 1 172 ? 10.164 -25.156 -31.688 1 95.88 172 LYS A N 1
ATOM 1375 C CA . LYS A 1 172 ? 9.891 -24.375 -30.484 1 95.88 172 LYS A CA 1
ATOM 1376 C C . LYS A 1 172 ? 10.523 -25.016 -29.25 1 95.88 172 LYS A C 1
ATOM 1378 O O . LYS A 1 172 ? 10.984 -24.328 -28.344 1 95.88 172 LYS A O 1
ATOM 1383 N N . LEU A 1 173 ? 10.539 -26.297 -29.234 1 96.5 173 LEU A N 1
ATOM 1384 C CA . LEU A 1 173 ? 11.172 -27.016 -28.141 1 96.5 173 LEU A CA 1
ATOM 1385 C C . LEU A 1 173 ? 12.672 -26.719 -28.094 1 96.5 173 LEU A C 1
ATOM 1387 O O . LEU A 1 173 ? 13.234 -26.547 -27.016 1 96.5 173 LEU A O 1
ATOM 1391 N N . ARG A 1 174 ? 13.312 -26.641 -29.234 1 96.06 174 ARG A N 1
ATOM 1392 C CA . ARG A 1 174 ? 14.734 -26.328 -29.297 1 96.06 174 ARG A CA 1
ATOM 1393 C C . ARG A 1 174 ? 15.023 -24.938 -28.766 1 96.06 174 ARG A C 1
ATOM 1395 O O . ARG A 1 174 ? 16.016 -24.719 -28.062 1 96.06 174 ARG A O 1
ATOM 1402 N N . VAL A 1 175 ? 14.203 -24.109 -29.156 1 96.25 175 VAL A N 1
ATOM 1403 C CA . VAL A 1 175 ? 14.352 -22.75 -28.656 1 96.25 175 VAL A CA 1
ATOM 1404 C C . VAL A 1 175 ? 14.234 -22.75 -27.125 1 96.25 175 VAL A C 1
ATOM 1406 O O . VAL A 1 175 ? 14.992 -22.062 -26.453 1 96.25 175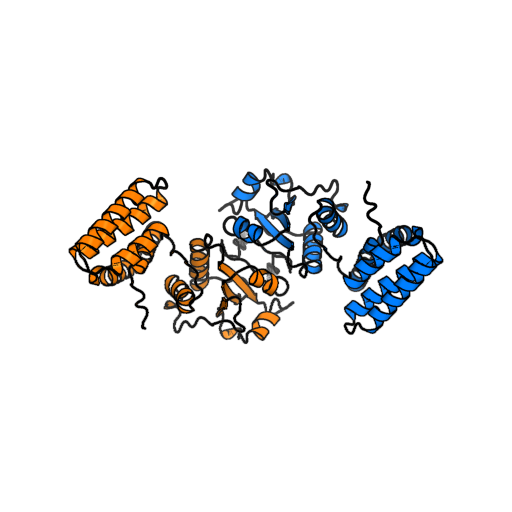 VAL A O 1
ATOM 1409 N N . ALA A 1 176 ? 13.312 -23.516 -26.594 1 96.38 176 ALA A N 1
ATOM 1410 C CA . ALA A 1 176 ? 13.117 -23.594 -25.141 1 96.38 176 ALA A CA 1
ATOM 1411 C C . ALA A 1 176 ? 14.352 -24.172 -24.453 1 96.38 176 ALA A C 1
ATOM 1413 O O . ALA A 1 176 ? 14.742 -23.719 -23.375 1 96.38 176 ALA A O 1
ATOM 1414 N N . GLU A 1 177 ? 14.93 -25.125 -25.109 1 96.19 177 GLU A N 1
ATOM 1415 C CA . GLU A 1 177 ? 16.141 -25.734 -24.562 1 96.19 177 GLU A CA 1
ATOM 1416 C C . GLU A 1 177 ? 17.297 -24.719 -24.531 1 96.19 177 GLU A C 1
ATOM 1418 O O . GLU A 1 177 ? 18.031 -24.672 -23.547 1 96.19 177 GLU A O 1
ATOM 1423 N N . ASP A 1 178 ? 17.344 -23.969 -25.531 1 95.75 178 ASP A N 1
ATOM 1424 C CA . ASP A 1 178 ? 18.375 -22.938 -25.578 1 95.75 178 ASP A CA 1
ATOM 1425 C C . ASP A 1 178 ? 18.172 -21.906 -24.469 1 95.75 178 ASP A C 1
ATOM 1427 O O . ASP A 1 178 ? 19.141 -21.469 -23.844 1 95.75 178 ASP A O 1
ATOM 1431 N N . LEU A 1 179 ? 16.938 -21.594 -24.328 1 93.75 179 LEU A N 1
ATOM 1432 C CA . LEU A 1 179 ? 16.625 -20.625 -23.281 1 93.75 179 LEU A CA 1
ATOM 1433 C C . LEU A 1 179 ? 16.969 -21.203 -21.906 1 93.75 179 LEU A C 1
ATOM 1435 O O . LEU A 1 179 ? 17.453 -20.469 -21.031 1 93.75 179 LEU A O 1
ATOM 1439 N N . TRP A 1 180 ? 16.688 -22.391 -21.734 1 94.06 180 TRP A N 1
ATOM 1440 C CA . TRP A 1 180 ? 16.984 -23.078 -20.469 1 94.06 180 TRP A CA 1
ATOM 1441 C C . TRP A 1 180 ? 18.469 -23.031 -20.156 1 94.06 180 TRP A C 1
ATOM 1443 O O . TRP A 1 180 ? 18.875 -22.797 -19.016 1 94.06 180 TRP A O 1
ATOM 1453 N N . ASP A 1 181 ? 19.266 -23.188 -21.188 1 92.81 181 ASP A N 1
ATOM 1454 C CA . ASP A 1 181 ? 20.719 -23.219 -21.031 1 92.81 181 ASP A CA 1
ATOM 1455 C C . ASP A 1 181 ? 21.25 -21.859 -20.562 1 92.81 181 ASP A C 1
ATOM 1457 O O . ASP A 1 181 ? 22.312 -21.797 -19.953 1 92.81 181 ASP A O 1
ATOM 1461 N N . LYS A 1 182 ? 20.531 -20.891 -20.781 1 90.44 182 LYS A N 1
ATOM 1462 C CA . LYS A 1 182 ? 21 -19.547 -20.469 1 90.44 182 LYS A CA 1
ATOM 1463 C C . LYS A 1 182 ? 20.547 -19.109 -19.078 1 90.44 182 LYS A C 1
ATOM 1465 O O . LYS A 1 182 ? 20.938 -18.031 -18.609 1 90.44 182 LYS A O 1
ATOM 1470 N N . ILE A 1 183 ? 19.75 -19.875 -18.5 1 85.19 183 ILE A N 1
ATOM 1471 C CA . ILE A 1 183 ? 19.25 -19.516 -17.172 1 85.19 183 ILE A CA 1
ATOM 1472 C C . ILE A 1 183 ? 20.297 -19.828 -16.109 1 85.19 183 ILE A C 1
ATOM 1474 O O . ILE A 1 183 ? 20.844 -20.938 -16.078 1 85.19 183 ILE A O 1
ATOM 1478 N N . SER A 1 184 ? 20.531 -18.875 -15.289 1 79.38 184 SER A N 1
ATOM 1479 C CA . SER A 1 184 ? 21.562 -19.031 -14.266 1 79.38 184 SER A CA 1
ATOM 1480 C C . SER A 1 184 ? 20.938 -19.281 -12.898 1 79.38 184 SER A C 1
ATOM 1482 O O . SER A 1 184 ? 21.5 -20 -12.07 1 79.38 184 SER A O 1
ATOM 1484 N N . SER A 1 185 ? 19.812 -18.844 -12.734 1 78.69 185 SER A N 1
ATOM 1485 C CA . SER A 1 185 ? 19.125 -19.031 -11.461 1 78.69 185 SER A CA 1
ATOM 1486 C C . SER A 1 185 ? 18.688 -20.469 -11.281 1 78.69 185 SER A C 1
ATOM 1488 O O . SER A 1 185 ? 18.047 -21.047 -12.164 1 78.69 185 SER A O 1
ATOM 1490 N N . LEU A 1 186 ? 19.031 -21.016 -10.141 1 79.62 186 LEU A N 1
ATOM 1491 C CA . LEU A 1 186 ? 18.641 -22.391 -9.875 1 79.62 186 LEU A CA 1
ATOM 1492 C C . LEU A 1 186 ? 17.125 -22.547 -9.867 1 79.62 186 LEU A C 1
ATOM 1494 O O . LEU A 1 186 ? 16.578 -23.5 -10.422 1 79.62 186 LEU A O 1
ATOM 1498 N N . THR A 1 187 ? 16.453 -21.609 -9.328 1 75.06 187 THR A N 1
ATOM 1499 C CA . THR A 1 187 ? 15.008 -21.656 -9.234 1 75.06 187 THR A CA 1
ATOM 1500 C C . THR A 1 187 ? 14.367 -21.578 -10.617 1 75.06 187 THR A C 1
ATOM 1502 O O . THR A 1 187 ? 13.438 -22.328 -10.93 1 75.06 187 THR A O 1
ATOM 1505 N N . GLU A 1 188 ? 14.922 -20.75 -11.406 1 81.12 188 GLU A N 1
ATOM 1506 C CA . GLU A 1 188 ? 14.375 -20.609 -12.75 1 81.12 188 GLU A CA 1
ATOM 1507 C C . GLU A 1 188 ? 14.719 -21.812 -13.617 1 81.12 188 GLU A C 1
ATOM 1509 O O . GLU A 1 188 ? 13.922 -22.219 -14.477 1 81.12 188 GLU A O 1
ATOM 1514 N N . ALA A 1 189 ? 15.922 -22.328 -13.344 1 88.81 189 ALA A N 1
ATOM 1515 C CA . ALA A 1 189 ? 16.344 -23.516 -14.094 1 88.81 189 ALA A CA 1
ATOM 1516 C C . ALA A 1 189 ? 15.398 -24.688 -13.844 1 88.81 189 ALA A C 1
ATOM 1518 O O . ALA A 1 189 ? 15.078 -25.438 -14.766 1 88.81 189 ALA A O 1
ATOM 1519 N N . LYS A 1 190 ? 14.977 -24.781 -12.664 1 87.31 190 LYS A N 1
ATOM 1520 C CA . LYS A 1 190 ? 14.031 -25.828 -12.32 1 87.31 190 LYS A CA 1
ATOM 1521 C C . LYS A 1 190 ? 12.695 -25.641 -13.031 1 87.31 190 LYS A C 1
ATOM 1523 O O . LYS A 1 190 ? 12.102 -26.594 -13.531 1 87.31 190 LYS A O 1
ATOM 1528 N N . SER A 1 191 ? 12.258 -24.438 -13.094 1 87.44 191 SER A N 1
ATOM 1529 C CA . SER A 1 191 ? 11.031 -24.141 -13.812 1 87.44 191 SER A CA 1
ATOM 1530 C C . SER A 1 191 ? 11.18 -24.406 -15.305 1 87.44 191 SER A C 1
ATOM 1532 O O . SER A 1 191 ? 10.297 -25.016 -15.922 1 87.44 191 SER A O 1
ATOM 1534 N N . ALA A 1 192 ? 12.32 -24.016 -15.82 1 92.38 192 ALA A N 1
ATOM 1535 C CA . ALA A 1 192 ? 12.594 -24.234 -17.234 1 92.38 192 ALA A CA 1
ATOM 1536 C C . ALA A 1 192 ? 12.578 -25.719 -17.578 1 92.38 192 ALA A C 1
ATOM 1538 O O . ALA A 1 192 ? 12.07 -26.125 -18.625 1 92.38 192 ALA A O 1
ATOM 1539 N N . GLU A 1 193 ? 13.148 -26.469 -16.734 1 94.38 193 GLU A N 1
ATOM 1540 C CA . GLU A 1 193 ? 13.164 -27.906 -16.922 1 94.38 193 GLU A CA 1
ATOM 1541 C C . GLU A 1 193 ? 11.75 -28.469 -17.047 1 94.38 193 GLU A C 1
ATOM 1543 O O . GLU A 1 193 ? 11.492 -29.312 -17.906 1 94.38 193 GLU A O 1
ATOM 1548 N N . ILE A 1 194 ? 10.914 -27.953 -16.234 1 92.44 194 ILE A N 1
ATOM 1549 C CA . ILE A 1 194 ? 9.531 -28.422 -16.266 1 92.44 194 ILE A CA 1
ATOM 1550 C C . ILE A 1 194 ? 8.891 -28.062 -17.609 1 92.44 194 ILE A C 1
ATOM 1552 O O . ILE A 1 194 ? 8.203 -28.875 -18.203 1 92.44 194 ILE A O 1
ATOM 1556 N N . TYR A 1 195 ? 9.117 -26.844 -18.062 1 94 195 TYR A N 1
ATOM 1557 C CA . TYR A 1 195 ? 8.609 -26.422 -19.359 1 94 195 TYR A CA 1
ATOM 1558 C C . TYR A 1 195 ? 9.078 -27.375 -20.453 1 94 195 TYR A C 1
ATOM 1560 O O . TYR A 1 195 ? 8.266 -27.906 -21.219 1 94 195 TYR A O 1
ATOM 1568 N N . VAL A 1 196 ? 10.375 -27.578 -20.547 1 95.94 196 VAL A N 1
ATOM 1569 C CA . VAL A 1 196 ? 10.992 -28.344 -21.625 1 95.94 196 VAL A CA 1
ATOM 1570 C C . VAL A 1 196 ? 10.516 -29.797 -21.562 1 95.94 196 VAL A C 1
ATOM 1572 O O . VAL A 1 196 ? 10.148 -30.375 -22.578 1 95.94 196 VAL A O 1
ATOM 1575 N N . LYS A 1 197 ? 10.492 -30.312 -20.406 1 95.88 197 LYS A N 1
ATOM 1576 C CA . LYS A 1 197 ? 10.031 -31.688 -20.25 1 95.88 197 LYS A CA 1
ATOM 1577 C C . LYS A 1 197 ? 8.57 -31.828 -20.656 1 95.88 197 LYS A C 1
ATOM 1579 O O . LYS A 1 197 ? 8.188 -32.812 -21.266 1 95.88 197 LYS A O 1
ATOM 1584 N N . SER A 1 198 ? 7.801 -30.875 -20.281 1 95.56 198 SER A N 1
ATOM 1585 C CA . SER A 1 198 ? 6.379 -30.938 -20.609 1 95.56 198 SER A CA 1
ATOM 1586 C C . SER A 1 198 ? 6.156 -30.797 -22.109 1 95.56 198 SER A C 1
ATOM 1588 O O . SER A 1 198 ? 5.32 -31.5 -22.688 1 95.56 198 SER A O 1
ATOM 1590 N N . MET A 1 199 ? 6.902 -29.922 -22.703 1 95.19 199 MET A N 1
ATOM 1591 C CA . MET A 1 199 ? 6.828 -29.812 -24.156 1 95.19 199 MET A CA 1
ATOM 1592 C C . MET A 1 199 ? 7.191 -31.125 -24.828 1 95.19 199 MET A C 1
ATOM 1594 O O . MET A 1 199 ? 6.508 -31.562 -25.766 1 95.19 199 MET A O 1
ATOM 1598 N N . ARG A 1 200 ? 8.25 -31.75 -24.391 1 95.75 200 ARG A N 1
ATOM 1599 C CA . ARG A 1 200 ? 8.664 -33.031 -24.922 1 95.75 200 ARG A CA 1
ATOM 1600 C C . ARG A 1 200 ? 7.562 -34.062 -24.766 1 95.75 200 ARG A C 1
ATOM 1602 O O . ARG A 1 200 ? 7.316 -34.875 -25.688 1 95.75 200 ARG A O 1
ATOM 1609 N N . LYS A 1 201 ? 6.934 -34.062 -23.688 1 95.81 201 LYS A N 1
ATOM 1610 C CA . LYS A 1 201 ? 5.867 -35.031 -23.438 1 95.81 201 LYS A CA 1
ATOM 1611 C C . LYS A 1 201 ? 4.664 -34.75 -24.328 1 95.81 201 LYS A C 1
ATOM 1613 O O . LYS A 1 201 ? 4 -35.719 -24.781 1 95.81 201 LYS A O 1
ATOM 1618 N N . VAL A 1 202 ? 4.387 -33.531 -24.562 1 94.81 202 VAL A N 1
ATOM 1619 C CA . VAL A 1 202 ? 3.279 -33.188 -25.453 1 94.81 202 VAL A CA 1
ATOM 1620 C C . VAL A 1 202 ? 3.564 -33.688 -26.859 1 94.81 202 VAL A C 1
ATOM 1622 O O . VAL A 1 202 ? 2.666 -34.188 -27.531 1 94.81 202 VAL A O 1
ATOM 1625 N N . ILE A 1 203 ? 4.801 -33.531 -27.281 1 94.12 203 ILE A N 1
ATOM 1626 C CA . ILE A 1 203 ? 5.188 -34.031 -28.609 1 94.12 203 ILE A CA 1
ATOM 1627 C C . ILE A 1 203 ? 5.078 -35.531 -28.641 1 94.12 203 ILE A C 1
ATOM 1629 O O . ILE A 1 203 ? 4.598 -36.125 -29.625 1 94.12 203 ILE A O 1
ATOM 1633 N N . GLU A 1 204 ? 5.395 -36.25 -27.562 1 94 204 GLU A N 1
ATOM 1634 C CA . GLU A 1 204 ? 5.453 -37.688 -27.5 1 94 204 GLU A CA 1
ATOM 1635 C C . GLU A 1 204 ? 4.062 -38.281 -27.297 1 94 204 GLU A C 1
ATOM 1637 O O . GLU A 1 204 ? 3.727 -39.312 -27.922 1 94 204 GLU A O 1
ATOM 1642 N N . LYS A 1 205 ? 3.273 -37.688 -26.469 1 94.25 205 LYS A N 1
ATOM 1643 C CA . LYS A 1 205 ? 2.037 -38.312 -26.031 1 94.25 205 LYS A CA 1
ATOM 1644 C C . LYS A 1 205 ? 0.814 -37.531 -26.516 1 94.25 205 LYS A C 1
ATOM 1646 O O . LYS A 1 205 ? -0.317 -38.031 -26.391 1 94.25 205 LYS A O 1
ATOM 1651 N N . GLY A 1 206 ? 1.065 -36.438 -27.047 1 91.44 206 GLY A N 1
ATOM 1652 C CA . GLY A 1 206 ? -0.054 -35.594 -27.484 1 91.44 206 GLY A CA 1
ATOM 1653 C C . GLY A 1 206 ? -0.476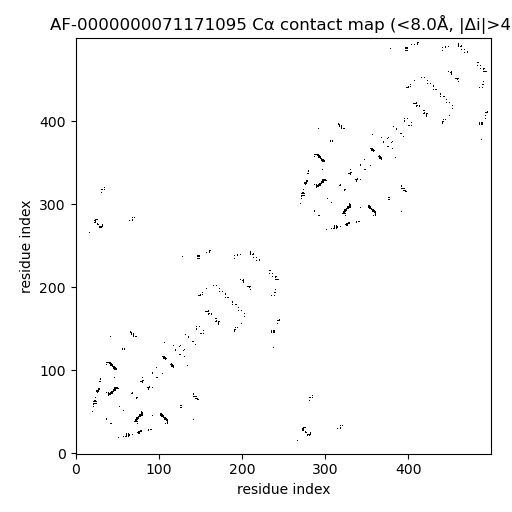 -34.562 -26.453 1 91.44 206 GLY A C 1
ATOM 1654 O O . GLY A 1 206 ? 0.033 -34.562 -25.328 1 91.44 206 GLY A O 1
ATOM 1655 N N . GLU A 1 207 ? -1.396 -33.719 -26.766 1 90.81 207 GLU A N 1
ATOM 1656 C CA . GLU A 1 207 ? -1.82 -32.562 -25.953 1 90.81 207 GLU A CA 1
ATOM 1657 C C . GLU A 1 207 ? -2.619 -33.031 -24.734 1 90.81 207 GLU A C 1
ATOM 1659 O O . GLU A 1 207 ? -2.732 -32.281 -23.75 1 90.81 207 GLU A O 1
ATOM 1664 N N . ASP A 1 208 ? -3.178 -34.25 -24.812 1 91 208 ASP A N 1
ATOM 1665 C CA . ASP A 1 208 ? -3.957 -34.781 -23.703 1 91 208 ASP A CA 1
ATOM 1666 C C . ASP A 1 208 ? -3.074 -35.031 -22.469 1 91 208 ASP A C 1
ATOM 1668 O O . ASP A 1 208 ? -3.58 -35.219 -21.359 1 91 208 ASP A O 1
ATOM 1672 N N . PHE A 1 209 ? -1.82 -35.031 -22.734 1 94.12 209 PHE A N 1
ATOM 1673 C CA . PHE A 1 209 ? -0.879 -35.188 -21.625 1 94.12 209 PHE A CA 1
ATOM 1674 C C . PHE A 1 209 ? -1.1 -34.125 -20.562 1 94.12 209 PHE A C 1
ATOM 1676 O O . PHE A 1 209 ? -1.053 -34.438 -19.359 1 94.12 209 PHE A O 1
ATOM 1683 N N . VAL A 1 210 ? -1.304 -32.906 -20.969 1 92.12 210 VAL A N 1
ATOM 1684 C CA . VAL A 1 210 ? -1.292 -31.766 -20.062 1 92.12 210 VAL A CA 1
ATOM 1685 C C . VAL A 1 210 ? -2.408 -31.906 -19.031 1 92.12 210 VAL A C 1
ATOM 1687 O O . VAL A 1 210 ? -2.146 -31.953 -17.828 1 92.12 210 VAL A O 1
ATOM 1690 N N . PRO A 1 211 ? -3.639 -32.094 -19.422 1 89.88 211 PRO A N 1
ATOM 1691 C CA . PRO A 1 211 ? -4.688 -32.219 -18.406 1 89.88 211 PRO A CA 1
ATOM 1692 C C . PRO A 1 211 ? -4.508 -33.469 -17.547 1 89.88 211 PRO A C 1
ATOM 1694 O O . PRO A 1 211 ? -4.828 -33.469 -16.359 1 89.88 211 PRO A O 1
ATOM 1697 N N . LYS A 1 212 ? -4.055 -34.562 -18.094 1 93.06 212 LYS A N 1
ATOM 1698 C CA . LYS A 1 212 ? -3.828 -35.781 -17.328 1 93.06 212 LYS A CA 1
ATOM 1699 C C . LYS A 1 212 ? -2.752 -35.562 -16.266 1 93.06 212 LYS A C 1
ATOM 1701 O O . LYS A 1 212 ? -2.893 -36.031 -15.133 1 93.06 212 LYS A O 1
ATOM 1706 N N . GLU A 1 213 ? -1.682 -34.875 -16.688 1 94.12 213 GLU A N 1
ATOM 1707 C CA . GLU A 1 213 ? -0.6 -34.594 -15.742 1 94.12 213 GLU A CA 1
ATOM 1708 C C . GLU A 1 213 ? -1.057 -33.656 -14.625 1 94.12 213 GLU A C 1
ATOM 1710 O O . GLU A 1 213 ? -0.67 -33.844 -13.469 1 94.12 213 GLU A O 1
ATOM 1715 N N . VAL A 1 214 ? -1.792 -32.719 -14.953 1 88.44 214 VAL A N 1
ATOM 1716 C CA . VAL A 1 214 ? -2.328 -31.812 -13.953 1 88.44 214 VAL A CA 1
ATOM 1717 C C . VAL A 1 214 ? -3.152 -32.594 -12.93 1 88.44 214 VAL A C 1
ATOM 1719 O O . VAL A 1 214 ? -2.986 -32.406 -11.719 1 88.44 214 VAL A O 1
ATOM 1722 N N . GLU A 1 215 ? -3.992 -33.469 -13.398 1 88.38 215 GLU A N 1
ATOM 1723 C CA . GLU A 1 215 ? -4.82 -34.281 -12.516 1 88.38 215 GLU A CA 1
ATOM 1724 C C . GLU A 1 215 ? -3.959 -35.156 -11.602 1 88.38 215 GLU A C 1
ATOM 1726 O O . GLU A 1 215 ? -4.25 -35.281 -10.414 1 88.38 215 GLU A O 1
ATOM 1731 N N . ARG A 1 216 ? -3.006 -35.75 -12.234 1 94.56 216 ARG A N 1
ATOM 1732 C CA . ARG A 1 216 ? -2.115 -36.594 -11.469 1 94.56 216 ARG A CA 1
ATOM 1733 C C . ARG A 1 216 ? -1.441 -35.812 -10.344 1 94.56 216 ARG A C 1
ATOM 1735 O O . ARG A 1 216 ? -1.433 -36.281 -9.195 1 94.56 216 ARG A O 1
ATOM 1742 N N . VAL A 1 217 ? -0.877 -34.719 -10.672 1 91.94 217 VAL A N 1
ATOM 1743 C CA . VAL A 1 217 ? -0.135 -33.938 -9.703 1 91.94 217 VAL A CA 1
ATOM 1744 C C . VAL A 1 217 ? -1.084 -33.438 -8.617 1 91.94 217 VAL A C 1
ATOM 1746 O O . VAL A 1 217 ? -0.715 -33.344 -7.445 1 91.94 217 VAL A O 1
ATOM 1749 N N . GLU A 1 218 ? -2.277 -33.062 -8.945 1 84.12 218 GLU A N 1
ATOM 1750 C CA . GLU A 1 218 ? -3.277 -32.625 -7.977 1 84.12 218 GLU A CA 1
ATOM 1751 C C . GLU A 1 218 ? -3.59 -33.719 -6.965 1 84.12 218 GLU A C 1
ATOM 1753 O O . GLU A 1 218 ? -3.801 -33.438 -5.781 1 84.12 218 GLU A O 1
ATOM 1758 N N . LYS A 1 219 ? -3.631 -34.938 -7.445 1 87.56 219 LYS A N 1
ATOM 1759 C CA . LYS A 1 219 ? -3.855 -36.094 -6.562 1 87.56 219 LYS A CA 1
ATOM 1760 C C . LYS A 1 219 ? -2.691 -36.281 -5.594 1 87.56 219 LYS A C 1
ATOM 1762 O O . LYS A 1 219 ? -2.896 -36.594 -4.422 1 87.56 219 LYS A O 1
ATOM 1767 N N . LEU A 1 220 ? -1.564 -36.031 -6.125 1 89.62 220 LEU A N 1
ATOM 1768 C CA . LEU A 1 220 ? -0.379 -36.156 -5.281 1 89.62 220 LEU A CA 1
ATOM 1769 C C . LEU A 1 220 ? -0.405 -35.094 -4.172 1 89.62 220 LEU A C 1
ATOM 1771 O O . LEU A 1 220 ? 0.067 -35.344 -3.062 1 89.62 220 LEU A O 1
ATOM 1775 N N . LEU A 1 221 ? -0.939 -34 -4.512 1 84.5 221 LEU A N 1
ATOM 1776 C CA . LEU A 1 221 ? -0.949 -32.875 -3.578 1 84.5 221 LEU A CA 1
ATOM 1777 C C . LEU A 1 221 ? -1.864 -33.156 -2.393 1 84.5 221 LEU A C 1
ATOM 1779 O O . LEU A 1 221 ? -1.762 -32.5 -1.351 1 84.5 221 LEU A O 1
ATOM 1783 N N . LYS A 1 222 ? -2.689 -34.125 -2.469 1 79.06 222 LYS A N 1
ATOM 1784 C CA . LYS A 1 222 ? -3.617 -34.5 -1.399 1 79.06 222 LYS A CA 1
ATOM 1785 C C . LYS A 1 222 ? -2.934 -35.344 -0.338 1 79.06 222 LYS A C 1
ATOM 1787 O O . LYS A 1 222 ? -3.443 -35.5 0.776 1 79.06 222 LYS A O 1
ATOM 1792 N N . ALA A 1 223 ? -1.852 -35.844 -0.74 1 82.81 223 ALA A N 1
ATOM 1793 C CA . ALA A 1 223 ? -1.09 -36.656 0.205 1 82.81 223 ALA A CA 1
ATOM 1794 C C . ALA A 1 223 ? -0.249 -35.781 1.129 1 82.81 223 ALA A C 1
ATOM 1796 O O . ALA A 1 223 ? 0.034 -34.625 0.81 1 82.81 223 ALA A O 1
ATOM 1797 N N . LYS A 1 224 ? -0.061 -36.281 2.371 1 84 224 LYS A N 1
ATOM 1798 C CA . LYS A 1 224 ? 0.801 -35.562 3.307 1 84 224 LYS A CA 1
ATOM 1799 C C . LYS A 1 224 ? 2.229 -35.469 2.775 1 84 224 LYS A C 1
ATOM 1801 O O . LYS A 1 224 ? 2.787 -36.469 2.297 1 84 224 LYS A O 1
ATOM 1806 N N . MET A 1 225 ? 2.768 -34.25 2.75 1 86.75 225 MET A N 1
ATOM 1807 C CA . MET A 1 225 ? 4.125 -34.031 2.27 1 86.75 225 MET A CA 1
ATOM 1808 C C . MET A 1 225 ? 4.711 -32.75 2.898 1 86.75 225 MET A C 1
ATOM 1810 O O . MET A 1 225 ? 4.027 -32.062 3.641 1 86.75 225 MET A O 1
ATOM 1814 N N . THR A 1 226 ? 6.086 -32.688 2.66 1 82.94 226 THR A N 1
ATOM 1815 C CA . THR A 1 226 ? 6.766 -31.5 3.176 1 82.94 226 THR A CA 1
ATOM 1816 C C . THR A 1 226 ? 6.309 -30.25 2.434 1 82.94 226 THR A C 1
ATOM 1818 O O . THR A 1 226 ? 5.777 -30.344 1.325 1 82.94 226 THR A O 1
ATOM 1821 N N . LYS A 1 227 ? 6.434 -29.141 2.99 1 73.62 227 LYS A N 1
ATOM 1822 C CA . LYS A 1 227 ? 6.082 -27.859 2.363 1 73.62 227 LYS A CA 1
ATOM 1823 C C . LYS A 1 227 ? 6.879 -27.656 1.079 1 73.62 227 LYS A C 1
ATOM 1825 O O . LYS A 1 227 ? 6.352 -27.141 0.093 1 73.62 227 LYS A O 1
ATOM 1830 N N . GLU A 1 228 ? 8.102 -28.141 1.214 1 77.94 228 GLU A N 1
ATOM 1831 C CA . GLU A 1 228 ? 8.969 -28 0.051 1 77.94 228 GLU A CA 1
ATOM 1832 C C . GLU A 1 228 ? 8.43 -28.766 -1.147 1 77.94 228 GLU A C 1
ATOM 1834 O O . GLU A 1 228 ? 8.375 -28.25 -2.26 1 77.94 228 GLU A O 1
ATOM 1839 N N . LYS A 1 229 ? 8.062 -29.953 -0.881 1 82.88 229 LYS A N 1
ATOM 1840 C CA . LYS A 1 229 ? 7.527 -30.797 -1.946 1 82.88 229 LYS A CA 1
ATOM 1841 C C . LYS A 1 229 ? 6.195 -30.25 -2.461 1 82.88 229 LYS A C 1
ATOM 1843 O O . LYS A 1 229 ? 5.934 -30.281 -3.666 1 82.88 229 LYS A O 1
ATOM 1848 N N . GLN A 1 230 ? 5.426 -29.797 -1.592 1 80.81 230 GLN A N 1
ATOM 1849 C CA . GLN A 1 230 ? 4.141 -29.219 -1.965 1 80.81 230 GLN A CA 1
ATOM 1850 C C . GLN A 1 230 ? 4.328 -28.016 -2.902 1 80.81 230 GLN A C 1
ATOM 1852 O O . GLN A 1 230 ? 3.625 -27.906 -3.908 1 80.81 230 GLN A O 1
ATOM 1857 N N . ASP A 1 231 ? 5.297 -27.25 -2.586 1 74.62 231 ASP A N 1
ATOM 1858 C CA . ASP A 1 231 ? 5.59 -26.078 -3.398 1 74.62 231 ASP A CA 1
ATOM 1859 C C . ASP A 1 231 ? 6.059 -26.484 -4.797 1 74.62 231 ASP A C 1
ATOM 1861 O O . ASP A 1 231 ? 5.684 -25.844 -5.785 1 74.62 231 ASP A O 1
ATOM 1865 N N . GLU A 1 232 ? 6.836 -27.516 -4.777 1 82.31 232 GLU A N 1
ATOM 1866 C CA . GLU A 1 232 ? 7.352 -28.016 -6.051 1 82.31 232 GLU A CA 1
ATOM 1867 C C . GLU A 1 232 ? 6.227 -28.516 -6.945 1 82.31 232 GLU A C 1
ATOM 1869 O O . GLU A 1 232 ? 6.195 -28.219 -8.141 1 82.31 232 GLU A O 1
ATOM 1874 N N . LEU A 1 233 ? 5.328 -29.219 -6.395 1 85.12 233 LEU A N 1
ATOM 1875 C CA . LEU A 1 233 ? 4.215 -29.781 -7.152 1 85.12 233 LEU A CA 1
ATOM 1876 C C . LEU A 1 233 ? 3.262 -28.672 -7.609 1 85.12 233 LEU A C 1
ATOM 1878 O O . LEU A 1 233 ? 2.748 -28.719 -8.727 1 85.12 233 LEU A O 1
ATOM 1882 N N . GLN A 1 234 ? 3.139 -27.734 -6.797 1 78 234 GLN A N 1
ATOM 1883 C CA . GLN A 1 234 ? 2.285 -26.609 -7.168 1 78 234 GLN A CA 1
ATOM 1884 C C . GLN A 1 234 ? 2.881 -25.828 -8.336 1 78 234 GLN A C 1
ATOM 1886 O O . GLN A 1 234 ? 2.16 -25.406 -9.234 1 78 234 GLN A O 1
ATOM 1891 N N . LYS A 1 235 ? 4.145 -25.688 -8.25 1 80 235 LYS A N 1
ATOM 1892 C CA . LYS A 1 235 ? 4.832 -25 -9.344 1 80 235 LYS A CA 1
ATOM 1893 C C . LYS A 1 235 ? 4.629 -25.75 -10.664 1 80 235 LYS A C 1
ATOM 1895 O O . LYS A 1 235 ? 4.414 -25.125 -11.703 1 80 235 LYS A O 1
ATOM 1900 N N . ARG A 1 236 ? 4.703 -27.047 -10.562 1 85.62 236 ARG A N 1
ATOM 1901 C CA . ARG A 1 236 ? 4.512 -27.891 -11.742 1 85.62 236 ARG A CA 1
ATOM 1902 C C . ARG A 1 236 ? 3.117 -27.688 -12.328 1 85.62 236 ARG A C 1
ATOM 1904 O O . ARG A 1 236 ? 2.961 -27.562 -13.547 1 85.62 236 ARG A O 1
ATOM 1911 N N . ILE A 1 237 ? 2.213 -27.625 -11.492 1 81.56 237 ILE A N 1
ATOM 1912 C CA . ILE A 1 237 ? 0.84 -27.422 -11.945 1 81.56 237 ILE A CA 1
ATOM 1913 C C . ILE A 1 237 ? 0.713 -26.062 -12.625 1 81.56 237 ILE A C 1
ATOM 1915 O O . ILE A 1 237 ? 0.121 -25.938 -13.703 1 81.56 237 ILE A O 1
ATOM 1919 N N . ASN A 1 238 ? 1.331 -25.141 -12.086 1 78.31 238 ASN A N 1
ATOM 1920 C CA . ASN A 1 238 ? 1.25 -23.781 -12.602 1 78.31 238 ASN A CA 1
ATOM 1921 C C . ASN A 1 238 ? 1.851 -23.688 -14 1 78.31 238 ASN A C 1
ATOM 1923 O O . ASN A 1 238 ? 1.283 -23.031 -14.883 1 78.31 238 ASN A O 1
ATOM 1927 N N . ILE A 1 239 ? 2.918 -24.312 -14.141 1 85.31 239 ILE A N 1
ATOM 1928 C CA . ILE A 1 239 ? 3.59 -24.297 -15.438 1 85.31 239 ILE A CA 1
ATOM 1929 C C . ILE A 1 239 ? 2.75 -25.047 -16.469 1 85.31 239 ILE A C 1
ATOM 1931 O O . ILE A 1 239 ? 2.578 -24.578 -17.594 1 85.31 239 ILE A O 1
ATOM 1935 N N . LEU A 1 240 ? 2.148 -26.156 -16.078 1 87.38 240 LEU A N 1
ATOM 1936 C CA . LEU A 1 240 ? 1.336 -26.953 -16.984 1 87.38 240 LEU A CA 1
ATOM 1937 C C . LEU A 1 240 ? 0.109 -26.188 -17.453 1 87.38 240 LEU A C 1
ATOM 1939 O O . LEU A 1 240 ? -0.359 -26.375 -18.578 1 87.38 240 LEU A O 1
ATOM 1943 N N . GLN A 1 241 ? -0.31 -25.312 -16.672 1 78.88 241 GLN A N 1
ATOM 1944 C CA . GLN A 1 241 ? -1.486 -24.531 -17.016 1 78.88 241 GLN A CA 1
ATOM 1945 C C . GLN A 1 241 ? -1.194 -23.594 -18.172 1 78.88 241 GLN A C 1
ATOM 1947 O O . GLN A 1 241 ? -2.105 -23.203 -18.922 1 78.88 241 GLN A O 1
ATOM 1952 N N . SER A 1 242 ? -0.034 -23.25 -18.297 1 78.38 242 SER A N 1
ATOM 1953 C CA . SER A 1 242 ? 0.343 -22.375 -19.406 1 78.38 242 SER A CA 1
ATOM 1954 C C . SER A 1 242 ? 0.166 -23.078 -20.75 1 78.38 242 SER A C 1
ATOM 1956 O O . SER A 1 242 ? 0.124 -22.438 -21.797 1 78.38 242 SER A O 1
ATOM 1958 N N . PHE A 1 243 ? 0.075 -24.344 -20.688 1 86.38 243 PHE A N 1
ATOM 1959 C CA . PHE A 1 243 ? -0.075 -25.125 -21.922 1 86.38 243 PHE A CA 1
ATOM 1960 C C . PHE A 1 243 ? -1.533 -25.156 -22.359 1 86.38 243 PHE A C 1
ATOM 1962 O O . PHE A 1 243 ? -1.846 -25.656 -23.438 1 86.38 243 PHE A O 1
ATOM 1969 N N . LYS A 1 244 ? -2.311 -24.703 -21.422 1 72.88 244 LYS A N 1
ATOM 1970 C CA . LYS A 1 244 ? -3.727 -24.719 -21.781 1 72.88 244 LYS A CA 1
ATOM 1971 C C . LYS A 1 244 ? -4.039 -23.641 -22.812 1 72.88 244 LYS A C 1
ATOM 1973 O O . LYS A 1 244 ? -3.633 -22.484 -22.656 1 72.88 244 LYS A O 1
ATOM 1978 N N . VAL A 1 245 ? -4.289 -24.016 -24.047 1 58.41 245 VAL A N 1
ATOM 1979 C CA . VAL A 1 245 ? -4.621 -23.109 -25.141 1 58.41 245 VAL A CA 1
ATOM 1980 C C . VAL A 1 245 ? -5.934 -22.391 -24.828 1 58.41 245 VAL A C 1
ATOM 1982 O O . VAL A 1 245 ? -6.926 -23.016 -24.469 1 58.41 245 VAL A O 1
ATOM 1985 N N . VAL A 1 246 ? -5.91 -21.172 -24.266 1 48.69 246 VAL A N 1
ATOM 1986 C CA . VAL A 1 246 ? -7.152 -20.406 -24.234 1 48.69 246 VAL A CA 1
ATOM 1987 C C . VAL A 1 246 ? -7.727 -20.281 -25.641 1 48.69 246 VAL A C 1
ATOM 1989 O O . VAL A 1 246 ? -7.09 -19.719 -26.531 1 48.69 246 VAL A O 1
ATOM 1992 N N . HIS A 1 247 ? -8.297 -21.234 -26.141 1 39.66 247 HIS A N 1
ATOM 1993 C CA . HIS A 1 247 ? -9.023 -21.094 -27.406 1 39.66 247 HIS A CA 1
ATOM 1994 C C . HIS A 1 247 ? -9.875 -19.828 -27.406 1 39.66 247 HIS A C 1
ATOM 1996 O O . HIS A 1 247 ? -10.656 -19.594 -26.469 1 39.66 247 HIS A O 1
ATOM 2002 N N . ASP A 1 248 ? -9.336 -18.734 -27.891 1 35.66 248 ASP A N 1
ATOM 2003 C CA . ASP A 1 248 ? -10.266 -17.688 -28.297 1 35.66 248 ASP A CA 1
ATOM 2004 C C . ASP A 1 248 ? -11.594 -18.266 -28.75 1 35.66 248 ASP A C 1
ATOM 2006 O O . ASP A 1 248 ? -11.625 -19.125 -29.641 1 35.66 248 ASP A O 1
ATOM 2010 N N . GLU A 1 249 ? -12.508 -18.766 -27.984 1 31.27 249 GLU A N 1
ATOM 2011 C CA . GLU A 1 249 ? -13.789 -18.844 -28.672 1 31.27 249 GLU A CA 1
ATOM 2012 C C . GLU A 1 249 ? -14.023 -17.625 -29.547 1 31.27 249 GLU A C 1
ATOM 2014 O O . GLU A 1 249 ? -14.047 -16.484 -29.062 1 31.27 249 GLU A O 1
ATOM 2019 N N . LEU A 1 250 ? -13.5 -17.547 -30.75 1 25.66 250 LEU A N 1
ATOM 2020 C CA . LEU A 1 250 ? -14.266 -16.766 -31.719 1 25.66 250 LEU A CA 1
ATOM 2021 C C . LEU A 1 250 ? -15.742 -17.156 -31.688 1 25.66 250 LEU A C 1
ATOM 2023 O O . LEU A 1 250 ? -16.078 -18.328 -31.469 1 25.66 250 LEU A O 1
ATOM 2027 N N . MET B 1 1 ? -13.852 -23.156 58.875 1 25.84 1 MET B N 1
ATOM 2028 C CA . MET B 1 1 ? -13.039 -23.562 57.75 1 25.84 1 MET B CA 1
ATOM 2029 C C . MET B 1 1 ? -13.375 -22.734 56.5 1 25.84 1 MET B C 1
ATOM 2031 O O . MET B 1 1 ? -14.352 -23.031 55.812 1 25.84 1 MET B O 1
ATOM 2035 N N . LYS B 1 2 ? -13.219 -21.328 56.656 1 31.47 2 LYS B N 1
ATOM 2036 C CA . LYS B 1 2 ? -13.523 -20.25 55.719 1 31.47 2 LYS B CA 1
ATOM 2037 C C . LYS B 1 2 ? -12.711 -20.391 54.438 1 31.47 2 LYS B C 1
ATOM 2039 O O . LYS B 1 2 ? -11.477 -20.406 54.469 1 31.47 2 LYS B O 1
ATOM 2044 N N . SER B 1 3 ? -13.203 -21.219 53.406 1 33.66 3 SER B N 1
ATOM 2045 C CA . SER B 1 3 ? -12.695 -21.359 52.062 1 33.66 3 SER B CA 1
ATOM 2046 C C . SER B 1 3 ? -12.477 -20 51.406 1 33.66 3 SER B C 1
ATOM 2048 O O . SER B 1 3 ? -13.406 -19.203 51.281 1 33.66 3 SER B O 1
ATOM 2050 N N . SER B 1 4 ? -11.344 -19.359 51.656 1 37.72 4 SER B N 1
ATOM 2051 C CA . SER B 1 4 ? -10.906 -18.156 50.938 1 37.72 4 SER B CA 1
ATOM 2052 C C . SER B 1 4 ? -10.945 -18.344 49.438 1 37.72 4 SER B C 1
ATOM 2054 O O . SER B 1 4 ? -10.289 -19.234 48.906 1 37.72 4 SER B O 1
ATOM 2056 N N . ALA B 1 5 ? -12.039 -17.969 48.75 1 35.72 5 ALA B N 1
ATOM 2057 C CA . ALA B 1 5 ? -12.266 -17.875 47.312 1 35.72 5 ALA B CA 1
ATOM 2058 C C . ALA B 1 5 ? -11.172 -17.047 46.656 1 35.72 5 ALA B C 1
ATOM 2060 O O . ALA B 1 5 ? -11.031 -15.844 46.938 1 35.72 5 ALA B O 1
ATOM 2061 N N . VAL B 1 6 ? -9.992 -17.547 46.375 1 35.25 6 VAL B N 1
ATOM 2062 C CA . VAL B 1 6 ? -9 -16.938 45.5 1 35.25 6 VAL B CA 1
ATOM 2063 C C . VAL B 1 6 ? -9.641 -16.609 44.156 1 35.25 6 VAL B C 1
ATOM 2065 O O . VAL B 1 6 ? -10.086 -17.516 43.438 1 35.25 6 VAL B O 1
ATOM 2068 N N . PHE B 1 7 ? -10.359 -15.492 44.062 1 36.53 7 PHE B N 1
ATOM 2069 C CA . PHE B 1 7 ? -10.758 -14.93 42.75 1 36.53 7 PHE B CA 1
ATOM 2070 C C . PHE B 1 7 ? -9.547 -14.727 41.875 1 36.53 7 PHE B C 1
ATOM 2072 O O . PHE B 1 7 ? -8.664 -13.922 42.156 1 36.53 7 PHE B O 1
ATOM 2079 N N . LEU B 1 8 ? -9.086 -15.773 41.188 1 33.94 8 LEU B N 1
ATOM 2080 C CA . LEU B 1 8 ? -8.156 -15.625 40.094 1 33.94 8 LEU B CA 1
ATOM 2081 C C . LEU B 1 8 ? -8.656 -14.57 39.094 1 33.94 8 LEU B C 1
ATOM 2083 O O . LEU B 1 8 ? -9.688 -14.758 38.438 1 33.94 8 LEU B O 1
ATOM 2087 N N . LEU B 1 9 ? -8.484 -13.305 39.406 1 34.31 9 LEU B N 1
ATOM 2088 C CA . LEU B 1 9 ? -8.609 -12.25 38.406 1 34.31 9 LEU B CA 1
ATOM 2089 C C . LEU B 1 9 ? -7.883 -12.633 37.094 1 34.31 9 LEU B C 1
ATOM 2091 O O . LEU B 1 9 ? -6.652 -12.703 37.094 1 34.31 9 LEU B O 1
ATOM 2095 N N . VAL B 1 10 ? -8.43 -13.492 36.312 1 36.22 10 VAL B N 1
ATOM 2096 C CA . VAL B 1 10 ? -8.008 -13.648 34.906 1 36.22 10 VAL B CA 1
ATOM 2097 C C . VAL B 1 10 ? -7.887 -12.281 34.25 1 36.22 10 VAL B C 1
ATOM 2099 O O . VAL B 1 10 ? -8.883 -11.578 34.062 1 36.22 10 VAL B O 1
ATOM 2102 N N . LEU B 1 11 ? -6.871 -11.5 34.562 1 36.16 11 LEU B N 1
ATOM 2103 C CA . LEU B 1 11 ? -6.5 -10.359 33.719 1 36.16 11 LEU B CA 1
ATOM 2104 C C . LEU B 1 11 ? -6.656 -10.695 32.25 1 36.16 11 LEU B C 1
ATOM 2106 O O . LEU B 1 11 ? -5.938 -11.547 31.719 1 36.16 11 LEU B O 1
ATOM 2110 N N . SER B 1 12 ? -7.891 -10.664 31.734 1 37.44 12 SER B N 1
ATOM 2111 C CA . SER B 1 12 ? -8.148 -10.602 30.297 1 37.44 12 SER B CA 1
ATOM 2112 C C . SER B 1 12 ? -7.211 -9.609 29.609 1 37.44 12 SER B C 1
ATOM 2114 O O . SER B 1 12 ? -7.305 -8.398 29.844 1 37.44 12 SER B O 1
ATOM 2116 N N . LEU B 1 13 ? -5.941 -9.93 29.625 1 35.47 13 LEU B N 1
ATOM 2117 C CA . LEU B 1 13 ? -5.09 -9.195 28.688 1 35.47 13 LEU B CA 1
ATOM 2118 C C . LEU B 1 13 ? -5.785 -9.023 27.344 1 35.47 13 LEU B C 1
ATOM 2120 O O . LEU B 1 13 ? -5.875 -9.969 26.562 1 35.47 13 LEU B O 1
ATOM 2124 N N . VAL B 1 14 ? -6.879 -8.312 27.359 1 35 14 VAL B N 1
ATOM 2125 C CA . VAL B 1 14 ? -7.348 -7.785 26.078 1 35 14 VAL B CA 1
ATOM 2126 C C . VAL B 1 14 ? -6.172 -7.215 25.297 1 35 14 VAL B C 1
ATOM 2128 O O . VAL B 1 14 ? -5.582 -6.203 25.703 1 35 14 VAL B O 1
ATOM 2131 N N . LEU B 1 15 ? -5.285 -8.062 24.875 1 35.59 15 LEU B N 1
ATOM 2132 C CA . LEU B 1 15 ? -4.387 -7.625 23.812 1 35.59 15 LEU B CA 1
ATOM 2133 C C . LEU B 1 15 ? -5.121 -6.742 22.812 1 35.59 15 LEU B C 1
ATOM 2135 O O . LEU B 1 15 ? -5.988 -7.219 22.078 1 35.59 15 LEU B O 1
ATOM 2139 N N . LEU B 1 16 ? -5.574 -5.582 23.25 1 37.03 16 LEU B N 1
ATOM 2140 C CA . LEU B 1 16 ? -5.961 -4.555 22.297 1 37.03 16 LEU B CA 1
ATOM 2141 C C . LEU B 1 16 ? -5.02 -4.551 21.094 1 37.03 16 LEU B C 1
ATOM 2143 O O . LEU B 1 16 ? -3.945 -3.945 21.141 1 37.03 16 LEU B O 1
ATOM 2147 N N . LEU B 1 17 ? -4.82 -5.668 20.547 1 39.34 17 LEU B N 1
ATOM 2148 C CA . LEU B 1 17 ? -4.164 -5.578 19.25 1 39.34 17 LEU B CA 1
ATOM 2149 C C . LEU B 1 17 ? -4.82 -4.512 18.375 1 39.34 17 LEU B C 1
ATOM 2151 O O . LEU B 1 17 ? -5.855 -4.762 17.75 1 39.34 17 LEU B O 1
ATOM 2155 N N . GLY B 1 18 ? -5.027 -3.285 18.906 1 41.91 18 GLY B N 1
ATOM 2156 C CA . GLY B 1 18 ? -5.43 -2.139 18.109 1 41.91 18 GLY B CA 1
ATOM 2157 C C . GLY B 1 18 ? -4.902 -2.191 16.688 1 41.91 18 GLY B C 1
ATOM 2158 O O . GLY B 1 18 ? -3.975 -2.949 16.391 1 41.91 18 GLY B O 1
ATOM 2159 N N . ASP B 1 19 ? -5.691 -1.647 15.789 1 50.28 19 ASP B N 1
ATOM 2160 C CA . ASP B 1 19 ? -5.371 -1.46 14.375 1 50.28 19 ASP B CA 1
ATOM 2161 C C . ASP B 1 19 ? -3.916 -1.033 14.195 1 50.28 19 ASP B C 1
ATOM 2163 O O . ASP B 1 19 ? -3.518 0.04 14.648 1 50.28 19 ASP B O 1
ATOM 2167 N N . ALA B 1 20 ? -2.895 -1.95 14.234 1 55.25 20 ALA B N 1
ATOM 2168 C CA . ALA B 1 20 ? -1.444 -1.843 14.383 1 55.25 20 ALA B CA 1
ATOM 2169 C C . ALA B 1 20 ? -0.873 -0.798 13.43 1 55.25 20 ALA B C 1
ATOM 2171 O O . ALA B 1 20 ? 0.142 -0.165 13.727 1 55.25 20 ALA B O 1
ATOM 2172 N N . TYR B 1 21 ? -1.75 -0.422 12.305 1 69.38 21 TYR B N 1
ATOM 2173 C CA . TYR B 1 21 ? -1.039 0.529 11.461 1 69.38 21 TYR B CA 1
ATOM 2174 C C . TYR B 1 21 ? -1.829 1.824 11.312 1 69.38 21 TYR B C 1
ATOM 2176 O O . TYR B 1 21 ? -3.055 1.831 11.453 1 69.38 21 TYR B O 1
ATOM 2184 N N . GLY B 1 22 ? -1.231 2.959 11.305 1 84.88 22 GLY B N 1
ATOM 2185 C CA . GLY B 1 22 ? -1.838 4.273 11.164 1 84.88 22 GLY B CA 1
ATOM 2186 C C . GLY B 1 22 ? -2.645 4.426 9.891 1 84.88 22 GLY B C 1
ATOM 2187 O O . GLY B 1 22 ? -2.246 3.93 8.836 1 84.88 22 GLY B O 1
ATOM 2188 N N . LYS B 1 23 ? -3.84 5.035 10.039 1 89.38 23 LYS B N 1
ATOM 2189 C CA . LYS B 1 23 ? -4.676 5.316 8.875 1 89.38 23 LYS B CA 1
ATOM 2190 C C . LYS B 1 23 ? -3.92 6.148 7.84 1 89.38 23 LYS B C 1
ATOM 2192 O O . LYS B 1 23 ? -3.221 7.102 8.195 1 89.38 23 LYS B O 1
ATOM 2197 N N . GLY B 1 24 ? -3.992 5.711 6.59 1 93.88 24 GLY B N 1
ATOM 2198 C CA . GLY B 1 24 ? -3.352 6.469 5.527 1 93.88 24 GLY B CA 1
ATOM 2199 C C . GLY B 1 24 ? -1.924 6.031 5.258 1 93.88 24 GLY B C 1
ATOM 2200 O O . GLY B 1 24 ? -1.286 6.512 4.32 1 93.88 24 GLY B O 1
ATOM 2201 N N . ILE B 1 25 ? -1.454 5.129 6.078 1 96.31 25 ILE B N 1
ATOM 2202 C CA . ILE B 1 25 ? -0.088 4.641 5.926 1 96.31 25 ILE B CA 1
ATOM 2203 C C . ILE B 1 25 ? -0.097 3.299 5.199 1 96.31 25 ILE B C 1
ATOM 2205 O O . ILE B 1 25 ? -0.839 2.387 5.57 1 96.31 25 ILE B O 1
ATOM 2209 N N . THR B 1 26 ? 0.65 3.197 4.156 1 96.62 26 THR B N 1
ATOM 2210 C CA . THR B 1 26 ? 0.791 1.941 3.43 1 96.62 26 THR B CA 1
ATOM 2211 C C . THR B 1 26 ? 1.961 1.128 3.977 1 96.62 26 THR B C 1
ATOM 2213 O O . THR B 1 26 ? 3.096 1.608 4.012 1 96.62 26 THR B O 1
ATOM 2216 N N . GLN B 1 27 ? 1.668 -0.066 4.391 1 94.44 27 GLN B N 1
ATOM 2217 C CA . GLN B 1 27 ? 2.74 -0.95 4.84 1 94.44 27 GLN B CA 1
ATOM 2218 C C . GLN B 1 27 ? 3.455 -1.593 3.652 1 94.44 27 GLN B C 1
ATOM 2220 O O . GLN B 1 27 ? 2.812 -2.174 2.775 1 94.44 27 GLN B O 1
ATOM 2225 N N . LEU B 1 28 ? 4.727 -1.465 3.656 1 96.5 28 LEU B N 1
ATOM 2226 C CA . LEU B 1 28 ? 5.527 -2.057 2.592 1 96.5 28 LEU B CA 1
ATOM 2227 C C . LEU B 1 28 ? 6.355 -3.227 3.119 1 96.5 28 LEU B C 1
ATOM 2229 O O . LEU B 1 28 ? 6.688 -3.271 4.305 1 96.5 28 LEU B O 1
ATOM 2233 N N . ASP B 1 29 ? 6.613 -4.105 2.264 1 94.69 29 ASP B N 1
ATOM 2234 C CA . ASP B 1 29 ? 7.543 -5.191 2.557 1 94.69 29 ASP B CA 1
ATOM 2235 C C . ASP B 1 29 ? 8.508 -5.418 1.393 1 94.69 29 ASP B C 1
ATOM 2237 O O . ASP B 1 29 ? 8.523 -4.645 0.435 1 94.69 29 ASP B O 1
ATOM 2241 N N . THR B 1 30 ? 9.32 -6.406 1.491 1 93.62 30 THR B N 1
ATOM 2242 C CA . THR B 1 30 ? 10.398 -6.637 0.534 1 93.62 30 THR B CA 1
ATOM 2243 C C . THR B 1 30 ? 9.836 -6.895 -0.861 1 93.62 30 THR B C 1
ATOM 2245 O O . THR B 1 30 ? 10.484 -6.586 -1.864 1 93.62 30 THR B O 1
ATOM 2248 N N . LEU B 1 31 ? 8.625 -7.41 -1 1 91.94 31 LEU B N 1
ATOM 2249 C CA . LEU B 1 31 ? 8.062 -7.758 -2.297 1 91.94 31 LEU B CA 1
ATOM 2250 C C . LEU B 1 31 ? 7.336 -6.566 -2.914 1 91.94 31 LEU B C 1
ATOM 2252 O O . LEU B 1 31 ? 7.328 -6.402 -4.137 1 91.94 31 LEU B O 1
ATOM 2256 N N . THR B 1 32 ? 6.785 -5.676 -2.072 1 96.25 32 THR B N 1
ATOM 2257 C CA . THR B 1 32 ? 5.934 -4.609 -2.59 1 96.25 32 THR B CA 1
ATOM 2258 C C . THR B 1 32 ? 6.699 -3.293 -2.666 1 96.25 32 THR B C 1
ATOM 2260 O O . THR B 1 32 ? 6.281 -2.363 -3.359 1 96.25 32 THR B O 1
ATOM 2263 N N . PHE B 1 33 ? 7.871 -3.188 -2.045 1 97.19 33 PHE B N 1
ATOM 2264 C CA . PHE B 1 33 ? 8.586 -1.935 -1.841 1 97.19 33 PHE B CA 1
ATOM 2265 C C . PHE B 1 33 ? 8.859 -1.247 -3.174 1 97.19 33 PHE B C 1
ATOM 2267 O O . PHE B 1 33 ? 8.352 -0.154 -3.432 1 97.19 33 PHE B O 1
ATOM 2274 N N . ASP B 1 34 ? 9.5 -1.888 -4.051 1 95.75 34 ASP B N 1
ATOM 2275 C CA . ASP B 1 34 ? 9.93 -1.264 -5.301 1 95.75 34 ASP B CA 1
ATOM 2276 C C . ASP B 1 34 ? 8.734 -1.027 -6.23 1 95.75 34 ASP B C 1
ATOM 2278 O O . ASP B 1 34 ? 8.664 0.001 -6.906 1 95.75 34 ASP B O 1
ATOM 2282 N N . LYS B 1 35 ? 7.867 -1.962 -6.242 1 93.88 35 LYS B N 1
ATOM 2283 C CA . LYS B 1 35 ? 6.684 -1.847 -7.094 1 93.88 35 LYS B CA 1
ATOM 2284 C C . LYS B 1 35 ? 5.863 -0.613 -6.73 1 93.88 35 LYS B C 1
ATOM 2286 O O . LYS B 1 35 ? 5.508 0.182 -7.602 1 93.88 35 LYS B O 1
ATOM 2291 N N . LEU B 1 36 ? 5.613 -0.429 -5.453 1 97.62 36 LEU B N 1
ATOM 2292 C CA . LEU B 1 36 ? 4.797 0.702 -5.023 1 97.62 36 LEU B CA 1
ATOM 2293 C C . LEU B 1 36 ? 5.555 2.014 -5.195 1 97.62 36 LEU B C 1
ATOM 2295 O O . LEU B 1 36 ? 4.977 3.018 -5.625 1 97.62 36 LEU B O 1
ATOM 2299 N N . LEU B 1 37 ? 6.84 2.006 -4.914 1 96.69 37 LEU B N 1
ATOM 2300 C CA . LEU B 1 37 ? 7.625 3.223 -5.078 1 96.69 37 LEU B CA 1
ATOM 2301 C C . LEU B 1 37 ? 7.594 3.697 -6.527 1 96.69 37 LEU B C 1
ATOM 2303 O O . LEU B 1 37 ? 7.543 4.902 -6.789 1 96.69 37 LEU B O 1
ATOM 2307 N N . SER B 1 38 ? 7.539 2.795 -7.395 1 95.69 38 SER B N 1
ATOM 2308 C CA . SER B 1 38 ? 7.637 3.131 -8.812 1 95.69 38 SER B CA 1
ATOM 2309 C C . SER B 1 38 ? 6.355 3.795 -9.312 1 95.69 38 SER B C 1
ATOM 2311 O O . SER B 1 38 ? 6.332 4.371 -10.398 1 95.69 38 SER B O 1
ATOM 2313 N N . LYS B 1 39 ? 5.332 3.74 -8.531 1 97.06 39 LYS B N 1
ATOM 2314 C CA . LYS B 1 39 ? 4.039 4.258 -8.961 1 97.06 39 LYS B CA 1
ATOM 2315 C C . LYS B 1 39 ? 3.838 5.699 -8.5 1 97.06 39 LYS B C 1
ATOM 2317 O O . LYS B 1 39 ? 2.869 6.352 -8.891 1 97.06 39 LYS B O 1
ATOM 2322 N N . PHE B 1 40 ? 4.766 6.195 -7.684 1 96.75 40 PHE B N 1
ATOM 2323 C CA . PHE B 1 40 ? 4.613 7.527 -7.109 1 96.75 40 PHE B CA 1
ATOM 2324 C C . PHE B 1 40 ? 5.832 8.391 -7.41 1 96.75 40 PHE B C 1
ATOM 2326 O O . PHE B 1 40 ? 6.957 7.895 -7.441 1 96.75 40 PHE B O 1
ATOM 2333 N N . LYS B 1 41 ? 5.613 9.641 -7.543 1 94.81 41 LYS B N 1
ATOM 2334 C CA . LYS B 1 41 ? 6.707 10.594 -7.73 1 94.81 41 LYS B CA 1
ATOM 2335 C C . LYS B 1 41 ? 7.535 10.742 -6.457 1 94.81 4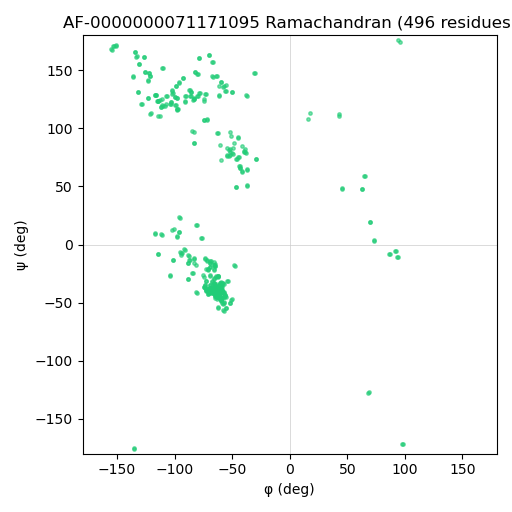1 LYS B C 1
ATOM 2337 O O . LYS B 1 41 ? 8.758 10.859 -6.52 1 94.81 41 LYS B O 1
ATOM 2342 N N . VAL B 1 42 ? 6.875 10.797 -5.387 1 96.19 42 VAL B N 1
ATOM 2343 C CA . VAL B 1 42 ? 7.52 10.961 -4.09 1 96.19 42 VAL B CA 1
ATOM 2344 C C . VAL B 1 42 ? 6.961 9.938 -3.102 1 96.19 42 VAL B C 1
ATOM 2346 O O . VAL B 1 42 ? 5.75 9.711 -3.049 1 96.19 42 VAL B O 1
ATOM 2349 N N . THR B 1 43 ? 7.816 9.242 -2.404 1 98.06 43 THR B N 1
ATOM 2350 C CA . THR B 1 43 ? 7.43 8.336 -1.329 1 98.06 43 THR B CA 1
ATOM 2351 C C . THR B 1 43 ? 8.227 8.633 -0.06 1 98.06 43 THR B C 1
ATOM 2353 O O . THR B 1 43 ? 9.453 8.695 -0.092 1 98.06 43 THR B O 1
ATOM 2356 N N . ILE B 1 44 ? 7.5 8.953 1.006 1 97.88 44 ILE B N 1
ATOM 2357 C CA . ILE B 1 44 ? 8.133 9.047 2.318 1 97.88 44 ILE B CA 1
ATOM 2358 C C . ILE B 1 44 ? 7.914 7.746 3.092 1 97.88 44 ILE B C 1
ATOM 2360 O O . ILE B 1 44 ? 6.789 7.246 3.172 1 97.88 44 ILE B O 1
ATOM 2364 N N . VAL B 1 45 ? 9.047 7.145 3.576 1 98.38 45 VAL B N 1
ATOM 2365 C CA . VAL B 1 45 ? 8.977 5.84 4.227 1 98.38 45 VAL B CA 1
ATOM 2366 C C . VAL B 1 45 ? 9.555 5.934 5.637 1 98.38 45 VAL B C 1
ATOM 2368 O O . VAL B 1 45 ? 10.68 6.41 5.82 1 98.38 45 VAL B O 1
ATOM 2371 N N . LYS B 1 46 ? 8.789 5.523 6.566 1 97.44 46 LYS B N 1
ATOM 2372 C CA . LYS B 1 46 ? 9.273 5.367 7.938 1 97.44 46 LYS B CA 1
ATOM 2373 C C . LYS B 1 46 ? 9.641 3.918 8.227 1 97.44 46 LYS B C 1
ATOM 2375 O O . LYS B 1 46 ? 8.805 3.023 8.125 1 97.44 46 LYS B O 1
ATOM 2380 N N . PHE B 1 47 ? 10.906 3.66 8.5 1 97 47 PHE B N 1
ATOM 2381 C CA . PHE B 1 47 ? 11.383 2.355 8.938 1 97 47 PHE B CA 1
ATOM 2382 C C . PHE B 1 47 ? 11.359 2.244 10.453 1 97 47 PHE B C 1
ATOM 2384 O O . PHE B 1 47 ? 11.867 3.119 11.156 1 97 47 PHE B O 1
ATOM 2391 N N . ASN B 1 48 ? 10.75 1.214 10.961 1 94.44 48 ASN B N 1
ATOM 2392 C CA . ASN B 1 48 ? 10.594 1.062 12.398 1 94.44 48 ASN B CA 1
ATOM 2393 C C . ASN B 1 48 ? 10.484 -0.406 12.805 1 94.44 48 ASN B C 1
ATOM 2395 O O . ASN B 1 48 ? 10.328 -1.277 11.945 1 94.44 48 ASN B O 1
ATOM 2399 N N . ALA B 1 49 ? 10.539 -0.559 14.062 1 91.06 49 ALA B N 1
ATOM 2400 C CA . ALA B 1 49 ? 10.305 -1.897 14.602 1 91.06 49 ALA B CA 1
ATOM 2401 C C . ALA B 1 49 ? 8.836 -2.295 14.445 1 91.06 49 ALA B C 1
ATOM 2403 O O . ALA B 1 49 ? 7.977 -1.444 14.195 1 91.06 49 ALA B O 1
ATOM 2404 N N . ALA B 1 50 ? 8.633 -3.535 14.57 1 86.75 50 ALA B N 1
ATOM 2405 C CA . ALA B 1 50 ? 7.254 -4.02 14.492 1 86.75 50 ALA B CA 1
ATOM 2406 C C . ALA B 1 50 ? 6.387 -3.391 15.578 1 86.75 50 ALA B C 1
ATOM 2408 O O . ALA B 1 50 ? 6.859 -3.139 16.688 1 86.75 50 ALA B O 1
ATOM 2409 N N . TYR B 1 51 ? 5.176 -3.018 15.312 1 81.81 51 TYR B N 1
ATOM 2410 C CA . TYR B 1 51 ? 4.16 -2.461 16.203 1 81.81 51 TYR B CA 1
ATOM 2411 C C . TYR B 1 51 ? 4.59 -1.1 16.734 1 81.81 51 TYR B C 1
ATOM 2413 O O . TYR B 1 51 ? 4.719 -0.912 17.938 1 81.81 51 TYR B O 1
ATOM 2421 N N . PRO B 1 52 ? 4.816 -0.215 15.828 1 84.94 52 PRO B N 1
ATOM 2422 C CA . PRO B 1 52 ? 5.262 1.112 16.25 1 84.94 52 PRO B CA 1
ATOM 2423 C C . PRO B 1 52 ? 4.215 1.845 17.094 1 84.94 52 PRO B C 1
ATOM 2425 O O . PRO B 1 52 ? 3.012 1.697 16.844 1 84.94 52 PRO B O 1
ATOM 2428 N N . TYR B 1 53 ? 4.695 2.619 18.062 1 83.62 53 TYR B N 1
ATOM 2429 C CA . TYR B 1 53 ? 3.846 3.402 18.953 1 83.62 53 TYR B CA 1
ATOM 2430 C C . TYR B 1 53 ? 4.566 4.66 19.438 1 83.62 53 TYR B C 1
ATOM 2432 O O . TYR B 1 53 ? 5.715 4.906 19.047 1 83.62 53 TYR B O 1
ATOM 2440 N N . GLY B 1 54 ? 3.74 5.512 20.109 1 86.31 54 GLY B N 1
ATOM 2441 C CA . GLY B 1 54 ? 4.344 6.695 20.703 1 86.31 54 GLY B CA 1
ATOM 2442 C C . GLY B 1 54 ? 4.184 7.938 19.844 1 86.31 54 GLY B C 1
ATOM 2443 O O . GLY B 1 54 ? 3.457 7.918 18.844 1 86.31 54 GLY B O 1
ATOM 2444 N N . HIS B 1 55 ? 4.852 8.914 20.281 1 83.56 55 HIS B N 1
ATOM 2445 C CA . HIS B 1 55 ? 4.688 10.25 19.703 1 83.56 55 HIS B CA 1
ATOM 2446 C C . HIS B 1 55 ? 5.051 10.273 18.234 1 83.56 55 HIS B C 1
ATOM 2448 O O . HIS B 1 55 ? 4.324 10.844 17.406 1 83.56 55 HIS B O 1
ATOM 2454 N N . LYS B 1 56 ? 6.086 9.688 17.828 1 89.94 56 LYS B N 1
ATOM 2455 C CA . LYS B 1 56 ? 6.547 9.727 16.453 1 89.94 56 LYS B CA 1
ATOM 2456 C C . LYS B 1 56 ? 5.566 9.016 15.523 1 89.94 56 LYS B C 1
ATOM 2458 O O . LYS B 1 56 ? 5.34 9.453 14.391 1 89.94 56 LYS B O 1
ATOM 2463 N N . GLN B 1 57 ? 5.031 7.918 16.031 1 91.69 57 GLN B N 1
ATOM 2464 C CA . GLN B 1 57 ? 4.02 7.211 15.25 1 91.69 57 GLN B CA 1
ATOM 2465 C C . GLN B 1 57 ? 2.762 8.062 15.086 1 91.69 57 GLN B C 1
ATOM 2467 O O . GLN B 1 57 ? 2.154 8.078 14.016 1 91.69 57 GLN B O 1
ATOM 2472 N N . GLU B 1 58 ? 2.41 8.695 16.141 1 86.12 58 GLU B N 1
ATOM 2473 C CA . GLU B 1 58 ? 1.231 9.555 16.094 1 86.12 58 GLU B CA 1
ATOM 2474 C C . GLU B 1 58 ? 1.408 10.68 15.078 1 86.12 58 GLU B C 1
ATOM 2476 O O . GLU B 1 58 ? 0.503 10.961 14.289 1 86.12 58 GLU B O 1
ATOM 2481 N N . VAL B 1 59 ? 2.541 11.273 15.109 1 85.06 59 VAL B N 1
ATOM 2482 C CA . VAL B 1 59 ? 2.85 12.367 14.188 1 85.06 59 VAL B CA 1
ATOM 2483 C C . VAL B 1 59 ? 2.832 11.852 12.75 1 85.06 59 VAL B C 1
ATOM 2485 O O . VAL B 1 59 ? 2.246 12.484 11.867 1 85.06 59 VAL B O 1
ATOM 2488 N N . TYR B 1 60 ? 3.402 10.75 12.531 1 93 60 TYR B N 1
ATOM 2489 C CA . TYR B 1 60 ? 3.484 10.172 11.188 1 93 60 TYR B CA 1
ATOM 2490 C C . TYR B 1 60 ? 2.1 9.812 10.664 1 93 60 TYR B C 1
ATOM 2492 O O . TYR B 1 60 ? 1.797 10.031 9.492 1 93 60 TYR B O 1
ATOM 2500 N N . THR B 1 61 ? 1.305 9.281 11.547 1 91.38 61 THR B N 1
ATOM 2501 C CA . THR B 1 61 ? -0.069 8.953 11.188 1 91.38 61 THR B CA 1
ATOM 2502 C C . THR B 1 61 ? -0.85 10.203 10.812 1 91.38 61 THR B C 1
ATOM 2504 O O . THR B 1 61 ? -1.557 10.219 9.797 1 91.38 61 THR B O 1
ATOM 2507 N N . LYS B 1 62 ? -0.695 11.18 11.586 1 83.94 62 LYS B N 1
ATOM 2508 C CA . LYS B 1 62 ? -1.365 12.445 11.297 1 83.94 62 LYS B CA 1
ATOM 2509 C C . LYS B 1 62 ? -0.893 13.023 9.961 1 83.94 62 LYS B C 1
ATOM 2511 O O . LYS B 1 62 ? -1.688 13.594 9.211 1 83.94 62 LYS B O 1
ATOM 2516 N N . PHE B 1 63 ? 0.354 12.953 9.719 1 88.88 63 PHE B N 1
ATOM 2517 C CA . PHE B 1 63 ? 0.916 13.406 8.453 1 88.88 63 PHE B CA 1
ATOM 2518 C C . PHE B 1 63 ? 0.272 12.672 7.285 1 88.88 63 PHE B C 1
ATOM 2520 O O . PHE B 1 63 ? -0.145 13.289 6.305 1 88.88 63 PHE B O 1
ATOM 2527 N N . ALA B 1 64 ? 0.148 11.344 7.434 1 92.19 64 ALA B N 1
ATOM 2528 C CA . ALA B 1 64 ? -0.47 10.531 6.395 1 92.19 64 ALA B CA 1
ATOM 2529 C C . ALA B 1 64 ? -1.923 10.938 6.164 1 92.19 64 ALA B C 1
ATOM 2531 O O . ALA B 1 64 ? -2.357 11.094 5.02 1 92.19 64 ALA B O 1
ATOM 2532 N N . GLU B 1 65 ? -2.604 11.164 7.223 1 85.56 65 GLU B N 1
ATOM 2533 C CA . GLU B 1 65 ? -4.016 11.531 7.152 1 85.56 65 GLU B CA 1
ATOM 2534 C C . GLU B 1 65 ? -4.195 12.891 6.477 1 85.56 65 GLU B C 1
ATOM 2536 O O . GLU B 1 65 ? -5.188 13.117 5.781 1 85.56 65 GLU B O 1
ATOM 2541 N N . SER B 1 66 ? -3.207 13.695 6.645 1 79.56 66 SER B N 1
ATOM 2542 C CA . SER B 1 66 ? -3.336 15.062 6.148 1 79.56 66 SER B CA 1
ATOM 2543 C C . SER B 1 66 ? -2.891 15.172 4.695 1 79.56 66 SER B C 1
ATOM 2545 O O . SER B 1 66 ? -3.225 16.141 4.008 1 79.56 66 SER B O 1
ATOM 2547 N N . THR B 1 67 ? -2.191 14.172 4.258 1 86.25 67 THR B N 1
ATOM 2548 C CA . THR B 1 67 ? -1.613 14.297 2.924 1 86.25 67 THR B CA 1
ATOM 2549 C C . THR B 1 67 ? -2.182 13.234 1.988 1 86.25 67 THR B C 1
ATOM 2551 O O . THR B 1 67 ? -1.707 13.07 0.862 1 86.25 67 THR B O 1
ATOM 2554 N N . TYR B 1 68 ? -3.223 12.5 2.408 1 86.31 68 TYR B N 1
ATOM 2555 C CA . TYR B 1 68 ? -3.717 11.344 1.659 1 86.31 68 TYR B CA 1
ATOM 2556 C C . TYR B 1 68 ? -4.289 11.773 0.313 1 86.31 68 TYR B C 1
ATOM 2558 O O . TYR B 1 68 ? -4.344 10.977 -0.627 1 86.31 68 TYR B O 1
ATOM 2566 N N . THR B 1 69 ? -4.621 13.031 0.129 1 81.06 69 THR B N 1
ATOM 2567 C CA . THR B 1 69 ? -5.25 13.508 -1.095 1 81.06 69 THR B CA 1
ATOM 2568 C C . THR B 1 69 ? -4.199 13.883 -2.137 1 81.06 69 THR B C 1
ATOM 2570 O O . THR B 1 69 ? -4.527 14.125 -3.299 1 81.06 69 THR B O 1
ATOM 2573 N N . VAL B 1 70 ? -2.955 13.984 -1.702 1 82.88 70 VAL B N 1
ATOM 2574 C CA . VAL B 1 70 ? -1.88 14.25 -2.652 1 82.88 70 VAL B CA 1
ATOM 2575 C C . VAL B 1 70 ? -1.583 12.992 -3.465 1 82.88 70 VAL B C 1
ATOM 2577 O O . VAL B 1 70 ? -0.934 12.062 -2.973 1 82.88 70 VAL B O 1
ATOM 2580 N N . ASN B 1 71 ? -1.95 12.953 -4.668 1 87.5 71 ASN B N 1
ATOM 2581 C CA . ASN B 1 71 ? -1.987 11.742 -5.48 1 87.5 71 ASN B CA 1
ATOM 2582 C C . ASN B 1 71 ? -0.584 11.203 -5.754 1 87.5 71 ASN B C 1
ATOM 2584 O O . ASN B 1 71 ? -0.385 9.992 -5.844 1 87.5 71 ASN B O 1
ATOM 2588 N N . ASP B 1 72 ? 0.385 12.078 -5.855 1 91.5 72 ASP B N 1
ATOM 2589 C CA . ASP B 1 72 ? 1.719 11.648 -6.266 1 91.5 72 ASP B CA 1
ATOM 2590 C C . ASP B 1 72 ? 2.611 11.406 -5.051 1 91.5 72 ASP B C 1
ATOM 2592 O O . ASP B 1 72 ? 3.824 11.227 -5.191 1 91.5 72 ASP B O 1
ATOM 2596 N N . LEU B 1 73 ? 1.992 11.406 -3.836 1 94.62 73 LEU B N 1
ATOM 2597 C CA . LEU B 1 73 ? 2.732 11.141 -2.607 1 94.62 73 LEU B CA 1
ATOM 2598 C C . LEU B 1 73 ? 2.268 9.844 -1.959 1 94.62 73 LEU B C 1
ATOM 2600 O O . LEU B 1 73 ? 1.072 9.656 -1.715 1 94.62 73 LEU B O 1
ATOM 2604 N N . LEU B 1 74 ? 3.182 8.969 -1.752 1 97.75 74 LEU B N 1
ATOM 2605 C CA . LEU B 1 74 ? 2.924 7.773 -0.952 1 97.75 74 LEU B CA 1
ATOM 2606 C C . LEU B 1 74 ? 3.539 7.906 0.437 1 97.75 74 LEU B C 1
ATOM 2608 O O . LEU B 1 74 ? 4.727 8.211 0.567 1 97.75 74 LEU B O 1
ATOM 2612 N N . VAL B 1 75 ? 2.766 7.832 1.453 1 97.12 75 VAL B N 1
ATOM 2613 C CA . VAL B 1 75 ? 3.24 7.746 2.83 1 97.12 75 VAL B CA 1
ATOM 2614 C C . VAL B 1 75 ? 3.24 6.289 3.285 1 97.12 75 VAL B C 1
ATOM 2616 O O . VAL B 1 75 ? 2.184 5.66 3.381 1 97.12 75 VAL B O 1
ATOM 2619 N N . ALA B 1 76 ? 4.441 5.762 3.58 1 98.25 76 ALA B N 1
ATOM 2620 C CA . ALA B 1 76 ? 4.555 4.324 3.818 1 98.25 76 ALA B CA 1
ATOM 2621 C C . ALA B 1 76 ? 5.391 4.039 5.062 1 98.25 76 ALA B C 1
ATOM 2623 O O . ALA B 1 76 ? 6.027 4.941 5.613 1 98.25 76 ALA B O 1
ATOM 2624 N N . GLU B 1 77 ? 5.281 2.824 5.484 1 96.94 77 GLU B N 1
ATOM 2625 C CA . GLU B 1 77 ? 6.043 2.312 6.617 1 96.94 77 GLU B CA 1
ATOM 2626 C C . GLU B 1 77 ? 6.598 0.921 6.328 1 96.94 77 GLU B C 1
ATOM 2628 O O . GLU B 1 77 ? 5.973 0.135 5.613 1 96.94 77 GLU B O 1
ATOM 2633 N N . VAL B 1 78 ? 7.711 0.681 6.809 1 96.31 78 VAL B N 1
ATOM 2634 C CA . VAL B 1 78 ? 8.305 -0.65 6.797 1 96.31 78 VAL B CA 1
ATOM 2635 C C . VAL B 1 78 ? 8.586 -1.107 8.227 1 96.31 78 VAL B C 1
ATOM 2637 O O . VAL B 1 78 ? 9.398 -0.503 8.93 1 96.31 78 VAL B O 1
ATOM 2640 N N . ALA B 1 79 ? 7.895 -2.068 8.625 1 92.94 79 ALA B N 1
ATOM 2641 C CA . ALA B 1 79 ? 8.156 -2.691 9.914 1 92.94 79 ALA B CA 1
ATOM 2642 C C . ALA B 1 79 ? 9.227 -3.771 9.805 1 92.94 79 ALA B C 1
ATOM 2644 O O . ALA B 1 79 ? 9.133 -4.66 8.953 1 92.94 79 ALA B O 1
ATOM 2645 N N . VAL B 1 80 ? 10.164 -3.689 10.68 1 93.56 80 VAL B N 1
ATOM 2646 C CA . VAL B 1 80 ? 11.305 -4.602 10.602 1 93.56 80 VAL B CA 1
ATOM 2647 C C . VAL B 1 80 ? 11.328 -5.496 11.844 1 93.56 80 VAL B C 1
ATOM 2649 O O . VAL B 1 80 ? 11.117 -5.023 12.961 1 93.56 80 VAL B O 1
ATOM 2652 N N . LYS B 1 81 ? 11.422 -6.703 11.562 1 87.62 81 LYS B N 1
ATOM 2653 C CA . LYS B 1 81 ? 11.68 -7.676 12.625 1 87.62 81 LYS B CA 1
ATOM 2654 C C . LYS B 1 81 ? 13.086 -8.266 12.492 1 87.62 81 LYS B C 1
ATOM 2656 O O . LYS B 1 81 ? 13.414 -8.875 11.477 1 87.62 81 LYS B O 1
ATOM 2661 N N . ASP B 1 82 ? 13.852 -8.07 13.508 1 79.75 82 ASP B N 1
ATOM 2662 C CA . ASP B 1 82 ? 15.227 -8.555 13.445 1 79.75 82 ASP B CA 1
ATOM 2663 C C . ASP B 1 82 ? 15.383 -9.852 14.242 1 79.75 82 ASP B C 1
ATOM 2665 O O . ASP B 1 82 ? 16.5 -10.258 14.555 1 79.75 82 ASP B O 1
ATOM 2669 N N . TYR B 1 83 ? 14.297 -10.422 14.609 1 79.44 83 TYR B N 1
ATOM 2670 C CA . TYR B 1 83 ? 14.305 -11.703 15.312 1 79.44 83 TYR B CA 1
ATOM 2671 C C . TYR B 1 83 ? 13.297 -12.664 14.695 1 79.44 83 TYR B C 1
ATOM 2673 O O . TYR B 1 83 ? 12.469 -12.273 13.883 1 79.44 83 TYR B O 1
ATOM 2681 N N . GLY B 1 84 ? 13.492 -13.938 15.016 1 76.56 84 GLY B N 1
ATOM 2682 C CA . GLY B 1 84 ? 12.602 -14.945 14.438 1 76.56 84 GLY B CA 1
ATOM 2683 C C . GLY B 1 84 ? 12.781 -15.102 12.938 1 76.56 84 GLY B C 1
ATOM 2684 O O . GLY B 1 84 ? 13.891 -15.336 12.461 1 76.56 84 GLY B O 1
ATOM 2685 N N . ASP B 1 85 ? 11.602 -15 12.18 1 71.19 85 ASP B N 1
ATOM 2686 C CA . ASP B 1 85 ? 11.625 -15.172 10.727 1 71.19 85 ASP B CA 1
ATOM 2687 C C . ASP B 1 85 ? 12.18 -13.93 10.039 1 71.19 85 ASP B C 1
ATOM 2689 O O . ASP B 1 85 ? 12.422 -13.938 8.828 1 71.19 85 ASP B O 1
ATOM 2693 N N . LYS B 1 86 ? 12.656 -12.961 10.883 1 80.31 86 LYS B N 1
ATOM 2694 C CA . LYS B 1 86 ? 13.227 -11.719 10.375 1 80.31 86 LYS B CA 1
ATOM 2695 C C . LYS B 1 86 ? 12.391 -11.164 9.227 1 80.31 86 LYS B C 1
ATOM 2697 O O . LYS B 1 86 ? 12.078 -11.875 8.273 1 80.31 86 LYS B O 1
ATOM 2702 N N . GLU B 1 87 ? 11.758 -10.141 9.328 1 87.31 87 GLU B N 1
ATOM 2703 C CA . GLU B 1 87 ? 10.945 -9.508 8.297 1 87.31 87 GLU B CA 1
ATOM 2704 C C . GLU B 1 87 ? 11.547 -8.18 7.848 1 87.31 87 GLU B C 1
ATOM 2706 O O . GLU B 1 87 ? 11.914 -7.344 8.68 1 87.31 87 GLU B O 1
ATOM 2711 N N . ASN B 1 88 ? 11.812 -7.988 6.578 1 92.31 88 ASN B N 1
ATOM 2712 C CA . ASN B 1 88 ? 12.18 -6.746 5.906 1 92.31 88 ASN B CA 1
ATOM 2713 C C . ASN B 1 88 ? 13.586 -6.293 6.305 1 92.31 88 ASN B C 1
ATOM 2715 O O . ASN B 1 88 ? 13.922 -5.117 6.152 1 92.31 88 ASN B O 1
ATOM 2719 N N . GLU B 1 89 ? 14.406 -7.184 6.828 1 91.81 89 GLU B N 1
ATOM 2720 C CA . GLU B 1 89 ? 15.789 -6.855 7.168 1 91.81 89 GLU B CA 1
ATOM 2721 C C . GLU B 1 89 ? 16.578 -6.434 5.93 1 91.81 89 GLU B C 1
ATOM 2723 O O . GLU B 1 89 ? 17.453 -5.578 6.012 1 91.81 89 GLU B O 1
ATOM 2728 N N . GLU B 1 90 ? 16.234 -7.07 4.891 1 92 90 GLU B N 1
ATOM 2729 C CA . GLU B 1 90 ? 16.922 -6.77 3.639 1 92 90 GLU B CA 1
ATOM 2730 C C . GLU B 1 90 ? 16.766 -5.301 3.258 1 92 90 GLU B C 1
ATOM 2732 O O . GLU B 1 90 ? 17.672 -4.703 2.672 1 92 90 GLU B O 1
ATOM 2737 N N . LEU B 1 91 ? 15.648 -4.754 3.592 1 94.81 91 LEU B N 1
ATOM 2738 C CA . LEU B 1 91 ? 15.375 -3.373 3.217 1 94.81 91 LEU B CA 1
ATOM 2739 C C . LEU B 1 91 ? 16.219 -2.408 4.039 1 94.81 91 LEU B C 1
ATOM 2741 O O . LEU B 1 91 ? 16.703 -1.397 3.516 1 94.81 91 LEU B O 1
ATOM 2745 N N . ILE B 1 92 ? 16.391 -2.67 5.305 1 94.5 92 ILE B N 1
ATOM 2746 C CA . ILE B 1 92 ? 17.188 -1.74 6.098 1 94.5 92 ILE B CA 1
ATOM 2747 C C . ILE B 1 92 ? 18.656 -1.885 5.73 1 94.5 92 ILE B C 1
ATOM 2749 O O . ILE B 1 92 ? 19.422 -0.91 5.773 1 94.5 92 ILE B O 1
ATOM 2753 N N . LYS B 1 93 ? 19.109 -3.074 5.352 1 94.5 93 LYS B N 1
ATOM 2754 C CA . LYS B 1 93 ? 20.469 -3.254 4.84 1 94.5 93 LYS B CA 1
ATOM 2755 C C . LYS B 1 93 ? 20.672 -2.486 3.537 1 94.5 93 LYS B C 1
ATOM 2757 O O . LYS B 1 93 ? 21.688 -1.806 3.361 1 94.5 93 LYS B O 1
ATOM 2762 N N . ARG B 1 94 ? 19.734 -2.576 2.711 1 95.75 94 ARG B N 1
ATOM 2763 C CA . ARG B 1 94 ? 19.781 -1.919 1.41 1 95.75 94 ARG B CA 1
ATOM 2764 C C . ARG B 1 94 ? 19.984 -0.414 1.563 1 95.75 94 ARG B C 1
ATOM 2766 O O . ARG B 1 94 ? 20.672 0.215 0.759 1 95.75 94 ARG B O 1
ATOM 2773 N N . PHE B 1 95 ? 19.438 0.16 2.582 1 96.69 95 PHE B N 1
ATOM 2774 C CA . PHE B 1 95 ? 19.453 1.611 2.721 1 96.69 95 PHE B CA 1
ATOM 2775 C C . PHE B 1 95 ? 20.359 2.029 3.881 1 96.69 95 PHE B C 1
ATOM 2777 O O . PHE B 1 95 ? 20.25 3.156 4.371 1 96.69 95 PHE B O 1
ATOM 2784 N N . ASN B 1 96 ? 21.078 1.114 4.449 1 95.94 96 ASN B N 1
ATOM 2785 C CA . ASN B 1 96 ? 22.078 1.36 5.477 1 95.94 96 ASN B CA 1
ATOM 2786 C C . ASN B 1 96 ? 21.469 1.959 6.734 1 95.94 96 ASN B C 1
ATOM 2788 O O . ASN B 1 96 ? 21.953 2.961 7.258 1 95.94 96 ASN B O 1
ATOM 2792 N N . ILE B 1 97 ? 20.406 1.351 7.145 1 96.06 97 ILE B N 1
ATOM 2793 C CA . ILE B 1 97 ? 19.703 1.775 8.359 1 96.06 97 ILE B CA 1
ATOM 2794 C C . ILE B 1 97 ? 20.047 0.83 9.508 1 96.06 97 ILE B C 1
ATOM 2796 O O . ILE B 1 97 ? 19.984 -0.392 9.352 1 96.06 97 ILE B O 1
ATOM 2800 N N . LYS B 1 98 ? 20.375 1.438 10.625 1 94.31 98 LYS B N 1
ATOM 2801 C CA . LYS B 1 98 ? 20.625 0.65 11.836 1 94.31 98 LYS B CA 1
ATOM 2802 C C . LYS B 1 98 ? 19.391 0.584 12.711 1 94.31 98 LYS B C 1
ATOM 2804 O O . LYS B 1 98 ? 18.688 1.584 12.883 1 94.31 98 LYS B O 1
ATOM 2809 N N . THR B 1 99 ? 19.156 -0.595 13.266 1 92.88 99 THR B N 1
ATOM 2810 C CA . THR B 1 99 ? 17.953 -0.805 14.062 1 92.88 99 THR B CA 1
ATOM 2811 C C . THR B 1 99 ? 17.953 0.103 15.289 1 92.88 99 THR B C 1
ATOM 2813 O O . THR B 1 99 ? 16.891 0.479 15.797 1 92.88 99 THR B O 1
ATOM 2816 N N . GLU B 1 100 ? 19.109 0.537 15.828 1 92.44 100 GLU B N 1
ATOM 2817 C CA . GLU B 1 100 ? 19.234 1.4 17 1 92.44 100 GLU B CA 1
ATOM 2818 C C . GLU B 1 100 ? 18.734 2.812 16.703 1 92.44 100 GLU B C 1
ATOM 2820 O O . GLU B 1 100 ? 18.438 3.58 17.609 1 92.44 100 GLU B O 1
ATOM 2825 N N . ASP B 1 101 ? 18.609 3.064 15.414 1 92.75 101 ASP B N 1
ATOM 2826 C CA . ASP B 1 101 ? 18.25 4.418 15.008 1 92.75 101 ASP B CA 1
ATOM 2827 C C . ASP B 1 101 ? 16.75 4.523 14.727 1 92.75 101 ASP B C 1
ATOM 2829 O O . ASP B 1 101 ? 16.25 5.59 14.352 1 92.75 101 ASP B O 1
ATOM 2833 N N . PHE B 1 102 ? 16 3.512 15 1 92.94 102 PHE B N 1
ATOM 2834 C CA . PHE B 1 102 ? 14.57 3.525 14.703 1 92.94 102 PHE B CA 1
ATOM 2835 C C . PHE B 1 102 ? 13.852 4.543 15.586 1 92.94 102 PHE B C 1
ATOM 2837 O O . PHE B 1 102 ? 14.211 4.73 16.75 1 92.94 102 PHE B O 1
ATOM 2844 N N . PRO B 1 103 ? 12.867 5.133 14.969 1 95.19 103 PRO B N 1
ATOM 2845 C CA . PRO B 1 103 ? 12.453 5.078 13.562 1 95.19 103 PRO B CA 1
ATOM 2846 C C . PRO B 1 103 ? 13.297 5.98 12.664 1 95.19 103 PRO B C 1
ATOM 2848 O O . PRO B 1 103 ? 13.789 7.02 13.109 1 95.19 103 PRO B O 1
ATOM 2851 N N . VAL B 1 104 ? 13.516 5.578 11.438 1 96.44 104 VAL B N 1
ATOM 2852 C CA . VAL B 1 104 ? 14.211 6.363 10.422 1 96.44 104 VAL B CA 1
ATOM 2853 C C . VAL B 1 104 ? 13.266 6.684 9.273 1 96.44 104 VAL B C 1
ATOM 2855 O O . VAL B 1 104 ? 12.562 5.801 8.773 1 96.44 104 VAL B O 1
ATOM 2858 N N . VAL B 1 105 ? 13.211 7.949 8.93 1 97.88 105 VAL B N 1
ATOM 2859 C CA . VAL B 1 105 ? 12.359 8.375 7.824 1 97.88 105 VAL B CA 1
ATOM 2860 C C . VAL B 1 105 ? 13.211 8.727 6.613 1 97.88 105 VAL B C 1
ATOM 2862 O O . VAL B 1 105 ? 14.188 9.484 6.73 1 97.88 105 VAL B O 1
ATOM 2865 N N . LYS B 1 106 ? 12.898 8.148 5.477 1 97.81 106 LYS B N 1
ATOM 2866 C CA . LYS B 1 106 ? 13.594 8.438 4.223 1 97.81 106 LYS B CA 1
ATOM 2867 C C . LYS B 1 106 ? 12.617 8.93 3.156 1 97.81 106 LYS B C 1
ATOM 2869 O O . LYS B 1 106 ? 11.453 8.523 3.139 1 97.81 106 LYS B O 1
ATOM 2874 N N . LEU B 1 107 ? 13.102 9.781 2.316 1 97.44 107 LEU B N 1
ATOM 2875 C CA . LEU B 1 107 ? 12.336 10.352 1.215 1 97.44 107 LEU B CA 1
ATOM 2876 C C . LEU B 1 107 ? 12.859 9.852 -0.128 1 97.44 107 LEU B C 1
ATOM 2878 O O . LEU B 1 107 ? 14.031 10.047 -0.454 1 97.44 107 LEU B O 1
ATOM 2882 N N . PHE B 1 108 ? 12.016 9.172 -0.856 1 97.56 108 PHE B N 1
ATOM 2883 C CA . PHE B 1 108 ? 12.328 8.656 -2.184 1 97.56 108 PHE B CA 1
ATOM 2884 C C . PHE B 1 108 ? 11.68 9.516 -3.264 1 97.56 108 PHE B C 1
ATOM 2886 O O . PHE B 1 108 ? 10.469 9.742 -3.244 1 97.56 108 PHE B O 1
ATOM 2893 N N . ILE B 1 109 ? 12.469 10.016 -4.125 1 94.75 109 ILE B N 1
ATOM 2894 C CA . ILE B 1 109 ? 11.992 10.82 -5.242 1 94.75 109 ILE B CA 1
ATOM 2895 C C . ILE B 1 109 ? 12.281 10.109 -6.559 1 94.75 109 ILE B C 1
ATOM 2897 O O . ILE B 1 109 ? 13.406 9.672 -6.801 1 94.75 109 ILE B O 1
ATOM 2901 N N . ASP B 1 110 ? 11.234 9.906 -7.301 1 92.69 110 ASP B N 1
ATOM 2902 C CA . ASP B 1 110 ? 11.391 9.234 -8.594 1 92.69 110 ASP B CA 1
ATOM 2903 C C . ASP B 1 110 ? 12.5 9.883 -9.414 1 92.69 110 ASP B C 1
ATOM 2905 O O . ASP B 1 110 ? 12.578 11.117 -9.508 1 92.69 110 ASP B O 1
ATOM 2909 N N . GLY B 1 111 ? 13.391 9.062 -9.953 1 88.06 111 GLY B N 1
ATOM 2910 C CA . GLY B 1 111 ? 14.477 9.57 -10.773 1 88.06 111 GLY B CA 1
ATOM 2911 C C . GLY B 1 111 ? 15.75 9.836 -9.992 1 88.06 111 GLY B C 1
ATOM 2912 O O . GLY B 1 111 ? 16.781 10.156 -10.57 1 88.06 111 GLY B O 1
ATOM 2913 N N . THR B 1 112 ? 15.641 9.781 -8.68 1 89.12 112 THR B N 1
ATOM 2914 C CA . THR B 1 112 ? 16.828 9.945 -7.836 1 89.12 112 THR B CA 1
ATOM 2915 C C . THR B 1 112 ? 17.359 8.594 -7.391 1 89.12 112 THR B C 1
ATOM 2917 O O . THR B 1 112 ? 16.609 7.723 -6.961 1 89.12 112 THR B O 1
ATOM 2920 N N . PRO B 1 113 ? 18.562 8.445 -7.438 1 86.69 113 PRO B N 1
ATOM 2921 C CA . PRO B 1 113 ? 19.125 7.129 -7.156 1 86.69 113 PRO B CA 1
ATOM 2922 C C . PRO B 1 113 ? 19.094 6.77 -5.672 1 86.69 113 PRO B C 1
ATOM 2924 O O . PRO B 1 113 ? 18.938 5.598 -5.32 1 86.69 113 PRO B O 1
ATOM 2927 N N . GLU B 1 114 ? 19.328 7.801 -4.844 1 93.19 114 GLU B N 1
ATOM 2928 C CA . GLU B 1 114 ? 19.359 7.547 -3.406 1 93.19 114 GLU B CA 1
ATOM 2929 C C . GLU B 1 114 ? 18.312 8.391 -2.674 1 93.19 114 GLU B C 1
ATOM 2931 O O . GLU B 1 114 ? 18.062 9.539 -3.041 1 93.19 114 GLU B O 1
ATOM 2936 N N . PRO B 1 115 ? 17.781 7.766 -1.637 1 96.88 115 PRO B N 1
ATOM 2937 C CA . PRO B 1 115 ? 16.812 8.539 -0.854 1 96.88 115 PRO B CA 1
ATOM 2938 C C . PRO B 1 115 ? 17.484 9.531 0.094 1 96.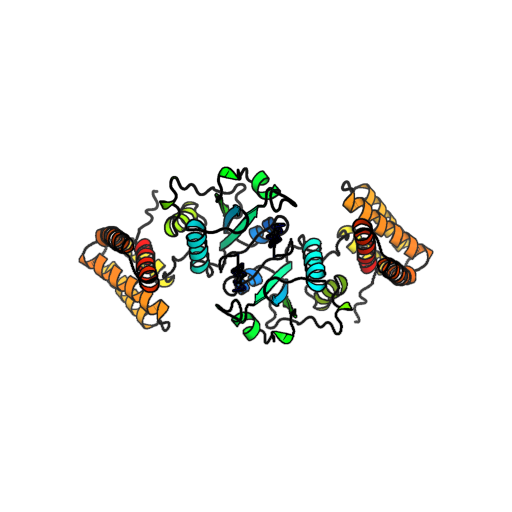88 115 PRO B C 1
ATOM 2940 O O . PRO B 1 115 ? 18.672 9.391 0.405 1 96.88 115 PRO B O 1
ATOM 2943 N N . TYR B 1 116 ? 16.719 10.539 0.545 1 95.88 116 TYR B N 1
ATOM 2944 C CA . TYR B 1 116 ? 17.141 11.484 1.575 1 95.88 116 TYR B CA 1
ATOM 2945 C C . TYR B 1 116 ? 16.703 11.008 2.957 1 95.88 116 TYR B C 1
ATOM 2947 O O . TYR B 1 116 ? 15.609 10.461 3.113 1 95.88 116 TYR B O 1
ATOM 2955 N N . THR B 1 117 ? 17.531 11.25 3.898 1 96.19 117 THR B N 1
ATOM 2956 C CA . THR B 1 117 ? 17.219 10.852 5.266 1 96.19 117 THR B CA 1
ATOM 2957 C C . THR B 1 117 ? 16.75 12.047 6.082 1 96.19 117 THR B C 1
ATOM 2959 O O . THR B 1 117 ? 17.344 13.117 6.031 1 96.19 117 THR B O 1
ATOM 2962 N N . PHE B 1 118 ? 15.602 11.836 6.738 1 94.5 118 PHE B N 1
ATOM 2963 C CA . PHE B 1 118 ? 15.109 12.844 7.672 1 94.5 118 PHE B CA 1
ATOM 2964 C C . PHE B 1 118 ? 15.93 12.836 8.961 1 94.5 118 PHE B C 1
ATOM 2966 O O . PHE B 1 118 ? 16.094 11.789 9.586 1 94.5 118 PHE B O 1
ATOM 2973 N N . VAL B 1 119 ? 16.453 13.828 9.32 1 83.19 119 VAL B N 1
ATOM 2974 C CA . VAL B 1 119 ? 17.297 13.945 10.5 1 83.19 119 VAL B CA 1
ATOM 2975 C C . VAL B 1 119 ? 16.609 14.828 11.539 1 83.19 119 VAL B C 1
ATOM 2977 O O . VAL B 1 119 ? 16.312 16 11.273 1 83.19 119 VAL B O 1
ATOM 2980 N N . ALA B 1 120 ? 16.203 14.172 12.609 1 80.5 120 ALA B N 1
ATOM 2981 C CA . ALA B 1 120 ? 15.727 14.93 13.773 1 80.5 120 ALA B CA 1
ATOM 2982 C C . ALA B 1 120 ? 16.734 14.859 14.914 1 80.5 120 ALA B C 1
ATOM 2984 O O . ALA B 1 120 ? 17.109 13.766 15.359 1 80.5 120 ALA B O 1
ATOM 2985 N N . LYS B 1 121 ? 17.25 15.984 15.336 1 75.19 121 LYS B N 1
ATOM 2986 C CA . LYS B 1 121 ? 18.25 16 16.406 1 75.19 121 LYS B CA 1
ATOM 2987 C C . LYS B 1 121 ? 17.641 15.609 17.75 1 75.19 121 LYS B C 1
ATOM 2989 O O . LYS B 1 121 ? 18.281 14.945 18.562 1 75.19 121 LYS B O 1
ATOM 2994 N N . GLU B 1 122 ? 16.438 16.031 17.984 1 77.06 122 GLU B N 1
ATOM 2995 C CA . GLU B 1 122 ? 15.695 15.688 19.188 1 77.06 122 GLU B CA 1
ATOM 2996 C C . GLU B 1 122 ? 14.289 15.188 18.844 1 77.06 122 GLU B C 1
ATOM 2998 O O . GLU B 1 122 ? 13.781 15.453 17.75 1 77.06 122 GLU B O 1
ATOM 3003 N N . ASP B 1 123 ? 13.711 14.406 19.734 1 76.75 123 ASP B N 1
ATOM 3004 C CA . ASP B 1 123 ? 12.383 13.836 19.547 1 76.75 123 ASP B CA 1
ATOM 3005 C C . ASP B 1 123 ? 11.352 14.922 19.25 1 76.75 123 ASP B C 1
ATOM 3007 O O . ASP B 1 123 ? 10.414 14.719 18.484 1 76.75 123 ASP B O 1
ATOM 3011 N N . SER B 1 124 ? 11.633 16.031 19.828 1 74.69 124 SER B N 1
ATOM 3012 C CA . SER B 1 124 ? 10.688 17.125 19.703 1 74.69 124 SER B CA 1
ATOM 3013 C C . SER B 1 124 ? 10.695 17.703 18.281 1 74.69 124 SER B C 1
ATOM 3015 O O . SER B 1 124 ? 9.758 18.406 17.891 1 74.69 124 SER B O 1
ATOM 3017 N N . GLU B 1 125 ? 11.703 17.312 17.562 1 80.94 125 GLU B N 1
ATOM 3018 C CA . GLU B 1 125 ? 11.82 17.844 16.203 1 80.94 125 GLU B CA 1
ATOM 3019 C C . GLU B 1 125 ? 11.055 16.984 15.203 1 80.94 125 GLU B C 1
ATOM 3021 O O . GLU B 1 125 ? 10.828 17.391 14.07 1 80.94 125 GLU B O 1
ATOM 3026 N N . PHE B 1 126 ? 10.602 15.867 15.664 1 87.38 126 PHE B N 1
ATOM 3027 C CA . PHE B 1 126 ? 9.766 15.031 14.82 1 87.38 126 PHE B CA 1
ATOM 3028 C C . PHE B 1 126 ? 8.312 15.5 14.859 1 87.38 126 PHE B C 1
ATOM 3030 O O . PHE B 1 126 ? 7.535 15.055 15.695 1 87.38 126 PHE B O 1
ATOM 3037 N N . THR B 1 127 ? 8.055 16.406 14 1 79.69 127 THR B N 1
ATOM 3038 C CA . THR B 1 127 ? 6.734 17.047 13.969 1 79.69 127 THR B CA 1
ATOM 3039 C C . THR B 1 127 ? 6.129 16.969 12.57 1 79.69 127 THR B C 1
ATOM 3041 O O . THR B 1 127 ? 6.832 16.688 11.602 1 79.69 127 THR B O 1
ATOM 3044 N N . TYR B 1 128 ? 4.891 17.156 12.578 1 78.81 128 TYR B N 1
ATOM 3045 C CA . TYR B 1 128 ? 4.164 17.25 11.32 1 78.81 128 TYR B CA 1
ATOM 3046 C C . TYR B 1 128 ? 4.828 18.266 10.391 1 78.81 128 TYR B C 1
ATOM 3048 O O . TYR B 1 128 ? 5.094 17.969 9.219 1 78.81 128 TYR B O 1
ATOM 3056 N N . GLN B 1 129 ? 5.133 19.391 10.906 1 73.94 129 GLN B N 1
ATOM 3057 C CA . GLN B 1 129 ? 5.711 20.469 10.117 1 73.94 129 GLN B CA 1
ATOM 3058 C C . GLN B 1 129 ? 7.102 20.109 9.609 1 73.94 129 GLN B C 1
ATOM 3060 O O . GLN B 1 129 ? 7.465 20.438 8.477 1 73.94 129 GLN B O 1
ATOM 3065 N N . ALA B 1 130 ? 7.84 19.484 10.438 1 82.44 130 ALA B N 1
ATOM 3066 C CA . ALA B 1 130 ? 9.188 19.094 10.031 1 82.44 130 ALA B CA 1
ATOM 3067 C C . ALA B 1 130 ? 9.141 18.125 8.852 1 82.44 130 ALA B C 1
ATOM 3069 O O . ALA B 1 130 ? 9.961 18.219 7.941 1 82.44 130 ALA B O 1
ATOM 3070 N N . LEU B 1 131 ? 8.148 17.203 8.844 1 89.12 131 LEU B N 1
ATOM 3071 C CA . LEU B 1 131 ? 7.988 16.266 7.742 1 89.12 131 LEU B CA 1
ATOM 3072 C C . LEU B 1 131 ? 7.566 16.984 6.469 1 89.12 131 LEU B C 1
ATOM 3074 O O . LEU B 1 131 ? 8.07 16.688 5.383 1 89.12 131 LEU B O 1
ATOM 3078 N N . TYR B 1 132 ? 6.688 17.891 6.699 1 80.19 132 TYR B N 1
ATOM 3079 C CA . TYR B 1 132 ? 6.238 18.719 5.586 1 80.19 132 TYR B CA 1
ATOM 3080 C C . TYR B 1 132 ? 7.406 19.484 4.969 1 80.19 132 TYR B C 1
ATOM 3082 O O . TYR B 1 132 ? 7.602 19.453 3.752 1 80.19 132 TYR B O 1
ATOM 3090 N N . ASP B 1 133 ? 8.172 20.094 5.75 1 80.12 133 ASP B N 1
ATOM 3091 C CA . ASP B 1 133 ? 9.32 20.891 5.301 1 80.12 133 ASP B CA 1
ATOM 3092 C C . ASP B 1 133 ? 10.375 20 4.652 1 80.12 133 ASP B C 1
ATOM 3094 O O . ASP B 1 133 ? 11.047 20.406 3.701 1 80.12 133 ASP B O 1
ATOM 3098 N N . PHE B 1 134 ? 10.539 18.875 5.219 1 88.5 134 PHE B N 1
ATOM 3099 C CA . PHE B 1 134 ? 11.484 17.906 4.68 1 88.5 134 PHE B CA 1
ATOM 3100 C C . PHE B 1 134 ? 11.172 17.594 3.219 1 88.5 134 PHE B C 1
ATOM 3102 O O . PHE B 1 134 ? 12.055 17.641 2.365 1 88.5 134 PHE B O 1
ATOM 3109 N N . ILE B 1 135 ? 9.891 17.375 2.879 1 88.06 135 ILE B N 1
ATOM 3110 C CA . ILE B 1 135 ? 9.477 17.062 1.517 1 88.06 135 ILE B CA 1
ATOM 3111 C C . ILE B 1 135 ? 9.625 18.297 0.631 1 88.06 135 ILE B C 1
ATOM 3113 O O . ILE B 1 135 ? 10.172 18.219 -0.471 1 88.06 135 ILE B O 1
ATOM 3117 N N . LYS B 1 136 ? 9.242 19.391 1.116 1 78.19 136 LYS B N 1
ATOM 3118 C CA . LYS B 1 136 ? 9.281 20.641 0.355 1 78.19 136 LYS B CA 1
ATOM 3119 C C . LYS B 1 136 ? 10.719 21.047 0.04 1 78.19 136 LYS B C 1
ATOM 3121 O O . LYS B 1 136 ? 10.984 21.609 -1.019 1 78.19 136 LYS B O 1
ATOM 3126 N N . SER B 1 137 ? 11.578 20.766 0.9 1 81.69 137 SER B N 1
ATOM 3127 C CA . SER B 1 137 ? 12.961 21.219 0.791 1 81.69 137 SER B CA 1
ATOM 3128 C C . SER B 1 137 ? 13.688 20.484 -0.337 1 81.69 137 SER B C 1
ATOM 3130 O O . SER B 1 137 ? 14.734 20.953 -0.806 1 81.69 137 SER B O 1
ATOM 3132 N N . LYS B 1 138 ? 13.195 19.328 -0.747 1 85.06 138 LYS B N 1
ATOM 3133 C CA . LYS B 1 138 ? 13.898 18.547 -1.756 1 85.06 138 LYS B CA 1
ATOM 3134 C C . LYS B 1 138 ? 13.336 18.797 -3.15 1 85.06 138 LYS B C 1
ATOM 3136 O O . LYS B 1 138 ? 13.641 18.078 -4.098 1 85.06 138 LYS B O 1
ATOM 3141 N N . LYS B 1 139 ? 12.742 19.859 -3.383 1 74.75 139 LYS B N 1
ATOM 3142 C CA . LYS B 1 139 ? 12.219 20.297 -4.676 1 74.75 139 LYS B CA 1
ATOM 3143 C C . LYS B 1 139 ? 11.477 19.156 -5.375 1 74.75 139 LYS B C 1
ATOM 3145 O O . LYS B 1 139 ? 11.742 18.859 -6.539 1 74.75 139 LYS B O 1
ATOM 3150 N N . THR B 1 140 ? 10.617 18.469 -4.742 1 76.81 140 THR B N 1
ATOM 3151 C CA . THR B 1 140 ? 9.828 17.344 -5.23 1 76.81 140 THR B CA 1
ATOM 3152 C C . THR B 1 140 ? 8.805 17.812 -6.258 1 76.81 140 THR B C 1
ATOM 3154 O O . THR B 1 140 ? 8.289 17 -7.035 1 76.81 140 THR B O 1
ATOM 3157 N N . GLY B 1 141 ? 8.5 19.094 -6.27 1 69.88 141 GLY B N 1
ATOM 3158 C CA . GLY B 1 141 ? 7.43 19.609 -7.109 1 69.88 141 GLY B CA 1
ATOM 3159 C C . GLY B 1 141 ? 6.047 19.25 -6.602 1 69.88 141 GLY B C 1
ATOM 3160 O O . GLY B 1 141 ? 5.043 19.594 -7.234 1 69.88 141 GLY B O 1
ATOM 3161 N N . LEU B 1 142 ? 5.969 18.594 -5.465 1 76.38 142 LEU B N 1
ATOM 3162 C CA . LEU B 1 142 ? 4.688 18.203 -4.895 1 76.38 142 LEU B CA 1
ATOM 3163 C C . LEU B 1 142 ? 4.062 19.344 -4.109 1 76.38 142 LEU B C 1
ATOM 3165 O O . LEU B 1 142 ? 4.754 20.062 -3.379 1 76.38 142 LEU B O 1
ATOM 3169 N N . TYR B 1 143 ? 2.881 19.656 -4.473 1 65.81 143 TYR B N 1
ATOM 3170 C CA . TYR B 1 143 ? 2.104 20.547 -3.621 1 65.81 143 TYR B CA 1
ATOM 3171 C C . TYR B 1 143 ? 1.435 19.781 -2.488 1 65.81 143 TYR B C 1
ATOM 3173 O O . TYR B 1 143 ? 0.536 18.969 -2.725 1 65.81 143 TYR B O 1
ATOM 3181 N N . LEU B 1 144 ? 1.98 19.719 -1.289 1 70.06 144 LEU B N 1
ATOM 3182 C CA . LEU B 1 144 ? 1.447 18.953 -0.169 1 70.06 144 LEU B CA 1
ATOM 3183 C C . LEU B 1 144 ? 0.315 19.719 0.519 1 70.06 144 LEU B C 1
ATOM 3185 O O . LEU B 1 144 ? -0.435 19.125 1.307 1 70.06 144 LEU B O 1
ATOM 3189 N N . GLY B 1 145 ? -0.188 20.547 0.039 1 55.94 145 GLY B N 1
ATOM 3190 C CA . GLY B 1 145 ? -1.222 21.25 0.785 1 55.94 145 GLY B CA 1
ATOM 3191 C C . GLY B 1 145 ? -1.159 20.984 2.277 1 55.94 145 GLY B C 1
ATOM 3192 O O . GLY B 1 145 ? -0.513 20.031 2.723 1 55.94 145 GLY B O 1
ATOM 3193 N N . CYS B 1 146 ? -0.921 21.609 3.227 1 56.69 146 CYS B N 1
ATOM 3194 C CA . CYS B 1 146 ? -0.923 21.375 4.668 1 56.69 146 CYS B CA 1
ATOM 3195 C C . CYS B 1 146 ? -2.32 21.016 5.16 1 56.69 146 CYS B C 1
ATOM 3197 O O . CYS B 1 146 ? -3.314 21.344 4.512 1 56.69 146 CYS B O 1
ATOM 3199 N N . ALA B 1 147 ? -2.41 19.922 6.102 1 56.31 147 ALA B N 1
ATOM 3200 C CA . ALA B 1 147 ? -3.705 19.672 6.73 1 56.31 147 ALA B CA 1
ATOM 3201 C C . ALA B 1 147 ? -4.438 20.969 7.023 1 56.31 147 ALA B C 1
ATOM 3203 O O . ALA B 1 147 ? -3.861 21.891 7.613 1 56.31 147 ALA B O 1
ATOM 3204 N N . GLY B 1 148 ? -5.645 21.172 6.637 1 60.69 148 GLY B N 1
ATOM 3205 C CA . GLY B 1 148 ? -6.426 22.391 6.77 1 60.69 148 GLY B CA 1
ATOM 3206 C C . GLY B 1 148 ? -6.215 23.375 5.625 1 60.69 148 GLY B C 1
ATOM 3207 O O . GLY B 1 148 ? -6.953 24.344 5.492 1 60.69 148 GLY B O 1
ATOM 3208 N N . CYS B 1 149 ? -5.191 22.922 4.832 1 66.94 149 CYS B N 1
ATOM 3209 C CA . CYS B 1 149 ? -4.852 23.844 3.754 1 66.94 149 CYS B CA 1
ATOM 3210 C C . CYS B 1 149 ? -5.711 23.578 2.523 1 66.94 149 CYS B C 1
ATOM 3212 O O . CYS B 1 149 ? -6.133 22.438 2.285 1 66.94 149 CYS B O 1
ATOM 3214 N N . LEU B 1 150 ? -6.219 24.641 2.002 1 75.31 150 LEU B N 1
ATOM 3215 C CA . LEU B 1 150 ? -6.988 24.656 0.762 1 75.31 150 LEU B CA 1
ATOM 3216 C C . LEU B 1 150 ? -6.129 25.109 -0.409 1 75.31 150 LEU B C 1
ATOM 3218 O O . LEU B 1 150 ? -5.59 26.219 -0.389 1 75.31 150 LEU B O 1
ATOM 3222 N N . GLU B 1 151 ? -5.992 24.297 -1.369 1 73.44 151 GLU B N 1
ATOM 3223 C CA . GLU B 1 151 ? -5.07 24.516 -2.48 1 73.44 151 GLU B CA 1
ATOM 3224 C C . GLU B 1 151 ? -5.281 25.891 -3.117 1 73.44 151 GLU B C 1
ATOM 3226 O O . GLU B 1 151 ? -4.324 26.625 -3.332 1 73.44 151 GLU B O 1
ATOM 3231 N N . LYS B 1 152 ? -6.52 26.25 -3.467 1 79.88 152 LYS B N 1
ATOM 3232 C CA . LYS B 1 152 ? -6.816 27.516 -4.113 1 79.88 152 LYS B CA 1
ATOM 3233 C C . LYS B 1 152 ? -6.387 28.703 -3.238 1 79.88 152 LYS B C 1
ATOM 3235 O O . LYS B 1 152 ? -5.891 29.703 -3.744 1 79.88 152 LYS B O 1
ATOM 3240 N N . PHE B 1 153 ? -6.539 28.547 -1.991 1 89.25 153 PHE B N 1
ATOM 3241 C CA . PHE B 1 153 ? -6.141 29.609 -1.069 1 89.25 153 PHE B CA 1
ATOM 3242 C C . PHE B 1 153 ? -4.625 29.672 -0.947 1 89.25 153 PHE B C 1
ATOM 3244 O O . PHE B 1 153 ? -4.055 30.766 -0.85 1 89.25 153 PHE B O 1
ATOM 3251 N N . ASP B 1 154 ? -4.02 28.531 -0.97 1 81.06 154 ASP B N 1
ATOM 3252 C CA . ASP B 1 154 ? -2.564 28.5 -0.894 1 81.06 154 ASP B CA 1
ATOM 3253 C C . ASP B 1 154 ? -1.939 29.25 -2.072 1 81.06 154 ASP B C 1
ATOM 3255 O O . ASP B 1 154 ? -0.995 30.016 -1.896 1 81.06 154 ASP B O 1
ATOM 3259 N N . LYS B 1 155 ? -2.432 28.984 -3.195 1 78.94 155 LYS B N 1
ATOM 3260 C CA . LYS B 1 155 ? -1.932 29.672 -4.379 1 78.94 155 LYS B CA 1
ATOM 3261 C C . LYS B 1 155 ? -2.166 31.172 -4.277 1 78.94 155 LYS B C 1
ATOM 3263 O O . LYS B 1 155 ? -1.289 31.969 -4.617 1 78.94 155 LYS B O 1
ATOM 3268 N N . LEU B 1 156 ? -3.328 31.547 -3.836 1 88.94 156 LEU B N 1
ATOM 3269 C CA . LEU B 1 156 ? -3.68 32.969 -3.674 1 88.94 156 LEU B CA 1
ATOM 3270 C C . LEU B 1 156 ? -2.768 33.625 -2.654 1 88.94 156 LEU B C 1
ATOM 3272 O O . LEU B 1 156 ? -2.35 34.781 -2.85 1 88.94 156 LEU B O 1
ATOM 3276 N N . VAL B 1 157 ? -2.469 32.875 -1.612 1 90 157 VAL B N 1
ATOM 3277 C CA . VAL B 1 157 ? -1.621 33.438 -0.556 1 90 157 VAL B CA 1
ATOM 3278 C C . VAL B 1 157 ? -0.203 33.625 -1.084 1 90 157 VAL B C 1
ATOM 3280 O O . VAL B 1 157 ? 0.459 34.594 -0.735 1 90 157 VAL B O 1
ATOM 3283 N N . GLU B 1 158 ? 0.228 32.719 -1.86 1 82.56 158 GLU B N 1
ATOM 3284 C CA . GLU B 1 158 ? 1.542 32.875 -2.477 1 82.56 158 GLU B CA 1
ATOM 3285 C C . GLU B 1 158 ? 1.628 34.156 -3.27 1 82.56 158 GLU B C 1
ATOM 3287 O O . GLU B 1 158 ? 2.584 34.938 -3.121 1 82.56 158 GLU B O 1
ATOM 3292 N N . GLU B 1 159 ? 0.7 34.406 -4.098 1 86.62 159 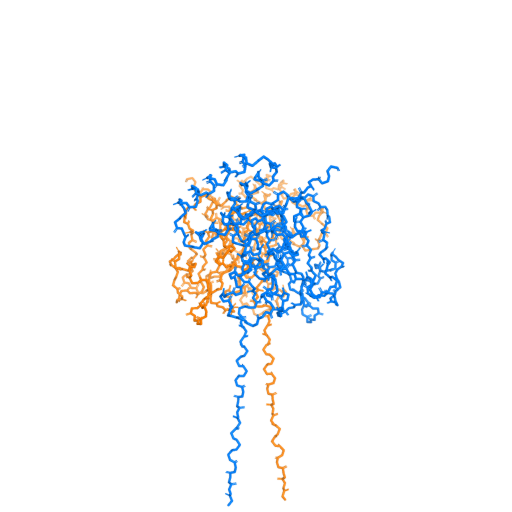GLU B N 1
ATOM 3293 C CA . GLU B 1 159 ? 0.644 35.625 -4.871 1 86.62 159 GLU B CA 1
ATOM 3294 C C . GLU B 1 159 ? 0.5 36.844 -3.963 1 86.62 159 GLU B C 1
ATOM 3296 O O . GLU B 1 159 ? 1.098 37.906 -4.219 1 86.62 159 GLU B O 1
ATOM 3301 N N . PHE B 1 160 ? -0.291 36.719 -2.973 1 92.94 160 PHE B N 1
ATOM 3302 C CA . PHE B 1 160 ? -0.558 37.75 -1.978 1 92.94 160 PHE B CA 1
ATOM 3303 C C . PHE B 1 160 ? 0.727 38.156 -1.272 1 92.94 160 PHE B C 1
ATOM 3305 O O . PHE B 1 160 ? 0.994 39.344 -1.111 1 92.94 160 PHE B O 1
ATOM 3312 N N . MET B 1 161 ? 1.521 37.156 -1.021 1 89.88 161 MET B N 1
ATOM 3313 C CA . MET B 1 161 ? 2.729 37.438 -0.25 1 89.88 161 MET B CA 1
ATOM 3314 C C . MET B 1 161 ? 3.852 37.938 -1.157 1 89.88 161 MET B C 1
ATOM 3316 O O . MET B 1 161 ? 4.754 38.656 -0.709 1 89.88 161 MET B O 1
ATOM 3320 N N . LEU B 1 162 ? 3.787 37.594 -2.363 1 85.25 162 LEU B N 1
ATOM 3321 C CA . LEU B 1 162 ? 4.805 38.031 -3.316 1 85.25 162 LEU B CA 1
ATOM 3322 C C . LEU 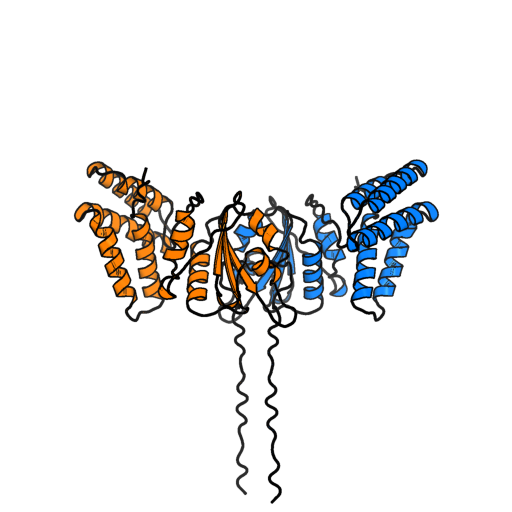B 1 162 ? 4.613 39.5 -3.688 1 85.25 162 LEU B C 1
ATOM 3324 O O . LEU B 1 162 ? 5.57 40.188 -4.062 1 85.25 162 LEU B O 1
ATOM 3328 N N . SER B 1 163 ? 3.441 39.938 -3.586 1 83.62 163 SER B N 1
ATOM 3329 C CA . SER B 1 163 ? 3.152 41.344 -3.918 1 83.62 163 SER B CA 1
ATOM 3330 C C . SER B 1 163 ? 3.379 42.25 -2.719 1 83.62 163 SER B C 1
ATOM 3332 O O . SER B 1 163 ? 3.023 41.906 -1.591 1 83.62 163 SER B O 1
ATOM 3334 N N . SER B 1 164 ? 4.137 43.25 -2.92 1 79.06 164 SER B N 1
ATOM 3335 C CA . SER B 1 164 ? 4.312 44.25 -1.852 1 79.06 164 SER B CA 1
ATOM 3336 C C . SER B 1 164 ? 3.301 45.375 -1.97 1 79.06 164 SER B C 1
ATOM 3338 O O . SER B 1 164 ? 3.191 46.219 -1.07 1 79.06 164 SER B O 1
ATOM 3340 N N . ASP B 1 165 ? 2.52 45.375 -2.996 1 87.75 165 ASP B N 1
ATOM 3341 C CA . ASP B 1 165 ? 1.546 46.438 -3.244 1 87.75 165 ASP B CA 1
ATOM 3342 C C . ASP B 1 165 ? 0.258 46.188 -2.459 1 87.75 165 ASP B C 1
ATOM 3344 O O . ASP B 1 165 ? -0.37 45.125 -2.6 1 87.75 165 ASP B O 1
ATOM 3348 N N . ALA B 1 166 ? -0.129 47.188 -1.674 1 87.56 166 ALA B N 1
ATOM 3349 C CA . ALA B 1 166 ? -1.308 47.094 -0.817 1 87.56 166 ALA B CA 1
ATOM 3350 C C . ALA B 1 166 ? -2.572 46.875 -1.648 1 87.56 166 ALA B C 1
ATOM 3352 O O . ALA B 1 166 ? -3.471 46.125 -1.255 1 87.56 166 ALA B O 1
ATOM 3353 N N . LYS B 1 167 ? -2.607 47.562 -2.738 1 92 167 LYS B N 1
ATOM 3354 C CA . LYS B 1 167 ? -3.779 47.469 -3.602 1 92 167 LYS B CA 1
ATOM 3355 C C . LYS B 1 167 ? -3.91 46.031 -4.16 1 92 167 LYS B C 1
ATOM 3357 O O . LYS B 1 167 ? -5.012 45.5 -4.211 1 92 167 LYS B O 1
ATOM 3362 N N . GLU B 1 168 ? -2.822 45.562 -4.559 1 93.25 168 GLU B N 1
ATOM 3363 C CA . GLU B 1 168 ? -2.811 44.219 -5.094 1 93.25 168 GLU B CA 1
ATOM 3364 C C . GLU B 1 168 ? -3.172 43.188 -4.02 1 93.25 168 GLU B C 1
ATOM 3366 O O . GLU B 1 168 ? -3.879 42.219 -4.289 1 93.25 168 GLU B O 1
ATOM 3371 N N . ARG B 1 169 ? -2.695 43.344 -2.857 1 94.88 169 ARG B N 1
ATOM 3372 C CA . ARG B 1 169 ? -3.002 42.438 -1.753 1 94.88 169 ARG B CA 1
ATOM 3373 C C . ARG B 1 169 ? -4.492 42.469 -1.42 1 94.88 169 ARG B C 1
ATOM 3375 O O . ARG B 1 169 ? -5.09 41.406 -1.149 1 94.88 169 ARG B O 1
ATOM 3382 N N . LYS B 1 170 ? -5.094 43.656 -1.497 1 95.44 170 LYS B N 1
ATOM 3383 C CA . LYS B 1 170 ? -6.523 43.781 -1.225 1 95.44 170 LYS B CA 1
ATOM 3384 C C . LYS B 1 170 ? -7.352 43.062 -2.289 1 95.44 170 LYS B C 1
ATOM 3386 O O . LYS B 1 170 ? -8.391 42.469 -1.985 1 95.44 170 LYS B O 1
ATOM 3391 N N . LYS B 1 171 ? -6.875 43.188 -3.461 1 95.38 171 LYS B N 1
ATOM 3392 C CA . LYS B 1 171 ? -7.551 42.469 -4.543 1 95.38 171 LYS B CA 1
ATOM 3393 C C . LYS B 1 171 ? -7.531 40.969 -4.305 1 95.38 171 LYS B C 1
ATOM 3395 O O . LYS B 1 171 ? -8.547 40.281 -4.488 1 95.38 171 LYS B O 1
ATOM 3400 N N . LYS B 1 172 ? -6.355 40.5 -3.916 1 95.75 172 LYS B N 1
ATOM 3401 C CA . LYS B 1 172 ? -6.223 39.062 -3.652 1 95.75 172 LYS B CA 1
ATOM 3402 C C . LYS B 1 172 ? -7.09 38.625 -2.473 1 95.75 172 LYS B C 1
ATOM 3404 O O . LYS B 1 172 ? -7.641 37.531 -2.465 1 95.75 172 LYS B O 1
ATOM 3409 N N . LEU B 1 173 ? -7.195 39.469 -1.516 1 96.44 173 LEU B N 1
ATOM 3410 C CA . LEU B 1 173 ? -8.055 39.219 -0.368 1 96.44 173 LEU B CA 1
ATOM 3411 C C . LEU B 1 173 ? -9.516 39.062 -0.798 1 96.44 173 LEU B C 1
ATOM 3413 O O . LEU B 1 173 ? -10.234 38.188 -0.314 1 96.44 173 LEU B O 1
ATOM 3417 N N . ARG B 1 174 ? -9.945 39.906 -1.724 1 96 174 ARG B N 1
ATOM 3418 C CA . ARG B 1 174 ? -11.32 39.875 -2.221 1 96 174 ARG B CA 1
ATOM 3419 C C . ARG B 1 174 ? -11.586 38.531 -2.939 1 96 174 ARG B C 1
ATOM 3421 O O . ARG B 1 174 ? -12.664 37.969 -2.805 1 96 174 ARG B O 1
ATOM 3428 N N . VAL B 1 175 ? -10.656 38.219 -3.672 1 96.19 175 VAL B N 1
ATOM 3429 C CA . VAL B 1 175 ? -10.781 36.938 -4.367 1 96.19 175 VAL B CA 1
ATOM 3430 C C . VAL B 1 175 ? -10.914 35.812 -3.35 1 96.19 175 VAL B C 1
ATOM 3432 O O . VAL B 1 175 ? -11.727 34.906 -3.531 1 96.19 175 VAL B O 1
ATOM 3435 N N . ALA B 1 176 ? -10.156 35.844 -2.281 1 96.31 176 ALA B N 1
ATOM 3436 C CA . ALA B 1 176 ? -10.203 34.844 -1.234 1 96.31 176 ALA B CA 1
ATOM 3437 C C . ALA B 1 176 ? -11.578 34.812 -0.563 1 96.31 176 ALA B C 1
ATOM 3439 O O . ALA B 1 176 ? -12.102 33.75 -0.253 1 96.31 176 ALA B O 1
ATOM 3440 N N . GLU B 1 177 ? -12.109 35.969 -0.391 1 96.12 177 GLU B N 1
ATOM 3441 C CA . GLU B 1 177 ? -13.43 36.062 0.212 1 96.12 177 GLU B CA 1
ATOM 3442 C C . GLU B 1 177 ? -14.492 35.438 -0.689 1 96.12 177 GLU B C 1
ATOM 3444 O O . GLU B 1 177 ? -15.383 34.719 -0.212 1 96.12 177 GLU B O 1
ATOM 3449 N N . ASP B 1 178 ? -14.312 35.688 -1.919 1 95.69 178 ASP B N 1
ATOM 3450 C CA . ASP B 1 178 ? -15.242 35.094 -2.877 1 95.69 178 ASP B CA 1
ATOM 3451 C C . ASP B 1 178 ? -15.148 33.562 -2.875 1 95.69 178 ASP B C 1
ATOM 3453 O O . ASP B 1 178 ? -16.172 32.875 -2.951 1 95.69 178 ASP B O 1
ATOM 3457 N N . LEU B 1 179 ? -13.938 33.156 -2.814 1 93.69 179 LEU B N 1
ATOM 3458 C CA . LEU B 1 179 ? -13.727 31.719 -2.775 1 93.69 179 LEU B CA 1
ATOM 3459 C C . LEU B 1 179 ? -14.328 31.109 -1.515 1 93.69 179 LEU B C 1
ATOM 3461 O O . LEU B 1 179 ? -14.898 30.016 -1.558 1 93.69 179 LEU B O 1
ATOM 3465 N N . TRP B 1 180 ? -14.188 31.766 -0.458 1 94 180 TRP B N 1
ATOM 3466 C CA . TRP B 1 180 ? -14.727 31.328 0.821 1 94 180 TRP B CA 1
ATOM 3467 C C . TRP B 1 180 ? -16.234 31.172 0.747 1 94 180 TRP B C 1
ATOM 3469 O O . TRP B 1 180 ? -16.797 30.203 1.268 1 94 180 TRP B O 1
ATOM 3479 N N . ASP B 1 181 ? -16.859 32.094 0.046 1 92.69 181 ASP B N 1
ATOM 3480 C CA . ASP B 1 181 ? -18.312 32.094 -0.072 1 92.69 181 ASP B CA 1
ATOM 3481 C C . ASP B 1 181 ? -18.812 30.875 -0.841 1 92.69 181 ASP B C 1
ATOM 3483 O O . ASP B 1 181 ? -19.953 30.453 -0.67 1 92.69 181 ASP B O 1
ATOM 3487 N N . LYS B 1 182 ? -18 30.328 -1.566 1 90.12 182 LYS B N 1
ATOM 3488 C CA . LYS B 1 182 ? -18.406 29.234 -2.441 1 90.12 182 LYS B CA 1
ATOM 3489 C C . LYS B 1 182 ? -18.172 27.875 -1.778 1 90.12 182 LYS B C 1
ATOM 3491 O O . LYS B 1 182 ? -18.547 26.828 -2.324 1 90.12 182 LYS B O 1
ATOM 3496 N N . ILE B 1 183 ? -17.531 27.891 -0.699 1 84.81 183 ILE B N 1
ATOM 3497 C CA . ILE B 1 183 ? -17.219 26.656 -0.008 1 84.81 183 ILE B CA 1
ATOM 3498 C C . ILE B 1 183 ? -18.453 26.156 0.749 1 84.81 183 ILE B C 1
ATOM 3500 O O . ILE B 1 183 ? -19.078 26.922 1.495 1 84.81 183 ILE B O 1
ATOM 3504 N N . SER B 1 184 ? -18.75 24.938 0.554 1 79 184 SER B N 1
ATOM 3505 C CA . SER B 1 184 ? -19.938 24.344 1.178 1 79 184 SER B CA 1
ATOM 3506 C C . SER B 1 184 ? -19.562 23.469 2.363 1 79 184 SER B C 1
ATOM 3508 O O . SER B 1 184 ? -20.312 23.375 3.342 1 79 184 SER B O 1
ATOM 3510 N N . SER B 1 185 ? -18.469 22.984 2.32 1 78.62 185 SER B N 1
ATOM 3511 C CA . SER B 1 185 ? -18.016 22.109 3.408 1 78.62 185 SER B CA 1
ATOM 3512 C C . SER B 1 185 ? -17.703 22.922 4.664 1 78.62 185 SER B C 1
ATOM 3514 O O . SER B 1 185 ? -16.969 23.922 4.605 1 78.62 185 SER B O 1
ATOM 3516 N N . LEU B 1 186 ? -18.266 22.484 5.758 1 79.56 186 LEU B N 1
ATOM 3517 C CA . LEU B 1 186 ? -18.031 23.188 7.016 1 79.56 186 LEU B CA 1
ATOM 3518 C C . LEU B 1 186 ? -16.547 23.172 7.379 1 79.56 186 LEU B C 1
ATOM 3520 O O . LEU B 1 186 ? -16 24.188 7.805 1 79.56 186 LEU B O 1
ATOM 3524 N N . THR B 1 187 ? -15.914 22.094 7.145 1 75.12 187 THR B N 1
ATOM 3525 C CA . THR B 1 187 ? -14.5 21.953 7.484 1 75.12 187 THR B CA 1
ATOM 3526 C C . THR B 1 187 ? -13.641 22.875 6.617 1 75.12 187 THR B C 1
ATOM 3528 O O . THR B 1 187 ? -12.734 23.531 7.117 1 75.12 187 THR B O 1
ATOM 3531 N N . GLU B 1 188 ? -14 22.938 5.406 1 81.06 188 GLU B N 1
ATOM 3532 C CA . GLU B 1 188 ? -13.234 23.797 4.504 1 81.06 188 GLU B CA 1
ATOM 3533 C C . GLU B 1 188 ? -13.516 25.266 4.766 1 81.06 188 GLU B C 1
ATOM 3535 O O . GLU B 1 188 ? -12.625 26.109 4.625 1 81.06 188 GLU B O 1
ATOM 3540 N N . ALA B 1 189 ? -14.781 25.5 5.129 1 88.94 189 ALA B N 1
ATOM 3541 C CA . ALA B 1 189 ? -15.156 26.891 5.438 1 88.94 189 ALA B CA 1
ATOM 3542 C C . ALA B 1 189 ? -14.352 27.422 6.617 1 88.94 189 ALA B C 1
ATOM 3544 O O . ALA B 1 189 ? -13.945 28.594 6.617 1 88.94 189 ALA B O 1
ATOM 3545 N N . LYS B 1 190 ? -14.141 26.578 7.531 1 87.44 190 LYS B N 1
ATOM 3546 C CA . LYS B 1 190 ? -13.344 26.969 8.688 1 87.44 190 LYS B CA 1
ATOM 3547 C C . LYS B 1 190 ? -11.898 27.266 8.289 1 87.44 190 LYS B C 1
ATOM 3549 O O . LYS B 1 190 ? -11.312 28.234 8.766 1 87.44 190 LYS B O 1
ATOM 3554 N N . SER B 1 191 ? -11.375 26.469 7.43 1 87.44 191 SER B N 1
ATOM 3555 C CA . SER B 1 191 ? -10.023 26.719 6.934 1 87.44 191 SER B CA 1
ATOM 3556 C C . SER B 1 191 ? -9.953 28.016 6.133 1 87.44 191 SER B C 1
ATOM 3558 O O . SER B 1 191 ? -9.031 28.812 6.312 1 87.44 191 SER B O 1
ATOM 3560 N N . ALA B 1 192 ? -10.969 28.203 5.328 1 92.38 192 ALA B N 1
ATOM 3561 C CA . ALA B 1 192 ? -11.016 29.422 4.508 1 92.38 192 ALA B CA 1
ATOM 3562 C C . ALA B 1 192 ? -11.062 30.672 5.379 1 92.38 192 ALA B C 1
ATOM 3564 O O . ALA B 1 192 ? -10.414 31.672 5.066 1 92.38 192 ALA B O 1
ATOM 3565 N N . GLU B 1 193 ? -11.805 30.578 6.395 1 94.38 193 GLU B N 1
ATOM 3566 C CA . GLU B 1 193 ? -11.898 31.688 7.332 1 94.38 193 GLU B CA 1
ATOM 3567 C C . GLU B 1 193 ? -10.523 32.062 7.883 1 94.38 193 GLU B C 1
ATOM 3569 O O . GLU B 1 193 ? -10.195 33.25 7.996 1 94.38 193 GLU B O 1
ATOM 3574 N N . ILE B 1 194 ? -9.797 31.062 8.164 1 92.5 194 ILE B N 1
ATOM 3575 C CA . ILE B 1 194 ? -8.469 31.297 8.719 1 92.5 194 ILE B CA 1
ATOM 3576 C C . ILE B 1 194 ? -7.598 32 7.68 1 92.5 194 ILE B C 1
ATOM 3578 O O . ILE B 1 194 ? -6.883 32.938 8 1 92.5 194 ILE B O 1
ATOM 3582 N N . TYR B 1 195 ? -7.664 31.531 6.449 1 94 195 TYR B N 1
ATOM 3583 C CA . TYR B 1 195 ? -6.918 32.188 5.371 1 94 195 TYR B CA 1
ATOM 3584 C C . TYR B 1 195 ? -7.273 33.656 5.273 1 94 195 TYR B C 1
ATOM 3586 O O . TYR B 1 195 ? -6.391 34.5 5.309 1 94 195 TYR B O 1
ATOM 3594 N N . VAL B 1 196 ? -8.539 33.938 5.148 1 95.94 196 VAL B N 1
ATOM 3595 C CA . VAL B 1 196 ? -9.031 35.281 4.906 1 95.94 196 VAL B CA 1
ATOM 3596 C C . VAL B 1 196 ? -8.688 36.188 6.094 1 95.94 196 VAL B C 1
ATOM 3598 O O . VAL B 1 196 ? -8.203 37.312 5.91 1 95.94 196 VAL B O 1
ATOM 3601 N N . LYS B 1 197 ? -8.883 35.688 7.238 1 95.88 197 LYS B N 1
ATOM 3602 C CA . LYS B 1 197 ? -8.562 36.469 8.438 1 95.88 197 LYS B CA 1
ATOM 3603 C C . LYS B 1 197 ? -7.066 36.75 8.516 1 95.88 197 LYS B C 1
ATOM 3605 O O . LYS B 1 197 ? -6.66 37.844 8.898 1 95.88 197 LYS B O 1
ATOM 3610 N N . SER B 1 198 ? -6.305 35.781 8.188 1 95.5 198 SER B N 1
ATOM 3611 C CA . SER B 1 198 ? -4.855 35.969 8.234 1 95.5 198 SER B CA 1
ATOM 3612 C C . SER B 1 198 ? -4.379 36.969 7.188 1 95.5 198 SER B C 1
ATOM 3614 O O . SER B 1 198 ? -3.518 37.812 7.461 1 95.5 198 SER B O 1
ATOM 3616 N N . MET B 1 199 ? -4.957 36.875 6.039 1 95.19 199 MET B N 1
ATOM 3617 C CA . MET B 1 199 ? -4.637 37.844 5.004 1 95.19 199 MET B CA 1
ATOM 3618 C C . MET B 1 199 ? -4.984 39.25 5.469 1 95.19 199 MET B C 1
ATOM 3620 O O . MET B 1 199 ? -4.191 40.188 5.293 1 95.19 199 MET B O 1
ATOM 3624 N N . ARG B 1 200 ? -6.145 39.438 6.047 1 95.69 200 ARG B N 1
ATOM 3625 C CA . ARG B 1 200 ? -6.566 40.719 6.578 1 95.69 200 ARG B CA 1
ATOM 3626 C C . ARG B 1 200 ? -5.578 41.219 7.621 1 95.69 200 ARG B C 1
ATOM 3628 O O . ARG B 1 200 ? -5.246 42.406 7.637 1 95.69 200 ARG B O 1
ATOM 3635 N N . LYS B 1 201 ? -5.129 40.375 8.414 1 95.69 201 LYS B N 1
ATOM 3636 C CA . LYS B 1 201 ? -4.195 40.75 9.469 1 95.69 201 LYS B CA 1
ATOM 3637 C C . LYS B 1 201 ? -2.846 41.156 8.883 1 95.69 201 LYS B C 1
ATOM 3639 O O . LYS B 1 201 ? -2.193 42.062 9.398 1 95.69 201 LYS B O 1
ATOM 3644 N N . VAL B 1 202 ? -2.453 40.469 7.875 1 94.81 202 VAL B N 1
ATOM 3645 C CA . VAL B 1 202 ? -1.191 40.812 7.227 1 94.81 202 VAL B CA 1
ATOM 3646 C C . VAL B 1 202 ? -1.28 42.219 6.629 1 94.81 202 VAL B C 1
ATOM 3648 O O . VAL B 1 202 ? -0.322 43 6.695 1 94.81 202 VAL B O 1
ATOM 3651 N N . ILE B 1 203 ? -2.416 42.5 6.039 1 94.06 203 ILE B N 1
ATOM 3652 C CA . ILE B 1 203 ? -2.617 43.844 5.465 1 94.06 203 ILE B CA 1
ATOM 3653 C C . ILE B 1 203 ? -2.617 44.875 6.578 1 94.06 203 ILE B C 1
ATOM 3655 O O . ILE B 1 203 ? -2.025 45.938 6.43 1 94.06 203 ILE B O 1
ATOM 3659 N N . GLU B 1 204 ? -3.158 44.594 7.738 1 93.94 204 GLU B N 1
ATOM 3660 C CA . GLU B 1 204 ? -3.334 45.531 8.852 1 93.94 204 GLU B CA 1
ATOM 3661 C C . GLU B 1 204 ? -2.041 45.688 9.641 1 93.94 204 GLU B C 1
ATOM 3663 O O . GLU B 1 204 ? -1.687 46.781 10.039 1 93.94 204 GLU B O 1
ATOM 3668 N N . LYS B 1 205 ? -1.354 44.562 9.859 1 94.25 205 LYS B N 1
ATOM 3669 C CA . LYS B 1 205 ? -0.255 44.594 10.82 1 94.25 205 LYS B CA 1
ATOM 3670 C C . LYS B 1 205 ? 1.083 44.344 10.133 1 94.25 205 LYS B C 1
ATOM 3672 O O . LYS B 1 205 ? 2.141 44.5 10.75 1 94.25 205 LYS B O 1
ATOM 3677 N N . GLY B 1 206 ? 1.012 44 8.922 1 91.38 206 GLY B N 1
ATOM 3678 C CA . GLY B 1 206 ? 2.244 43.688 8.219 1 91.38 206 GLY B CA 1
ATOM 3679 C C . GLY B 1 206 ? 2.568 42.219 8.203 1 91.38 206 GLY B C 1
ATOM 3680 O O . GLY B 1 206 ? 1.883 41.406 8.852 1 91.38 206 GLY B O 1
ATOM 3681 N N . GLU B 1 207 ? 3.58 41.781 7.516 1 90.81 207 GLU B N 1
ATOM 3682 C CA . GLU B 1 207 ? 3.953 40.406 7.277 1 90.81 207 GLU B CA 1
ATOM 3683 C C . GLU B 1 207 ? 4.504 39.75 8.547 1 90.81 207 GLU B C 1
ATOM 3685 O O . GLU B 1 207 ? 4.516 38.531 8.664 1 90.81 207 GLU B O 1
ATOM 3690 N N . ASP B 1 208 ? 4.969 40.594 9.484 1 91 208 ASP B N 1
ATOM 3691 C CA . ASP B 1 208 ? 5.508 40.094 10.742 1 91 208 ASP B CA 1
ATOM 3692 C C . ASP B 1 208 ? 4.422 39.406 11.57 1 91 208 ASP B C 1
ATOM 3694 O O . ASP B 1 208 ? 4.723 38.656 12.516 1 91 208 ASP B O 1
ATOM 3698 N N . PHE B 1 209 ? 3.234 39.688 11.188 1 94.06 209 PHE B N 1
ATOM 3699 C CA . PHE B 1 209 ? 2.115 39.062 11.875 1 94.06 209 PHE B CA 1
ATOM 3700 C C . PHE B 1 209 ? 2.236 37.531 11.836 1 94.06 209 PHE B C 1
ATOM 3702 O O . PHE B 1 209 ? 1.973 36.844 12.836 1 94.06 209 PHE B O 1
ATOM 3709 N N . VAL B 1 210 ? 2.598 37 10.703 1 92 210 VAL B N 1
ATOM 3710 C CA . VAL B 1 210 ? 2.529 35.562 10.453 1 92 210 VAL B CA 1
ATOM 3711 C C . VAL B 1 210 ? 3.449 34.844 11.414 1 92 210 VAL B C 1
ATOM 3713 O O . VAL B 1 210 ? 2.992 34 12.203 1 92 210 VAL B O 1
ATOM 3716 N N . PRO B 1 211 ? 4.711 35.156 11.5 1 89.69 211 PRO B N 1
ATOM 3717 C CA . PRO B 1 211 ? 5.566 34.438 12.445 1 89.69 211 PRO B CA 1
ATOM 3718 C C . PRO B 1 211 ? 5.152 34.656 13.898 1 89.69 211 PRO B C 1
ATOM 3720 O O . PRO B 1 211 ? 5.277 33.75 14.719 1 89.69 211 PRO B O 1
ATOM 3723 N N . LYS B 1 212 ? 4.711 35.812 14.266 1 92.94 212 LYS B N 1
ATOM 3724 C CA . LYS B 1 212 ? 4.27 36.094 15.633 1 92.94 212 LYS B CA 1
ATOM 3725 C C . LYS B 1 212 ? 3.055 35.25 16 1 92.94 212 LYS B C 1
ATOM 3727 O O . LYS B 1 212 ? 2.971 34.719 17.109 1 92.94 212 LYS B O 1
ATOM 3732 N N . GLU B 1 213 ? 2.119 35.156 15.031 1 94.12 213 GLU B N 1
ATOM 3733 C CA . GLU B 1 213 ? 0.923 34.344 15.273 1 94.12 213 GLU B CA 1
ATOM 3734 C C . GLU B 1 213 ? 1.264 32.875 15.383 1 94.12 213 GLU B C 1
ATOM 3736 O O . GLU B 1 213 ? 0.682 32.156 16.203 1 94.12 213 GLU B O 1
ATOM 3741 N N . VAL B 1 214 ? 2.115 32.438 14.609 1 88.31 214 VAL B N 1
ATOM 3742 C CA . VAL B 1 214 ? 2.549 31.031 14.68 1 88.31 214 VAL B CA 1
ATOM 3743 C C . VAL B 1 214 ? 3.135 30.75 16.062 1 88.31 214 VAL B C 1
ATOM 3745 O O . VAL B 1 214 ? 2.789 29.75 16.688 1 88.31 214 VAL B O 1
ATOM 3748 N N . GLU B 1 215 ? 3.977 31.625 16.547 1 88.12 215 GLU B N 1
ATOM 3749 C CA . GLU B 1 215 ? 4.582 31.469 17.859 1 88.12 215 GLU B CA 1
ATOM 3750 C C . GLU B 1 215 ? 3.523 31.453 18.953 1 88.12 215 GLU B C 1
ATOM 3752 O O . GLU B 1 215 ? 3.604 30.641 19.891 1 88.12 215 GLU B O 1
ATOM 3757 N N . ARG B 1 216 ? 2.637 32.375 18.797 1 94.5 216 ARG B N 1
ATOM 3758 C CA . ARG B 1 216 ? 1.567 32.438 19.781 1 94.5 216 ARG B CA 1
ATOM 3759 C C . ARG B 1 216 ? 0.78 31.141 19.844 1 94.5 216 ARG B C 1
ATOM 3761 O O . ARG B 1 216 ? 0.55 30.609 20.938 1 94.5 216 ARG B O 1
ATOM 3768 N N . VAL B 1 217 ? 0.368 30.688 18.734 1 91.81 217 VAL B N 1
ATOM 3769 C CA . VAL B 1 217 ? -0.46 29.484 18.672 1 91.81 217 VAL B CA 1
ATOM 3770 C C . VAL B 1 217 ? 0.337 28.281 19.156 1 91.81 217 VAL B C 1
ATOM 3772 O O . VAL B 1 217 ? -0.211 27.391 19.812 1 91.81 217 VAL B O 1
ATOM 3775 N N . GLU B 1 218 ? 1.584 28.203 18.875 1 83.88 218 GLU B N 1
ATOM 3776 C CA . GLU B 1 218 ? 2.445 27.125 19.359 1 83.88 218 GLU B CA 1
ATOM 3777 C C . GLU B 1 218 ? 2.504 27.094 20.891 1 83.88 218 GLU B C 1
ATOM 3779 O O . GLU B 1 218 ? 2.539 26.031 21.5 1 83.88 218 GLU B O 1
ATOM 3784 N N . LYS B 1 219 ? 2.529 28.266 21.469 1 87.38 219 LYS B N 1
ATOM 3785 C CA . LYS B 1 219 ? 2.521 28.375 22.938 1 87.38 219 LYS B CA 1
ATOM 3786 C C . LYS B 1 219 ? 1.205 27.859 23.516 1 87.38 219 LYS B C 1
ATOM 3788 O O . LYS B 1 219 ? 1.192 27.203 24.547 1 87.38 219 LYS B O 1
ATOM 3793 N N . LEU B 1 220 ? 0.193 28.172 22.797 1 89.38 220 LEU B N 1
ATOM 3794 C CA . LEU B 1 220 ? -1.118 27.703 23.234 1 89.38 220 LEU B CA 1
ATOM 3795 C C . LEU B 1 220 ? -1.189 26.188 23.203 1 89.38 220 LEU B C 1
ATOM 3797 O O . LEU B 1 220 ? -1.856 25.562 24.047 1 89.38 220 LEU B O 1
ATOM 3801 N N . LEU B 1 221 ? -0.522 25.641 22.266 1 84.19 221 LEU B N 1
ATOM 3802 C CA . LEU B 1 221 ? -0.574 24.203 22.062 1 84.19 221 LEU B CA 1
ATOM 3803 C C . LEU B 1 221 ? 0.115 23.469 23.203 1 84.19 221 LEU B C 1
ATOM 3805 O O . LEU B 1 221 ? -0.101 22.266 23.391 1 84.19 221 LEU B O 1
ATOM 3809 N N . LYS B 1 222 ? 0.864 24.125 24.016 1 78.5 222 LYS B N 1
ATOM 3810 C CA . LYS B 1 222 ? 1.579 23.516 25.125 1 78.5 222 LYS B CA 1
ATOM 3811 C C . LYS B 1 222 ? 0.669 23.359 26.344 1 78.5 222 LYS B C 1
ATOM 3813 O O . LYS B 1 222 ? 0.979 22.594 27.266 1 78.5 222 LYS B O 1
ATOM 3818 N N . ALA B 1 223 ? -0.378 24.062 26.25 1 82.44 223 ALA B N 1
ATOM 3819 C CA . ALA B 1 223 ? -1.342 23.969 27.344 1 82.44 223 ALA B CA 1
ATOM 3820 C C . ALA B 1 223 ? -2.25 22.75 27.172 1 82.44 223 ALA B C 1
ATOM 3822 O O . ALA B 1 223 ? -2.389 22.234 26.062 1 82.44 223 ALA B O 1
ATOM 3823 N N . LYS B 1 224 ? -2.682 22.188 28.328 1 83.81 224 LYS B N 1
ATOM 3824 C CA . LYS B 1 224 ? -3.623 21.078 28.266 1 83.81 224 LYS B CA 1
ATOM 3825 C C . LYS B 1 224 ? -4.934 21.5 27.609 1 83.81 224 LYS B C 1
ATOM 3827 O O . LYS B 1 224 ? -5.484 22.547 27.922 1 83.81 224 LYS B O 1
ATOM 3832 N N . MET B 1 225 ? -5.359 20.734 26.609 1 86.5 225 MET B N 1
ATOM 3833 C CA . MET B 1 225 ? -6.598 21.016 25.891 1 86.5 225 MET B CA 1
ATOM 3834 C C . MET B 1 225 ? -7.176 19.75 25.281 1 86.5 225 MET B C 1
ATOM 3836 O O . MET B 1 225 ? -6.566 18.672 25.359 1 86.5 225 MET B O 1
ATOM 3840 N N . THR B 1 226 ? -8.469 19.953 24.844 1 82.75 226 THR B N 1
ATOM 3841 C CA . THR B 1 226 ? -9.133 18.828 24.203 1 82.75 226 THR B CA 1
ATOM 3842 C C . THR B 1 226 ? -8.469 18.5 22.859 1 82.75 226 THR B C 1
ATOM 3844 O O . THR B 1 226 ? -7.781 19.344 22.281 1 82.75 226 THR B O 1
ATOM 3847 N N . LYS B 1 227 ? -8.594 17.328 22.375 1 72.69 227 LYS B N 1
ATOM 3848 C CA . LYS B 1 227 ? -8.055 16.906 21.094 1 72.69 227 LYS B CA 1
ATOM 3849 C C . LYS B 1 227 ? -8.609 17.766 19.953 1 72.69 227 LYS B C 1
ATOM 3851 O O . LYS B 1 227 ? -7.891 18.109 19.016 1 72.69 227 LYS B O 1
ATOM 3856 N N . GLU B 1 228 ? -9.875 18.094 20.219 1 77.5 228 GLU B N 1
ATOM 3857 C CA . GLU B 1 228 ? -10.531 18.906 19.188 1 77.5 228 GLU B CA 1
ATOM 3858 C C . GLU B 1 228 ? -9.867 20.281 19.062 1 77.5 228 GLU B C 1
ATOM 3860 O O . GLU B 1 228 ? -9.586 20.734 17.953 1 77.5 228 GLU B O 1
ATOM 3865 N N . LYS B 1 229 ? -9.633 20.859 20.172 1 82.56 229 LYS B N 1
ATOM 3866 C CA . LYS B 1 229 ? -9 22.172 20.188 1 82.56 229 LYS B CA 1
ATOM 3867 C C . LYS B 1 229 ? -7.566 22.109 19.672 1 82.56 229 LYS B C 1
ATOM 3869 O O . LYS B 1 229 ? -7.113 23 18.953 1 82.56 229 LYS B O 1
ATOM 3874 N N . GLN B 1 230 ? -6.918 21.094 20.031 1 80.75 230 GLN B N 1
ATOM 3875 C CA . GLN B 1 230 ? -5.547 20.891 19.578 1 80.75 230 GLN B CA 1
ATOM 3876 C C . GLN B 1 230 ? -5.488 20.797 18.047 1 80.75 230 GLN B C 1
ATOM 3878 O O . GLN B 1 230 ? -4.625 21.406 17.422 1 80.75 230 GLN B O 1
ATOM 3883 N N . ASP B 1 231 ? -6.434 20.109 17.547 1 74.75 231 ASP B N 1
ATOM 3884 C CA . ASP B 1 231 ? -6.5 19.938 16.094 1 74.75 231 ASP B CA 1
ATOM 3885 C C . ASP B 1 231 ? -6.77 21.266 15.391 1 74.75 231 ASP B C 1
ATOM 3887 O O . ASP B 1 231 ? -6.188 21.547 14.344 1 74.75 231 ASP B O 1
ATOM 3891 N N . GLU B 1 232 ? -7.613 22.016 16.031 1 82.25 232 GLU B N 1
ATOM 3892 C CA . GLU B 1 232 ? -7.957 23.312 15.477 1 82.25 232 GLU B CA 1
ATOM 3893 C C . GLU B 1 232 ? -6.742 24.25 15.445 1 82.25 232 GLU B C 1
ATOM 3895 O O . GLU B 1 232 ? -6.5 24.922 14.445 1 82.25 232 GLU B O 1
ATOM 3900 N N . LEU B 1 233 ? -6.008 24.25 16.484 1 84.94 233 LEU B N 1
ATOM 3901 C CA . LEU B 1 233 ? -4.836 25.109 16.578 1 84.94 233 LEU B CA 1
ATOM 3902 C C . LEU B 1 233 ? -3.738 24.641 15.625 1 84.94 233 LEU B C 1
ATOM 3904 O O . LEU B 1 233 ? -3.055 25.469 15.008 1 84.94 233 LEU B O 1
ATOM 3908 N N . GLN B 1 234 ? -3.668 23.406 15.477 1 77.56 234 GLN B N 1
ATOM 3909 C CA . GLN B 1 234 ? -2.68 22.859 14.547 1 77.56 234 GLN B CA 1
ATOM 3910 C C . GLN B 1 234 ? -3.02 23.234 13.109 1 77.56 234 GLN B C 1
ATOM 3912 O O . GLN B 1 234 ? -2.131 23.562 12.32 1 77.56 234 GLN B O 1
ATOM 3917 N N . LYS B 1 235 ? -4.273 23.156 12.844 1 79.81 235 LYS B N 1
ATOM 3918 C CA . LYS B 1 235 ? -4.719 23.547 11.516 1 79.81 235 LYS B CA 1
ATOM 3919 C C . LYS B 1 235 ? -4.363 25.016 11.234 1 79.81 235 LYS B C 1
ATOM 3921 O O . LYS B 1 235 ? -3.936 25.344 10.125 1 79.81 235 LYS B O 1
ATOM 3926 N N . ARG B 1 236 ? -4.555 25.828 12.242 1 85.62 236 ARG B N 1
ATOM 3927 C CA . ARG B 1 236 ? -4.238 27.234 12.109 1 85.62 236 ARG B CA 1
ATOM 3928 C C . ARG B 1 236 ? -2.756 27.453 11.812 1 85.62 236 ARG B C 1
ATOM 3930 O O . ARG B 1 236 ? -2.396 28.234 10.945 1 85.62 236 ARG B O 1
ATOM 3937 N N . ILE B 1 237 ? -1.997 26.719 12.453 1 81.31 237 ILE B N 1
ATOM 3938 C CA . ILE B 1 237 ? -0.558 26.828 12.242 1 81.31 237 ILE B CA 1
ATOM 3939 C C . ILE B 1 237 ? -0.22 26.406 10.812 1 81.31 237 ILE B C 1
ATOM 3941 O O . ILE B 1 237 ? 0.548 27.078 10.125 1 81.31 237 ILE B O 1
ATOM 3945 N N . ASN B 1 238 ? -0.846 25.422 10.398 1 78.06 238 ASN B N 1
ATOM 3946 C CA . ASN B 1 238 ? -0.579 24.891 9.07 1 78.06 238 ASN B CA 1
ATOM 3947 C C . ASN B 1 238 ? -0.935 25.891 7.98 1 78.06 238 ASN B C 1
ATOM 3949 O O . ASN B 1 238 ? -0.187 26.047 7.016 1 78.06 238 ASN B O 1
ATOM 3953 N N . ILE B 1 239 ? -2.012 26.5 8.18 1 85.38 239 ILE B N 1
ATOM 3954 C CA . ILE B 1 239 ? -2.463 27.484 7.211 1 85.38 239 ILE B CA 1
ATOM 3955 C C . ILE B 1 239 ? -1.525 28.688 7.227 1 85.38 239 ILE B C 1
ATOM 3957 O O . ILE B 1 239 ? -1.137 29.188 6.172 1 85.38 239 ILE B O 1
ATOM 3961 N N . LEU B 1 240 ? -1.079 29.109 8.391 1 87.25 240 LEU B N 1
ATOM 3962 C CA . LEU B 1 240 ? -0.194 30.25 8.523 1 87.25 240 LEU B CA 1
ATOM 3963 C C . LEU B 1 240 ? 1.146 29.984 7.848 1 87.25 240 LEU B C 1
ATOM 3965 O O . LEU B 1 240 ? 1.774 30.922 7.324 1 87.25 240 LEU B O 1
ATOM 3969 N N . GLN B 1 241 ? 1.491 28.797 7.793 1 78.69 241 GLN B N 1
ATOM 3970 C CA . GLN B 1 241 ? 2.764 28.438 7.18 1 78.69 241 GLN B CA 1
ATOM 3971 C C . GLN B 1 241 ? 2.734 28.672 5.672 1 78.69 241 GLN B C 1
ATOM 3973 O O . GLN B 1 241 ? 3.777 28.906 5.055 1 78.69 241 GLN B O 1
ATOM 3978 N N . SER B 1 242 ? 1.643 28.609 5.16 1 78.38 242 SER B N 1
ATOM 3979 C CA . SER B 1 242 ? 1.516 28.859 3.73 1 78.38 242 SER B CA 1
ATOM 3980 C C . SER B 1 242 ? 1.855 30.312 3.395 1 78.38 242 SER B C 1
ATOM 3982 O O . SER B 1 242 ? 2.119 30.641 2.236 1 78.38 242 SER B O 1
ATOM 3984 N N . PHE B 1 243 ? 1.838 31.125 4.363 1 86.44 243 PHE B N 1
ATOM 3985 C CA . PHE B 1 243 ? 2.127 32.531 4.156 1 86.44 243 PHE B CA 1
ATOM 3986 C C . PHE B 1 243 ? 3.631 32.781 4.137 1 86.44 243 PHE B C 1
ATOM 3988 O O . PHE B 1 243 ? 4.078 33.906 3.822 1 86.44 243 PHE B O 1
ATOM 3995 N N . LYS B 1 244 ? 4.273 31.734 4.562 1 72.88 244 LYS B N 1
ATOM 3996 C CA . LYS B 1 244 ? 5.723 31.906 4.566 1 72.88 244 LYS B CA 1
ATOM 3997 C C . LYS B 1 244 ? 6.277 31.906 3.143 1 72.88 244 LYS B C 1
ATOM 3999 O O . LYS B 1 244 ? 5.934 31.047 2.334 1 72.88 244 LYS B O 1
ATOM 4004 N N . VAL B 1 245 ? 6.691 33.062 2.66 1 58.12 245 VAL B N 1
ATOM 4005 C CA . VAL B 1 245 ? 7.258 33.219 1.326 1 58.12 245 VAL B CA 1
ATOM 4006 C C . VAL B 1 245 ? 8.547 32.406 1.208 1 58.12 245 VAL B C 1
ATOM 4008 O O . VAL B 1 245 ? 9.422 32.5 2.07 1 58.12 245 VAL B O 1
ATOM 4011 N N . VAL B 1 246 ? 8.523 31.172 0.681 1 48.47 246 VAL B N 1
ATOM 4012 C CA . VAL B 1 246 ? 9.797 30.531 0.345 1 48.47 246 VAL B CA 1
ATOM 4013 C C . VAL B 1 246 ? 10.602 31.438 -0.584 1 48.47 246 VAL B C 1
ATOM 4015 O O . VAL B 1 246 ? 10.156 31.766 -1.69 1 48.47 246 VAL B O 1
ATOM 4018 N N . HIS B 1 247 ? 11.18 32.406 -0.126 1 39.69 247 HIS B N 1
ATOM 4019 C CA . HIS B 1 247 ? 12.109 33.188 -0.94 1 39.69 247 HIS B CA 1
ATOM 4020 C C . HIS B 1 247 ? 13.039 32.281 -1.739 1 39.69 247 HIS B C 1
ATOM 4022 O O . HIS B 1 247 ? 13.664 31.375 -1.178 1 39.69 247 HIS B O 1
ATOM 4028 N N . ASP B 1 248 ? 12.641 31.938 -2.955 1 35.59 248 ASP B N 1
ATOM 4029 C CA . ASP B 1 248 ? 13.688 31.469 -3.848 1 35.59 248 ASP B CA 1
ATOM 4030 C C . ASP B 1 248 ? 15.031 32.125 -3.504 1 35.59 248 ASP B C 1
ATOM 4032 O O . ASP B 1 248 ? 15.156 33.344 -3.473 1 35.59 248 ASP B O 1
ATOM 4036 N N . GLU B 1 249 ? 15.75 31.828 -2.477 1 31.34 249 GLU B N 1
ATOM 4037 C CA . GLU B 1 249 ? 17.125 32.312 -2.664 1 31.34 249 GLU B CA 1
ATOM 4038 C C . GLU B 1 249 ? 17.594 32.062 -4.098 1 31.34 249 GLU B C 1
ATOM 4040 O O . GLU B 1 249 ? 17.609 30.922 -4.57 1 31.34 249 GLU B O 1
ATOM 4045 N N . LEU B 1 250 ? 17.297 32.938 -5.059 1 25.7 250 LEU B N 1
ATOM 4046 C CA . LEU B 1 250 ? 18.266 33.031 -6.137 1 25.7 250 LEU B CA 1
ATOM 4047 C C . LEU B 1 250 ? 19.688 33.156 -5.586 1 25.7 250 LEU B C 1
ATOM 4049 O O . LEU B 1 250 ? 19.906 33.781 -4.543 1 25.7 250 LEU B O 1
#

Foldseek 3Di:
DPPPPPPPPPPPCPVCPPPLAAPQAAEDFPVCVVVVLQQAQKEKEKEAAGSDDDDLRVQLSVLSVQQSPQPRYHHYYYHFDPDDVTTRPVVCVVQVHDRVPPTWMWMDGPPDDHIHTQDDPDPVCSHSVSVVCVCVVVVSVTDRQGRLGDPVLLVLLQVLLVDPDLVVNVVSLVVLVVVLVPDDDPSNNLSSVLSSVVSVCCSVPNLVVLVVLLVVLVVVLPDDDDPVVNVSSSSSNSSSVSNPHPPPPD/DPPPPPPPPPPPCPVCPPPLAAPQAAEDFPVCVVVVLQQAQKEKEKEAARSDDDDLRVQLSVLSVQQSPQPRYHHYYYHFDPDDVTTRPVVCVVQVHDRVPPTWMWMDGPPDDHIHTQDDPDPVCSHSVSVVVVCVVVVSVTDRQGRLGDPVLLVLLLVLLVDPDLVVNVVSLVVLVVVLVPDDDPSNNLSSVLSSVVSVCCSVPNLVVLVVLLVVLVVVLPDDDDPVVNVSSSSSNSSSVSNPHPPPPD

Sequence (500 aa):
MKSSAVFLLVLSLVLLLGDAYGKGITQLDTLTFDKLLSKFKVTIVKFNAAYPYGHKQEVYTKFAESTYTVNDLLVAEVAVKDYGDKENEELIKRFNIKTEDFPVVKLFIDGTPEPYTFVAKEDSEFTYQALYDFIKSKKTGLYLGCAGCLEKFDKLVEEFMLSSDAKERKKKLRVAEDLWDKISSLTEAKSAEIYVKSMRKVIEKGEDFVPKEVERVEKLLKAKMTKEKQDELQKRINILQSFKVVHDELMKSSAVFLLVLSLVLLLGDAYGKGITQLDTLTFDKLLSKFKVTIVKFNAAYPYGHKQEVYTKFAESTYTVNDLLVAEVAVKDYGDKENEELIKRFNIKTEDFPVVKLFIDGTPEPYTFVAKEDSEFTYQALYDFIKSKKTGLYLGCAGCLEKFDKLVEEFMLSSDAKERKKKLRVAEDLWDKISSLTEAKSAEIYVKSMRKVIEKGEDFVPKEVERVEKLLKAKMTKEKQDELQKRINILQSFKVVHDEL

Solvent-accessible surface area (backbone atoms only — not comparable to full-atom values): 28358 Å² total; per-residue (Å²): 136,84,78,77,78,78,74,76,74,73,73,74,73,69,73,72,74,53,83,67,63,48,64,34,46,36,56,42,42,80,54,36,41,64,58,56,50,71,63,25,51,30,33,42,36,38,37,31,52,63,75,65,66,60,70,61,45,51,33,50,24,51,44,19,59,41,36,46,81,34,77,50,52,42,42,31,31,32,53,32,32,91,55,90,88,40,37,44,52,67,57,33,60,74,67,72,53,56,80,89,56,52,66,42,39,35,39,39,44,66,94,51,93,69,64,45,72,64,82,59,94,45,79,82,51,59,37,53,64,47,54,52,48,55,52,58,70,64,70,70,82,69,75,62,50,45,44,60,41,48,63,73,56,45,56,48,36,45,56,36,61,71,45,86,46,67,69,59,34,52,52,44,48,50,53,46,50,54,52,40,71,68,47,78,48,68,72,56,36,54,33,38,48,50,52,48,52,48,52,52,43,31,72,72,67,31,74,67,42,50,65,53,48,44,53,51,52,55,57,55,64,73,48,92,68,54,70,67,57,51,51,53,53,50,28,52,44,37,44,49,53,49,57,54,74,78,67,74,78,122,136,84,78,77,78,76,76,76,76,75,73,75,71,71,72,72,75,54,83,67,64,48,62,34,46,35,55,40,40,80,55,35,40,65,57,57,51,71,63,27,52,30,32,42,35,37,36,30,52,64,75,66,66,60,70,62,43,51,32,51,24,50,44,19,58,40,36,46,81,35,79,49,51,42,43,32,33,33,53,32,32,93,55,89,88,42,38,44,52,67,57,33,60,73,68,71,54,58,81,90,55,53,67,43,39,36,39,38,44,65,94,51,93,68,63,46,72,63,81,60,94,45,78,83,51,57,36,52,63,49,53,51,48,55,51,58,71,65,70,71,81,70,75,62,53,43,47,60,42,47,63,74,55,45,55,48,36,45,55,34,60,70,44,86,47,67,69,59,35,51,51,44,49,51,52,46,49,53,53,39,70,69,48,79,48,68,71,56,35,55,33,37,48,50,51,48,52,50,51,52,42,30,73,74,66,32,73,66,41,49,64,53,49,44,53,49,52,54,57,55,64,72,47,93,70,54,71,67,55,50,50,53,52,50,28,51,43,37,44,50,52,50,56,55,72,78,66,72,78,122

InterPro domains:
  IPR011679 Endoplasmic reticulum resident protein 29, C-terminal [PF07749] (148-243)
  IPR011679 Endoplasmic reticulum resident protein 29, C-terminal [cd00238] (150-243)
  IPR012883 ERp29, N-terminal [PF07912] (23-146)
  IPR016855 Endoplasmic reticulum resident protein 29 [PTHR12211] (6-244)
  IPR036249 Thioredoxin-like superfamily [SSF52833] (24-140)
  IPR036356 Endoplasmic reticulum resident protein 29, C-terminal domain superfamily [G3DSA:1.20.1150.12] (147-250)
  IPR036356 Endoplasmic reticulum resident protein 29, C-terminal domain superfamily [SSF47933] (147-244)

pLDDT: mean 82.52, std 17.44, range [25.66, 98.38]